Protein AF-B7G8A5-F1 (afdb_monomer)

Foldseek 3Di:
DDDDDDDDDDDDDDDDDDDDDDDDDDDDDDDDDDDDPPPPPPPDDPPPPPPVNVVVVVVVVVVVVVPPPDDDDDDDDDDDDDDDDDDDDDDDDDDDDDDDDDPDDDDDDDDDDDDDDPDDPVVVVPDDPPPPPDPPPVVPPDDPPDDDDDPPDPPDDDDDPDCVVVVVVVVVVVVVVVVVVVVVVVVVVVVVVVVVVVVVVVVVVVVVVVVVVVVVVVVVVVVVVVVVVVVVVVVVVVVVVVVVVVVVVVVVVVVVVVVVVPPDDDDDQDPVNVVVVVVVVVVVVVVVVVVVVVVVVVVVVVVVVVVVVVVVVVVVVVVVVVVVVVVVVVVVVVVVVVVVVVVVVVVVVVVVVVVVVVVVVVVVVVVVVVVVVVVVVVVVVVVVVVVVVVVVVVVVVVVVVVVVVVVVVPPDDD

Secondary structure (DSSP, 8-state):
------------------------------------TTSSTT--------HHHHHHHHHHHHHHHTTSS-----------------------------PPP--PPPPPP-----------TTTTTS------SSSSSSSSS-------------------TT-HHHHHHHHHHHHHHHHHHHHHHHHHHHHHHHHHHHHHHHHHHHHHHHHHHHHHHHHHHHHHHHHHHHHHHHHHHHHHHHHHHHHHHHHHHHHHHHHHTS--------HHHHHHHHHHHHHHHHHHHHHHHHHHHHHHHHHHHHHHHHHHHHHHHHHHHHHHHHHHHHHHHHHHHHHHHHHHHHHHHHHHHHHHHHHHHHHHHHHHHHHHHHHHHHHHHHHHHHHHHHHHHHHHHHHHHHHHHHHHHSSS--

Organism: Phaeodactylum tricornutum (strain CCAP 1055/1) (NCBI:txid556484)

Radius of gyration: 55.6 Å; Cα contacts (8 Å, |Δi|>4): 3; chains: 1; bounding box: 128×92×178 Å

pLDDT: mean 71.2, std 24.57, range [31.11, 98.25]

Structure (mmCIF, N/CA/C/O backbone):
data_AF-B7G8A5-F1
#
_entry.id   AF-B7G8A5-F1
#
loop_
_atom_site.group_PDB
_atom_site.id
_atom_site.type_symbol
_atom_site.label_atom_id
_atom_site.label_alt_id
_atom_site.label_comp_id
_atom_site.label_asym_id
_atom_site.label_entity_id
_atom_site.label_seq_id
_atom_site.pdbx_PDB_ins_code
_atom_site.Cartn_x
_atom_site.Cartn_y
_atom_site.Cartn_z
_atom_site.occupancy
_atom_site.B_iso_or_equiv
_atom_site.auth_seq_id
_atom_site.auth_comp_id
_atom_site.auth_asym_id
_atom_site.auth_atom_id
_atom_site.pdbx_PDB_model_num
ATOM 1 N N . MET A 1 1 ? 42.216 -41.169 -58.344 1.00 38.97 1 MET A N 1
ATOM 2 C CA . MET A 1 1 ? 43.405 -41.732 -57.673 1.00 38.97 1 MET A CA 1
ATOM 3 C C . MET A 1 1 ? 43.474 -41.139 -56.276 1.00 38.97 1 MET A C 1
ATOM 5 O O . MET A 1 1 ? 43.437 -39.922 -56.197 1.00 38.97 1 MET A O 1
ATOM 9 N N . SER A 1 2 ? 43.544 -42.005 -55.254 1.00 36.97 2 SER A N 1
ATOM 10 C CA . SER A 1 2 ? 43.855 -41.742 -53.829 1.00 36.97 2 SER A CA 1
ATOM 11 C C . SER A 1 2 ? 42.917 -40.806 -53.041 1.00 36.97 2 SER A C 1
ATOM 13 O O . SER A 1 2 ? 42.474 -39.797 -53.557 1.00 36.97 2 SER A O 1
ATOM 15 N N . SER A 1 3 ? 42.579 -40.998 -51.766 1.00 39.22 3 SER A N 1
ATOM 16 C CA . SER A 1 3 ? 42.648 -42.121 -50.822 1.00 39.22 3 SER A CA 1
ATOM 17 C C . SER A 1 3 ? 41.702 -41.783 -49.658 1.00 39.22 3 SER A C 1
ATOM 19 O O . SER A 1 3 ? 41.524 -40.622 -49.304 1.00 39.22 3 SER A O 1
ATOM 21 N N . ARG A 1 4 ? 41.089 -42.823 -49.088 1.00 51.16 4 ARG A N 1
ATOM 22 C CA . ARG A 1 4 ? 40.191 -42.828 -47.921 1.00 51.16 4 ARG A CA 1
ATOM 23 C C . ARG A 1 4 ? 40.920 -42.428 -46.635 1.00 51.16 4 ARG A C 1
ATOM 25 O O . ARG A 1 4 ? 42.050 -42.866 -46.474 1.00 51.16 4 ARG A O 1
ATOM 32 N N . LEU A 1 5 ? 40.203 -41.858 -45.662 1.00 47.41 5 LEU A N 1
ATOM 33 C CA . LEU A 1 5 ? 40.165 -42.416 -44.303 1.00 47.41 5 LEU A CA 1
ATOM 34 C C . LEU A 1 5 ? 38.772 -42.245 -43.683 1.00 47.41 5 LEU A C 1
ATOM 36 O O . LEU A 1 5 ? 38.143 -41.196 -43.747 1.00 47.41 5 LEU A O 1
ATOM 40 N N . SER A 1 6 ? 38.317 -43.364 -43.133 1.00 40.69 6 SER A N 1
ATOM 41 C CA . SER A 1 6 ? 37.035 -43.664 -42.514 1.00 40.69 6 SER A CA 1
ATOM 42 C C . SER A 1 6 ? 37.358 -44.120 -41.099 1.00 40.69 6 SER A C 1
ATOM 44 O O . SER A 1 6 ? 38.212 -44.991 -40.946 1.00 40.69 6 SER A O 1
ATOM 46 N N . LEU A 1 7 ? 36.648 -43.613 -40.096 1.00 43.09 7 LEU A N 1
ATOM 47 C CA . LEU A 1 7 ? 36.614 -44.200 -38.759 1.00 43.09 7 LEU A CA 1
ATOM 48 C C . LEU A 1 7 ? 35.167 -44.193 -38.272 1.00 43.09 7 LEU A C 1
ATOM 50 O O . LEU A 1 7 ? 34.620 -43.172 -37.873 1.00 43.09 7 LEU A O 1
ATOM 54 N N . GLY A 1 8 ? 34.554 -45.369 -38.366 1.00 37.38 8 GLY A N 1
ATOM 55 C CA . GLY A 1 8 ? 33.364 -45.745 -37.623 1.00 37.38 8 GLY A CA 1
ATOM 56 C C . GLY A 1 8 ? 33.715 -46.834 -36.610 1.00 37.38 8 GLY A C 1
ATOM 57 O O . GLY A 1 8 ? 34.705 -47.547 -36.770 1.00 37.38 8 GLY A O 1
ATOM 58 N N . GLY A 1 9 ? 32.863 -46.987 -35.600 1.00 33.84 9 GLY A N 1
ATOM 59 C CA . GLY A 1 9 ? 32.900 -48.072 -34.616 1.00 33.84 9 GLY A CA 1
ATOM 60 C C . GLY A 1 9 ? 32.258 -47.594 -33.315 1.00 33.84 9 GLY A C 1
ATOM 61 O O . GLY A 1 9 ? 32.874 -46.810 -32.614 1.00 33.84 9 GLY A O 1
ATOM 62 N N . LYS A 1 10 ? 30.964 -47.803 -33.052 1.00 37.75 10 LYS A N 1
ATOM 63 C CA . LYS A 1 10 ? 30.173 -49.034 -32.820 1.00 37.75 10 LYS A CA 1
ATOM 64 C C . LYS A 1 10 ? 29.858 -49.186 -31.327 1.00 37.75 10 LYS A C 1
ATOM 66 O O . LYS A 1 10 ? 30.724 -49.073 -30.473 1.00 37.75 10 LYS A O 1
ATOM 71 N N . ALA A 1 11 ? 28.577 -49.442 -31.086 1.00 43.00 11 ALA A N 1
ATOM 72 C CA . ALA A 1 11 ? 27.916 -49.679 -29.814 1.00 43.00 11 ALA A CA 1
ATOM 73 C C . ALA A 1 11 ? 28.113 -51.105 -29.269 1.00 43.00 11 ALA A C 1
ATOM 75 O O . ALA A 1 11 ? 28.293 -52.026 -30.060 1.00 43.00 11 ALA A O 1
ATOM 76 N N . THR A 1 12 ? 27.928 -51.255 -27.950 1.00 38.69 12 THR A N 1
ATOM 77 C CA . THR A 1 12 ? 27.448 -52.436 -27.180 1.00 38.69 12 THR A CA 1
ATOM 78 C C . THR A 1 12 ? 27.154 -51.915 -25.755 1.00 38.69 12 THR A C 1
ATOM 80 O O . THR A 1 12 ? 28.049 -51.323 -25.167 1.00 38.69 12 THR A O 1
ATOM 83 N N . ALA A 1 13 ? 25.933 -51.843 -25.206 1.00 43.44 13 ALA A N 1
ATOM 84 C CA . ALA A 1 13 ? 24.956 -52.877 -24.820 1.00 43.44 13 ALA A CA 1
ATOM 85 C C . ALA A 1 13 ? 25.465 -53.876 -23.756 1.00 43.44 13 ALA A C 1
ATOM 87 O O . ALA A 1 13 ? 26.282 -54.717 -24.104 1.00 43.44 13 ALA A O 1
ATOM 88 N N . LEU A 1 14 ? 24.934 -53.776 -22.519 1.00 35.88 14 LEU A N 1
ATOM 89 C CA . LEU A 1 14 ? 24.711 -54.787 -21.446 1.00 35.88 14 LEU A CA 1
ATOM 90 C C . LEU A 1 14 ? 23.957 -54.039 -20.299 1.00 35.88 14 LEU A C 1
ATOM 92 O O . LEU A 1 14 ? 24.452 -53.006 -19.863 1.00 35.88 14 LEU A O 1
ATOM 96 N N . ARG A 1 15 ? 22.666 -54.278 -19.969 1.00 35.81 15 ARG A N 1
ATOM 97 C CA . ARG A 1 15 ? 22.062 -55.355 -19.127 1.00 35.81 15 ARG A CA 1
ATOM 98 C C . ARG A 1 15 ? 22.815 -55.590 -17.807 1.00 35.81 15 ARG A C 1
ATOM 100 O O . ARG A 1 15 ? 24.024 -55.741 -17.861 1.00 35.81 15 ARG A O 1
ATOM 107 N N . ASP A 1 16 ? 22.228 -55.773 -16.625 1.00 34.00 16 ASP A N 1
ATOM 108 C CA . ASP A 1 16 ? 20.864 -55.783 -16.057 1.00 34.00 16 ASP A CA 1
ATOM 109 C C . ASP A 1 16 ? 21.056 -56.020 -14.522 1.00 34.00 16 ASP A C 1
ATOM 111 O O . ASP A 1 16 ? 22.176 -56.320 -14.107 1.00 34.00 16 ASP A O 1
ATOM 115 N N . VAL A 1 17 ? 19.962 -56.047 -13.736 1.00 34.78 17 VAL A N 1
ATOM 116 C CA . VAL A 1 17 ? 19.822 -56.639 -12.365 1.00 34.78 17 VAL A CA 1
ATOM 117 C C . VAL A 1 17 ? 20.262 -55.753 -11.174 1.00 34.78 17 VAL A C 1
ATOM 119 O O . VAL A 1 17 ? 21.343 -55.191 -11.200 1.00 34.78 17 VAL A O 1
ATOM 122 N N . SER A 1 18 ? 19.617 -55.662 -10.001 1.00 33.31 18 SER A N 1
ATOM 123 C CA . SER A 1 18 ? 18.288 -55.919 -9.397 1.00 33.31 18 SER A CA 1
ATOM 124 C C . SER A 1 18 ? 18.499 -55.798 -7.864 1.00 33.31 18 SER A C 1
ATOM 126 O O . SER A 1 18 ? 19.633 -55.865 -7.391 1.00 33.31 18 SER A O 1
ATOM 128 N N . SER A 1 19 ? 17.400 -55.756 -7.102 1.00 35.09 19 SER A N 1
ATOM 129 C CA . SER A 1 19 ? 17.267 -55.897 -5.636 1.00 35.09 19 SER A CA 1
ATOM 130 C C . SER A 1 19 ? 17.286 -54.566 -4.858 1.00 35.09 19 SER A C 1
ATOM 132 O O . SER A 1 19 ? 18.094 -53.696 -5.134 1.00 35.09 19 SER A O 1
ATOM 134 N N . HIS A 1 20 ? 16.401 -54.286 -3.899 1.00 37.06 20 HIS A N 1
ATOM 135 C CA . HIS A 1 20 ? 15.422 -55.118 -3.207 1.00 37.06 20 HIS A CA 1
ATOM 136 C C . HIS A 1 20 ? 14.251 -54.270 -2.688 1.00 37.06 20 HIS A C 1
ATOM 138 O O . HIS A 1 20 ? 14.390 -53.098 -2.352 1.00 37.06 20 HIS A O 1
ATOM 144 N N . GLN A 1 21 ? 13.101 -54.934 -2.589 1.00 41.31 21 GLN A N 1
ATOM 145 C CA . GLN A 1 21 ? 11.940 -54.553 -1.795 1.00 41.31 21 GLN A CA 1
ATOM 146 C C . GLN A 1 21 ? 12.319 -54.283 -0.328 1.00 41.31 21 GLN A C 1
ATOM 148 O O . GLN A 1 21 ? 13.106 -55.035 0.240 1.00 41.31 21 GLN A O 1
ATOM 153 N N . ASN A 1 22 ? 11.615 -53.365 0.341 1.00 31.23 22 ASN A N 1
ATOM 154 C CA . ASN A 1 22 ? 10.958 -53.759 1.586 1.00 31.23 22 ASN A CA 1
ATOM 155 C C . ASN A 1 22 ? 9.686 -52.944 1.842 1.00 31.23 22 ASN A C 1
ATOM 157 O O . ASN A 1 22 ? 9.618 -51.743 1.597 1.00 31.23 22 ASN A O 1
ATOM 161 N N . SER A 1 23 ? 8.660 -53.652 2.296 1.00 36.66 23 SER A N 1
ATOM 162 C CA . SER A 1 23 ? 7.326 -53.165 2.631 1.00 36.66 23 SER A CA 1
ATOM 163 C C . SER A 1 23 ? 7.096 -53.303 4.139 1.00 36.66 23 SER A C 1
ATOM 165 O O . SER A 1 23 ? 7.678 -54.199 4.739 1.00 36.66 23 SER A O 1
ATOM 167 N N . ARG A 1 24 ? 6.111 -52.547 4.664 1.00 36.31 24 ARG A N 1
ATOM 168 C CA . ARG A 1 24 ? 5.334 -52.798 5.910 1.00 36.31 24 ARG A CA 1
ATOM 169 C C . ARG A 1 24 ? 6.076 -52.538 7.235 1.00 36.31 24 ARG A C 1
ATOM 171 O O . ARG A 1 24 ? 7.251 -52.825 7.343 1.00 36.31 24 ARG A O 1
ATOM 178 N N . SER A 1 25 ? 5.475 -52.076 8.335 1.00 34.00 25 SER A N 1
ATOM 179 C CA . SER A 1 25 ? 4.137 -51.572 8.692 1.00 34.00 25 SER A CA 1
ATOM 180 C C . SER A 1 25 ? 4.174 -51.102 10.166 1.00 34.00 25 SER A C 1
ATOM 182 O O . SER A 1 25 ? 4.981 -51.593 10.946 1.00 34.00 25 SER A O 1
ATOM 184 N N . SER A 1 26 ? 3.194 -50.261 10.528 1.00 32.31 26 SER A N 1
ATOM 185 C CA . SER A 1 26 ? 2.419 -50.226 11.794 1.00 32.31 26 SER A CA 1
ATOM 186 C C . SER A 1 26 ? 3.068 -49.889 13.147 1.00 32.31 26 SER A C 1
ATOM 188 O O . SER A 1 26 ? 3.817 -50.686 13.702 1.00 32.31 26 SER A O 1
ATOM 190 N N . SER A 1 27 ? 2.569 -48.816 13.782 1.00 32.47 27 SER A N 1
ATOM 191 C CA . SER A 1 27 ? 1.636 -48.834 14.947 1.00 32.47 27 SER A CA 1
ATOM 192 C C . SER A 1 27 ? 1.328 -47.374 15.345 1.00 32.47 27 SER A C 1
ATOM 194 O O . SER A 1 27 ? 2.244 -46.601 15.574 1.00 32.47 27 SER A O 1
ATOM 196 N N . PHE A 1 28 ? 0.111 -46.840 15.208 1.00 36.25 28 PHE A N 1
ATOM 197 C CA . PHE A 1 28 ? -1.099 -47.066 16.012 1.00 36.25 28 PHE A CA 1
ATOM 198 C C . PHE A 1 28 ? -0.939 -46.675 17.489 1.00 36.25 28 PHE A C 1
ATOM 200 O O . PHE A 1 28 ? -0.542 -47.487 18.315 1.00 36.25 28 PHE A O 1
ATOM 207 N N . SER A 1 29 ? -1.351 -45.450 17.830 1.00 32.62 29 SER A N 1
ATOM 208 C CA . SER A 1 29 ? -1.981 -45.184 19.123 1.00 32.62 29 SER A CA 1
ATOM 209 C C . SER A 1 29 ? -3.025 -44.078 18.978 1.00 32.62 29 SER A C 1
ATOM 211 O O . SER A 1 29 ? -2.769 -43.009 18.429 1.00 32.62 29 SER A O 1
ATOM 213 N N . ARG A 1 30 ? -4.246 -44.418 19.391 1.00 40.91 30 ARG A N 1
ATOM 214 C CA . ARG A 1 30 ? -5.482 -43.644 19.265 1.00 40.91 30 ARG A CA 1
ATOM 215 C C . ARG A 1 30 ? -5.605 -42.654 20.422 1.00 40.91 30 ARG A C 1
ATOM 217 O O . ARG A 1 30 ? -5.422 -43.050 21.570 1.00 40.91 30 ARG A O 1
ATOM 224 N N . ARG A 1 31 ? -6.129 -41.456 20.157 1.00 33.41 31 ARG A N 1
ATOM 225 C CA . ARG A 1 31 ? -7.059 -40.811 21.094 1.00 33.41 31 ARG A CA 1
ATOM 226 C C . ARG A 1 31 ? -8.139 -40.065 20.316 1.00 33.41 31 ARG A C 1
ATOM 228 O O . ARG A 1 31 ? -7.859 -39.132 19.578 1.00 33.41 31 ARG A O 1
ATOM 235 N N . MET A 1 32 ? -9.362 -40.566 20.457 1.00 41.56 32 MET A N 1
ATOM 236 C CA . MET A 1 32 ? -10.598 -39.984 19.942 1.00 41.56 32 MET A CA 1
ATOM 237 C C . MET A 1 32 ? -10.951 -38.735 20.751 1.00 41.56 32 MET A C 1
ATOM 239 O O . MET A 1 32 ? -10.877 -38.774 21.979 1.00 41.56 32 MET A O 1
ATOM 243 N N . SER A 1 33 ? -11.406 -37.675 20.087 1.00 31.11 33 SER A N 1
ATOM 244 C CA . SER A 1 33 ? -12.351 -36.687 20.626 1.00 31.11 33 SER A CA 1
ATOM 245 C C . SER A 1 33 ? -13.040 -35.981 19.458 1.00 31.11 33 SER A C 1
ATOM 247 O O . SER A 1 33 ? -12.403 -35.627 18.474 1.00 31.11 33 SER A O 1
ATOM 249 N N . PHE A 1 34 ? -14.360 -35.892 19.568 1.00 38.16 34 PHE A N 1
ATOM 250 C CA . PHE A 1 34 ? -15.337 -35.528 18.550 1.00 38.16 34 PHE A CA 1
ATOM 251 C C . PHE A 1 34 ? -15.359 -34.031 18.188 1.00 38.16 34 PHE A C 1
ATOM 253 O O . PHE A 1 34 ? -15.001 -33.183 18.998 1.00 38.16 34 PHE A O 1
ATOM 260 N N . SER A 1 35 ? -15.973 -33.768 17.025 1.00 37.16 35 SER A N 1
ATOM 261 C CA . SER A 1 35 ? -16.647 -32.539 16.557 1.00 37.16 35 SER A CA 1
ATOM 262 C C . SER A 1 35 ? -15.806 -31.435 15.894 1.00 37.16 35 SER A C 1
ATOM 264 O O . SER A 1 35 ? -14.977 -30.787 16.520 1.00 37.16 35 SER A O 1
ATOM 266 N N . GLY A 1 36 ? -16.094 -31.201 14.603 1.00 34.31 36 GLY A N 1
ATOM 267 C CA . GLY A 1 36 ? -15.574 -30.073 13.819 1.00 34.31 36 GLY A CA 1
ATOM 268 C C . GLY A 1 36 ? -15.868 -30.099 12.306 1.00 34.31 36 GLY A C 1
ATOM 269 O O . GLY A 1 36 ? -15.754 -29.060 11.660 1.00 34.31 36 GLY A O 1
ATOM 270 N N . ASP A 1 37 ? -16.299 -31.231 11.734 1.00 37.19 37 ASP A N 1
ATOM 271 C CA . ASP A 1 37 ? -16.517 -31.414 10.280 1.00 37.19 37 ASP A CA 1
ATOM 272 C C . ASP A 1 37 ? -17.810 -30.779 9.719 1.00 37.19 37 ASP A C 1
ATOM 274 O O . ASP A 1 37 ? -18.508 -31.360 8.892 1.00 37.19 37 ASP A O 1
ATOM 278 N N . ALA A 1 38 ? -18.135 -29.553 10.134 1.00 41.28 38 ALA A N 1
ATOM 279 C CA . ALA A 1 38 ? -19.235 -28.778 9.543 1.00 41.28 38 ALA A CA 1
ATOM 280 C C . ALA A 1 38 ? -18.825 -27.388 9.022 1.00 41.28 38 ALA A C 1
ATOM 282 O O . ALA A 1 38 ? -19.658 -26.698 8.445 1.00 41.28 38 ALA A O 1
ATOM 283 N N . LEU A 1 39 ? -17.558 -26.971 9.166 1.00 40.34 39 LEU A N 1
ATOM 284 C CA . LEU A 1 39 ? -17.115 -25.628 8.746 1.00 40.34 39 LEU A CA 1
ATOM 285 C C . LEU A 1 39 ? -16.026 -25.596 7.663 1.00 40.34 39 LEU A C 1
ATOM 287 O O . LEU A 1 39 ? -15.641 -24.514 7.232 1.00 40.34 39 LEU A O 1
ATOM 291 N N . ASN A 1 40 ? -15.590 -26.750 7.146 1.00 39.09 40 ASN A N 1
ATOM 292 C CA . ASN A 1 40 ? -14.652 -26.812 6.013 1.00 39.09 40 ASN A CA 1
ATOM 293 C C . ASN A 1 40 ? -15.307 -27.126 4.655 1.00 39.09 40 ASN A C 1
ATOM 295 O O . ASN A 1 40 ? -14.618 -27.155 3.641 1.00 39.09 40 ASN A O 1
ATOM 299 N N . ALA A 1 41 ? -16.633 -27.293 4.601 1.00 39.00 41 ALA A N 1
ATOM 300 C CA . ALA A 1 41 ? -17.362 -27.600 3.364 1.00 39.00 41 ALA A CA 1
ATOM 301 C C . ALA A 1 41 ? -17.774 -26.362 2.530 1.00 39.00 41 ALA A C 1
ATOM 303 O O . ALA A 1 41 ? -18.452 -26.513 1.519 1.00 39.00 41 ALA A O 1
ATOM 304 N N . LEU A 1 42 ? -17.373 -25.143 2.919 1.00 40.31 42 LEU A N 1
ATOM 305 C CA . LEU A 1 42 ? -17.728 -23.896 2.214 1.00 40.31 42 LEU A CA 1
ATOM 306 C C . LEU A 1 42 ? -16.545 -23.152 1.582 1.00 40.31 42 LEU A C 1
ATOM 308 O O . LEU A 1 42 ? -16.724 -22.061 1.043 1.00 40.31 42 LEU A O 1
ATOM 312 N N . ARG A 1 43 ? -15.345 -23.741 1.559 1.00 37.41 43 ARG A N 1
ATOM 313 C CA . ARG A 1 43 ? -14.265 -23.228 0.708 1.00 37.41 43 ARG A CA 1
ATOM 314 C C . ARG A 1 43 ? -14.348 -23.918 -0.646 1.00 37.41 43 ARG A C 1
ATOM 316 O O . ARG A 1 43 ? -13.622 -24.869 -0.911 1.00 37.41 43 ARG A O 1
ATOM 323 N N . ALA A 1 44 ? -15.293 -23.452 -1.461 1.00 40.53 44 ALA A N 1
ATOM 324 C CA . ALA A 1 44 ? -15.422 -23.845 -2.854 1.00 40.53 44 ALA A CA 1
ATOM 325 C C . ALA A 1 44 ? -14.049 -23.762 -3.534 1.00 40.53 44 ALA A C 1
ATOM 327 O O . ALA A 1 44 ? -13.407 -22.708 -3.558 1.00 40.53 44 ALA A O 1
ATOM 328 N N . GLU A 1 45 ? -13.597 -24.904 -4.040 1.00 38.03 45 GLU A N 1
ATOM 329 C CA . GLU A 1 45 ? -12.464 -25.006 -4.939 1.00 38.03 45 GLU A CA 1
ATOM 330 C C . GLU A 1 45 ? -12.726 -24.086 -6.131 1.00 38.03 45 GLU A C 1
ATOM 332 O O . GLU A 1 45 ? -13.600 -24.340 -6.962 1.00 38.03 45 GLU A O 1
ATOM 337 N N . THR A 1 46 ? -11.975 -22.993 -6.234 1.00 44.75 46 THR A N 1
ATOM 338 C CA . THR A 1 46 ? -11.820 -22.343 -7.527 1.00 44.75 46 THR A CA 1
ATOM 339 C C . THR A 1 46 ? -11.076 -23.340 -8.414 1.00 44.75 46 THR A C 1
ATOM 341 O O . THR A 1 46 ? -9.983 -23.790 -8.046 1.00 44.75 46 THR A O 1
ATOM 344 N N . PRO A 1 47 ? -11.638 -23.753 -9.565 1.00 44.88 47 PRO A N 1
ATOM 345 C CA . PRO A 1 47 ? -10.918 -24.643 -10.450 1.00 44.88 47 PRO A CA 1
ATOM 346 C C . PRO A 1 47 ? -9.697 -23.864 -10.922 1.00 44.88 47 PRO A C 1
ATOM 348 O O . PRO A 1 47 ? -9.828 -22.821 -11.569 1.00 44.88 47 PRO A O 1
ATOM 351 N N . LYS A 1 48 ? -8.500 -24.343 -10.571 1.00 52.84 48 LYS A N 1
ATOM 352 C CA . LYS A 1 48 ? -7.249 -23.889 -11.178 1.00 52.84 48 LYS A CA 1
ATOM 353 C C . LYS A 1 48 ? -7.348 -24.217 -12.664 1.00 52.84 48 LYS A C 1
ATOM 355 O O . LYS A 1 48 ? -6.957 -25.302 -13.086 1.00 52.84 48 LYS A O 1
ATOM 360 N N . LYS A 1 49 ? -7.942 -23.312 -13.449 1.00 60.59 49 LYS A N 1
ATOM 361 C CA . LYS A 1 49 ? -7.910 -23.386 -14.905 1.00 60.59 49 LYS A CA 1
ATOM 362 C C . LYS A 1 49 ? -6.441 -23.430 -15.280 1.00 60.59 49 LYS A C 1
ATOM 364 O O . LYS A 1 49 ? -5.689 -22.507 -14.968 1.00 60.59 49 LYS A O 1
ATOM 369 N N . ASP A 1 50 ? -6.050 -24.550 -15.871 1.00 65.00 50 ASP A N 1
ATOM 370 C CA . ASP A 1 50 ? -4.709 -24.773 -16.372 1.00 65.00 50 ASP A CA 1
ATOM 371 C C . ASP A 1 50 ? -4.301 -23.551 -17.204 1.00 65.00 50 ASP A C 1
ATOM 373 O O . ASP A 1 50 ? -4.988 -23.162 -18.155 1.00 65.00 50 ASP A O 1
ATOM 377 N N . ARG A 1 51 ? -3.216 -22.886 -16.798 1.00 75.50 51 ARG A N 1
ATOM 378 C CA . ARG A 1 51 ? -2.730 -21.654 -17.432 1.00 75.50 51 ARG A CA 1
ATOM 379 C C . ARG A 1 51 ? -2.481 -21.876 -18.926 1.00 75.50 51 ARG A C 1
ATOM 381 O O . ARG A 1 51 ? -2.652 -20.947 -19.712 1.00 75.50 51 ARG A O 1
ATOM 388 N N . HIS A 1 52 ? -2.142 -23.106 -19.318 1.00 72.25 52 HIS A N 1
ATOM 389 C CA . HIS A 1 52 ? -2.033 -23.500 -20.720 1.00 72.25 52 HIS A CA 1
ATOM 390 C C . HIS A 1 52 ? -3.378 -23.462 -21.455 1.00 72.25 52 HIS A C 1
ATOM 392 O O . HIS A 1 52 ? -3.456 -22.904 -22.548 1.00 72.25 52 HIS A O 1
ATOM 398 N N . ALA A 1 53 ? -4.452 -23.963 -20.840 1.00 75.56 53 ALA A N 1
ATOM 399 C CA . ALA A 1 53 ? -5.785 -23.959 -21.436 1.00 75.56 53 ALA A CA 1
ATOM 400 C C . ALA A 1 53 ? -6.318 -22.533 -21.657 1.00 75.56 53 ALA A C 1
ATOM 402 O O . ALA A 1 53 ? -6.896 -22.254 -22.705 1.00 75.56 53 ALA A O 1
ATOM 403 N N . MET A 1 54 ? -6.056 -21.603 -20.728 1.00 82.69 54 MET A N 1
ATOM 404 C CA . MET A 1 54 ? -6.443 -20.195 -20.909 1.00 82.69 54 MET A CA 1
ATOM 405 C C . MET A 1 54 ? -5.674 -19.511 -22.046 1.00 82.69 54 MET A C 1
ATOM 407 O O . MET A 1 54 ? -6.252 -18.725 -22.795 1.00 82.69 54 MET A O 1
ATOM 411 N N . LEU A 1 55 ? -4.381 -19.813 -22.202 1.00 78.38 55 LEU A N 1
ATOM 412 C CA . LEU A 1 55 ? -3.575 -19.260 -23.294 1.00 78.38 55 LEU A CA 1
ATOM 413 C C . LEU A 1 55 ? -4.014 -19.804 -24.658 1.00 78.38 55 LEU A C 1
ATOM 415 O O . LEU A 1 55 ? -4.048 -19.053 -25.634 1.00 78.38 55 LEU A O 1
ATOM 419 N N . ASP A 1 56 ? -4.392 -21.078 -24.735 1.00 82.94 56 ASP A N 1
ATOM 420 C CA . ASP A 1 56 ? -4.910 -21.666 -25.970 1.00 82.94 56 ASP A CA 1
ATOM 421 C C . ASP A 1 56 ? -6.317 -21.171 -26.317 1.00 82.94 56 ASP A C 1
ATOM 423 O O . ASP A 1 56 ? -6.622 -20.974 -27.496 1.00 82.94 56 ASP A O 1
ATOM 427 N N . GLU A 1 57 ? -7.161 -20.905 -25.321 1.00 83.44 57 GLU A N 1
ATOM 428 C CA . GLU A 1 57 ? -8.473 -20.289 -25.525 1.00 83.44 57 GLU A CA 1
ATOM 429 C C . GLU A 1 57 ? -8.346 -18.833 -26.002 1.00 83.44 57 GLU A C 1
ATOM 431 O O . GLU A 1 57 ? -9.001 -18.443 -26.971 1.00 83.44 57 GLU A O 1
ATOM 436 N N . TRP A 1 58 ? -7.411 -18.065 -25.433 1.00 82.31 58 TRP A N 1
ATOM 437 C CA . TRP A 1 58 ? -7.100 -16.710 -25.896 1.00 82.31 58 TRP A CA 1
ATOM 438 C C . TRP A 1 58 ? -6.582 -16.698 -27.343 1.00 82.31 58 TRP A C 1
ATOM 440 O O . TRP A 1 58 ? -7.066 -15.926 -28.171 1.00 82.31 58 TRP A O 1
ATOM 450 N N . ARG A 1 59 ? -5.673 -17.616 -27.710 1.00 86.69 59 ARG A N 1
ATOM 451 C CA . ARG A 1 59 ? -5.194 -17.749 -29.101 1.00 86.69 59 ARG A CA 1
ATOM 452 C C . ARG A 1 59 ? -6.313 -18.101 -30.084 1.00 86.69 59 ARG A C 1
ATOM 454 O O . ARG A 1 59 ? -6.261 -17.655 -31.231 1.00 86.69 59 ARG A O 1
ATOM 461 N N . ARG A 1 60 ? -7.310 -18.896 -29.674 1.00 78.69 60 ARG A N 1
ATOM 462 C CA . ARG A 1 60 ? -8.480 -19.213 -30.516 1.00 78.69 60 ARG A CA 1
ATOM 463 C C . ARG A 1 60 ? -9.381 -17.995 -30.706 1.00 78.69 60 ARG A C 1
ATOM 465 O O . ARG A 1 60 ? -9.767 -17.727 -31.839 1.00 78.69 60 ARG A O 1
ATOM 472 N N . GLN A 1 61 ? -9.650 -17.240 -29.641 1.00 76.69 61 GLN A N 1
ATOM 473 C CA . GLN A 1 61 ? -10.496 -16.042 -29.701 1.00 76.69 61 GLN A CA 1
ATOM 474 C C . GLN A 1 61 ? -9.892 -14.935 -30.576 1.00 76.69 61 GLN A C 1
ATOM 476 O O . GLN A 1 61 ? -10.612 -14.301 -31.351 1.00 76.69 61 GLN A O 1
ATOM 481 N N . SER A 1 62 ? -8.570 -14.749 -30.530 1.00 71.12 62 SER A N 1
ATOM 482 C CA . SER A 1 62 ? -7.882 -13.773 -31.385 1.00 71.12 62 SER A CA 1
ATOM 483 C C . SER A 1 62 ? -7.994 -14.131 -32.870 1.00 71.12 62 SER A C 1
ATOM 485 O O . SER A 1 62 ? -8.275 -13.267 -33.691 1.00 71.12 62 SER A O 1
ATOM 487 N N . ARG A 1 63 ? -7.902 -15.421 -33.223 1.00 74.12 63 ARG A N 1
ATOM 488 C CA . ARG A 1 63 ? -8.045 -15.878 -34.618 1.00 74.12 63 ARG A CA 1
ATOM 489 C C . ARG A 1 63 ? -9.466 -15.739 -35.165 1.00 74.12 63 ARG A C 1
ATOM 491 O O . ARG A 1 63 ? -9.637 -15.555 -36.365 1.00 74.12 63 ARG A O 1
ATOM 498 N N . THR A 1 64 ? -10.486 -15.825 -34.311 1.00 60.16 64 THR A N 1
ATOM 499 C CA . THR A 1 64 ? -11.886 -15.638 -34.728 1.00 60.16 64 THR A CA 1
ATOM 500 C C . THR A 1 64 ? -12.275 -14.173 -34.911 1.00 60.16 64 THR A C 1
ATOM 502 O O . THR A 1 64 ? -13.244 -13.893 -35.612 1.00 60.16 64 THR A O 1
ATOM 505 N N . ARG A 1 65 ? -11.527 -13.233 -34.317 1.00 52.91 65 ARG A N 1
ATOM 506 C CA . ARG A 1 65 ? -11.816 -11.795 -34.416 1.00 52.91 65 ARG A CA 1
ATOM 507 C C . ARG A 1 65 ? -11.346 -11.190 -35.742 1.00 52.91 65 ARG A C 1
ATOM 509 O O . ARG A 1 65 ? -11.993 -10.283 -36.253 1.00 52.91 65 ARG A O 1
ATOM 516 N N . ASP A 1 66 ? -10.310 -11.768 -36.343 1.00 50.34 66 ASP A N 1
ATOM 517 C CA . ASP A 1 66 ? -9.764 -11.305 -37.625 1.00 50.34 66 ASP A CA 1
ATOM 518 C C . ASP A 1 66 ? -10.572 -11.793 -38.845 1.00 50.34 66 ASP A C 1
ATOM 520 O O . ASP A 1 66 ? -10.384 -11.297 -39.952 1.00 50.34 66 ASP A O 1
ATOM 524 N N . PHE A 1 67 ? -11.519 -12.723 -38.656 1.00 45.81 67 PHE A N 1
ATOM 525 C CA . PHE A 1 67 ? -12.374 -13.256 -39.728 1.00 45.81 67 PHE A CA 1
ATOM 526 C C . PHE A 1 67 ? -13.795 -12.667 -39.771 1.00 45.81 67 PHE A C 1
ATOM 528 O O . PHE A 1 67 ? -14.526 -12.939 -40.721 1.00 45.81 67 PHE A O 1
ATOM 535 N N . SER A 1 68 ? -14.202 -11.851 -38.790 1.00 43.81 68 SER A N 1
ATOM 536 C CA . SER A 1 68 ? -15.560 -11.280 -38.725 1.00 43.81 68 SER A CA 1
ATOM 537 C C . SER A 1 68 ? -15.665 -9.800 -39.116 1.00 43.81 68 SER A C 1
ATOM 539 O O . SER A 1 68 ? -16.771 -9.271 -39.167 1.00 43.81 68 SER A O 1
ATOM 541 N N . SER A 1 69 ? -14.558 -9.131 -39.467 1.00 42.94 69 SER A N 1
ATOM 542 C CA . SER A 1 69 ? -14.557 -7.706 -39.859 1.00 42.94 69 SER A CA 1
ATOM 543 C C . SER A 1 69 ? -14.653 -7.462 -41.380 1.00 42.94 69 SER A C 1
ATOM 545 O O . SER A 1 69 ? -14.242 -6.410 -41.869 1.00 42.94 69 SER A O 1
ATOM 547 N N . SER A 1 70 ? -15.188 -8.418 -42.147 1.00 44.53 70 SER A N 1
ATOM 548 C CA . SER A 1 70 ? -15.306 -8.345 -43.613 1.00 44.53 70 SER A CA 1
ATOM 549 C C . SER A 1 70 ? -16.746 -8.592 -44.089 1.00 44.53 70 SER A C 1
ATOM 551 O O . SER A 1 70 ? -17.031 -9.641 -44.660 1.00 44.53 70 SER A O 1
ATOM 553 N N . VAL A 1 71 ? -17.650 -7.627 -43.882 1.00 39.69 71 VAL A N 1
ATOM 554 C CA . VAL A 1 71 ? -18.935 -7.474 -44.607 1.00 39.69 71 VAL A CA 1
ATOM 555 C C . VAL A 1 71 ? -19.277 -5.971 -44.587 1.00 39.69 71 VAL A C 1
ATOM 557 O O . VAL A 1 71 ? -19.419 -5.418 -43.505 1.00 39.69 71 VAL A O 1
ATOM 560 N N . GLY A 1 72 ? -19.137 -5.233 -45.702 1.00 34.22 72 GLY A N 1
ATOM 561 C CA . GLY A 1 72 ? -20.246 -4.754 -46.564 1.00 34.22 72 GLY A CA 1
ATOM 562 C C . GLY A 1 72 ? -21.042 -3.608 -45.904 1.00 34.22 72 GLY A C 1
ATOM 563 O O . GLY A 1 72 ? -21.537 -3.795 -44.806 1.00 34.22 72 GLY A O 1
ATOM 564 N N . MET A 1 73 ? -21.245 -2.407 -46.460 1.00 36.16 73 MET A N 1
ATOM 565 C CA . MET A 1 73 ? -21.832 -2.056 -47.767 1.00 36.16 73 MET A CA 1
ATOM 566 C C . MET A 1 73 ? -21.950 -0.490 -47.876 1.00 36.16 73 MET A C 1
ATOM 568 O O . MET A 1 73 ? -21.586 0.197 -46.921 1.00 36.16 73 MET A O 1
ATOM 572 N N . PRO A 1 74 ? -22.401 0.074 -49.020 1.00 54.25 74 PRO A N 1
ATOM 573 C CA . PRO A 1 74 ? -21.951 1.331 -49.631 1.00 54.25 74 PRO A CA 1
ATOM 574 C C . PRO A 1 74 ? -22.982 2.470 -49.557 1.00 54.25 74 PRO A C 1
ATOM 576 O O . PRO A 1 74 ? -24.139 2.224 -49.234 1.00 54.25 74 PRO A O 1
ATOM 579 N N . THR A 1 75 ? -22.593 3.667 -50.013 1.00 38.47 75 THR A N 1
ATOM 580 C CA . THR A 1 75 ? -23.500 4.577 -50.738 1.00 38.47 75 THR A CA 1
ATOM 581 C C . THR A 1 75 ? -22.739 5.458 -51.728 1.00 38.47 75 THR A C 1
ATOM 583 O O . THR A 1 75 ? -21.724 6.065 -51.385 1.00 38.47 75 THR A O 1
ATOM 586 N N . ASP A 1 76 ? -23.294 5.480 -52.936 1.00 35.19 76 ASP A N 1
ATOM 587 C CA . ASP A 1 76 ? -22.933 6.200 -54.154 1.00 35.19 76 ASP A CA 1
ATOM 588 C C . ASP A 1 76 ? -23.246 7.715 -54.138 1.00 35.19 76 ASP A C 1
ATOM 590 O O . ASP A 1 76 ? -23.876 8.223 -53.211 1.00 35.19 76 ASP A O 1
ATOM 594 N N . HIS A 1 77 ? -22.892 8.346 -55.273 1.00 38.16 77 HIS A N 1
ATOM 595 C CA . HIS A 1 77 ? -23.227 9.683 -55.809 1.00 38.16 77 HIS A CA 1
ATOM 596 C C . HIS A 1 77 ? -22.249 10.826 -55.454 1.00 38.16 77 HIS A C 1
ATOM 598 O O . HIS A 1 77 ? -21.958 11.073 -54.293 1.00 38.16 77 HIS A O 1
ATOM 604 N N . ASP A 1 78 ? -21.721 11.627 -56.388 1.00 31.59 78 ASP A N 1
ATOM 605 C CA . ASP A 1 78 ? -21.874 11.683 -57.846 1.00 31.59 78 ASP A CA 1
ATOM 606 C C . ASP A 1 78 ? -20.778 12.586 -58.465 1.00 31.59 78 ASP A C 1
ATOM 608 O O . ASP A 1 78 ? -20.304 13.512 -57.811 1.00 31.59 78 ASP A O 1
ATOM 612 N N . SER A 1 79 ? -20.417 12.294 -59.724 1.00 37.88 79 SER A N 1
ATOM 613 C CA . SER A 1 79 ? -20.096 13.195 -60.861 1.00 37.88 79 SER A CA 1
ATOM 614 C C . SER A 1 79 ? -19.590 14.626 -60.561 1.00 37.88 79 SER A C 1
ATOM 616 O O . SER A 1 79 ? -20.263 15.408 -59.910 1.00 37.88 79 SER A O 1
ATOM 618 N N . SER A 1 80 ? -18.511 15.195 -61.109 1.00 35.12 80 SER A N 1
ATOM 619 C CA . SER A 1 80 ? -17.882 15.165 -62.443 1.00 35.12 80 SER A CA 1
ATOM 620 C C . SER A 1 80 ? -16.724 16.195 -62.383 1.00 35.12 80 SER A C 1
ATOM 622 O O . SER A 1 80 ? -16.809 17.157 -61.621 1.00 35.12 80 SER A O 1
ATOM 624 N N . THR A 1 81 ? -15.601 16.072 -63.096 1.00 40.38 81 THR A N 1
ATOM 625 C CA . THR A 1 81 ? -15.315 16.839 -64.330 1.00 40.38 81 THR A CA 1
ATOM 626 C C . THR A 1 81 ? -13.869 16.559 -64.773 1.00 40.38 81 THR A C 1
ATOM 628 O O . THR A 1 81 ? -12.954 16.438 -63.964 1.00 40.38 81 THR A O 1
ATOM 631 N N . ILE A 1 82 ? -13.729 16.448 -66.088 1.00 41.75 82 ILE A N 1
ATOM 632 C CA . ILE A 1 82 ? -12.582 16.137 -66.946 1.00 41.75 82 ILE A CA 1
ATOM 633 C C . ILE A 1 82 ? -11.521 17.261 -66.936 1.00 41.75 82 ILE A C 1
ATOM 635 O O . ILE A 1 82 ? -11.907 18.423 -66.924 1.00 41.75 82 ILE A O 1
ATOM 639 N N . THR A 1 83 ? -10.219 16.924 -66.991 1.00 37.75 83 THR A N 1
ATOM 640 C CA . THR A 1 83 ? -9.263 17.244 -68.093 1.00 37.75 83 THR A CA 1
ATOM 641 C C . THR A 1 83 ? -7.818 16.889 -67.709 1.00 37.75 83 THR A C 1
ATOM 643 O O . THR A 1 83 ? -7.292 17.396 -66.720 1.00 37.75 83 THR A O 1
ATOM 646 N N . ASP A 1 84 ? -7.176 16.081 -68.556 1.00 38.22 84 ASP A N 1
ATOM 647 C CA . ASP A 1 84 ? -5.725 15.878 -68.654 1.00 38.22 84 ASP A CA 1
ATOM 648 C C . ASP A 1 84 ? -5.011 17.095 -69.272 1.00 38.22 84 ASP A C 1
ATOM 650 O O . ASP A 1 84 ? -5.581 17.778 -70.124 1.00 38.22 84 ASP A O 1
ATOM 654 N N . GLY A 1 85 ? -3.725 17.303 -68.947 1.00 35.34 85 GLY A N 1
ATOM 655 C CA . GLY A 1 85 ? -2.856 18.161 -69.766 1.00 35.34 85 GLY A CA 1
ATOM 656 C C . GLY A 1 85 ? -1.573 18.697 -69.119 1.00 35.34 85 GLY A C 1
ATOM 657 O O . GLY A 1 85 ? -1.564 19.792 -68.579 1.00 35.34 85 GLY A O 1
ATOM 658 N N . ALA A 1 86 ? -0.493 17.921 -69.243 1.00 36.34 86 ALA A N 1
ATOM 659 C CA . ALA A 1 86 ? 0.920 18.292 -69.442 1.00 36.34 86 ALA A CA 1
ATOM 660 C C . ALA A 1 86 ? 1.489 19.675 -69.008 1.00 36.34 86 ALA A C 1
ATOM 662 O O . ALA A 1 86 ? 1.149 20.716 -69.560 1.00 36.34 86 ALA A O 1
ATOM 663 N N . GLY A 1 87 ? 2.603 19.613 -68.261 1.00 35.56 87 GLY A N 1
ATOM 664 C CA . GLY A 1 87 ? 3.827 20.370 -68.587 1.00 35.56 87 GLY A CA 1
ATOM 665 C C . GLY A 1 87 ? 4.187 21.593 -67.720 1.00 35.56 87 GLY A C 1
ATOM 666 O O . GLY A 1 87 ? 3.310 22.208 -67.129 1.00 35.56 87 GLY A O 1
ATOM 667 N N . PRO A 1 88 ? 5.490 21.933 -67.594 1.00 57.97 88 PRO A N 1
ATOM 668 C CA . PRO A 1 88 ? 6.057 22.541 -66.390 1.00 57.97 88 PRO A CA 1
ATOM 669 C C . PRO A 1 88 ? 6.358 24.040 -66.526 1.00 57.97 88 PRO A C 1
ATOM 671 O O . PRO A 1 88 ? 6.838 24.490 -67.562 1.00 57.97 88 PRO A O 1
ATOM 674 N N . THR A 1 89 ? 6.231 24.790 -65.427 1.00 36.25 89 THR A N 1
ATOM 675 C CA . THR A 1 89 ? 6.834 26.129 -65.293 1.00 36.25 89 THR A CA 1
ATOM 676 C C . THR A 1 89 ? 7.151 26.459 -63.835 1.00 36.25 89 THR A C 1
ATOM 678 O O . THR A 1 89 ? 6.266 26.549 -62.989 1.00 36.25 89 THR A O 1
ATOM 681 N N . VAL A 1 90 ? 8.439 26.678 -63.570 1.00 46.81 90 VAL A N 1
ATOM 682 C CA . VAL A 1 90 ? 8.987 27.460 -62.446 1.00 46.81 90 VAL A CA 1
ATOM 683 C C . VAL A 1 90 ? 8.722 28.945 -62.761 1.00 46.81 90 VAL A C 1
ATOM 685 O O . VAL A 1 90 ? 8.911 29.325 -63.918 1.00 46.81 90 VAL A O 1
ATOM 688 N N . PRO A 1 91 ? 8.255 29.789 -61.812 1.00 47.66 91 PRO A N 1
ATOM 689 C CA . PRO A 1 91 ? 9.199 30.647 -61.086 1.00 47.66 91 PRO A CA 1
ATOM 690 C C . PRO A 1 91 ? 8.856 30.976 -59.617 1.00 47.66 91 PRO A C 1
ATOM 692 O O . PRO A 1 91 ? 7.722 31.228 -59.226 1.00 47.66 91 PRO A O 1
ATOM 695 N N . THR A 1 92 ? 9.931 31.029 -58.827 1.00 42.34 92 THR A N 1
ATOM 696 C CA . THR A 1 92 ? 10.227 31.931 -57.695 1.00 42.34 92 THR A CA 1
ATOM 697 C C . THR A 1 92 ? 9.157 32.933 -57.239 1.00 42.34 92 THR A C 1
ATOM 699 O O . THR A 1 92 ? 8.809 33.859 -57.966 1.00 42.34 92 THR A O 1
ATOM 702 N N . GLY A 1 93 ? 8.812 32.885 -55.947 1.00 35.22 93 GLY A N 1
ATOM 703 C CA . GLY A 1 93 ? 8.060 33.945 -55.271 1.00 35.22 93 GLY A CA 1
ATOM 704 C C . GLY A 1 93 ? 8.100 33.818 -53.749 1.00 35.22 93 GLY A C 1
ATOM 705 O O . GLY A 1 93 ? 7.338 33.072 -53.151 1.00 35.22 93 GLY A O 1
ATOM 706 N N . LYS A 1 94 ? 9.023 34.553 -53.129 1.00 42.56 94 LYS A N 1
ATOM 707 C CA . LYS A 1 94 ? 9.269 34.659 -51.685 1.00 42.56 94 LYS A CA 1
ATOM 708 C C . LYS A 1 94 ? 7.991 35.002 -50.901 1.00 42.56 94 LYS A C 1
ATOM 710 O O . LYS A 1 94 ? 7.351 36.007 -51.198 1.00 42.56 94 LYS A O 1
ATOM 715 N N . ARG A 1 95 ? 7.723 34.297 -49.795 1.00 37.03 95 ARG A N 1
ATOM 716 C CA . ARG A 1 95 ? 7.038 34.894 -48.637 1.00 37.03 95 ARG A CA 1
ATOM 717 C C . ARG A 1 95 ? 7.509 34.275 -47.325 1.00 37.03 95 ARG A C 1
ATOM 719 O O . ARG A 1 95 ? 7.239 33.121 -47.016 1.00 37.03 95 ARG A O 1
ATOM 726 N N . LEU A 1 96 ? 8.229 35.103 -46.574 1.00 39.00 96 LEU A N 1
ATOM 727 C CA . LEU A 1 96 ? 8.592 34.906 -45.181 1.00 39.00 96 LEU A CA 1
ATOM 728 C C . LEU A 1 96 ? 7.329 34.757 -44.323 1.00 39.00 96 LEU A C 1
ATOM 730 O O . LEU A 1 96 ? 6.473 35.641 -44.317 1.00 39.00 96 LEU A O 1
ATOM 734 N N . ARG A 1 97 ? 7.260 33.683 -43.536 1.00 38.53 97 ARG A N 1
ATOM 735 C CA . ARG A 1 97 ? 6.568 33.689 -42.245 1.00 38.53 97 ARG A CA 1
ATOM 736 C C . ARG A 1 97 ? 7.489 33.061 -41.211 1.00 38.53 97 ARG A C 1
ATOM 738 O O . ARG A 1 97 ? 7.764 31.866 -41.227 1.00 38.53 97 ARG A O 1
ATOM 745 N N . THR A 1 98 ? 7.985 33.936 -40.354 1.00 39.22 98 THR A N 1
ATOM 746 C CA . THR A 1 98 ? 8.704 33.684 -39.111 1.00 39.22 98 THR A CA 1
ATOM 747 C C . THR A 1 98 ? 7.944 32.676 -38.247 1.00 39.22 98 THR A C 1
ATOM 749 O O . THR A 1 98 ? 6.861 32.979 -37.747 1.00 39.22 98 THR A O 1
ATOM 752 N N . ARG A 1 99 ? 8.512 31.479 -38.070 1.00 36.78 99 ARG A N 1
ATOM 753 C CA . ARG A 1 99 ? 8.187 30.600 -36.943 1.00 36.78 99 ARG A CA 1
ATOM 754 C C . ARG A 1 99 ? 9.075 31.012 -35.772 1.00 36.78 99 ARG A C 1
ATOM 756 O O . ARG A 1 99 ? 10.295 30.969 -35.889 1.00 36.78 99 ARG A O 1
ATOM 763 N N . HIS A 1 100 ? 8.442 31.432 -34.685 1.00 41.69 100 HIS A N 1
ATOM 764 C CA . HIS A 1 100 ? 9.065 31.512 -33.370 1.00 41.69 100 HIS A CA 1
ATOM 765 C C . HIS A 1 100 ? 9.394 30.080 -32.901 1.00 41.69 100 HIS A C 1
ATOM 767 O O . HIS A 1 100 ? 8.541 29.202 -33.075 1.00 41.69 100 HIS A O 1
ATOM 773 N N . PRO A 1 101 ? 10.588 29.815 -32.349 1.00 50.31 101 PRO A N 1
ATOM 774 C CA . PRO A 1 101 ? 10.834 28.628 -31.544 1.00 50.31 101 PRO A CA 1
ATOM 775 C C . PRO A 1 101 ? 10.300 28.868 -30.119 1.00 50.31 101 PRO A C 1
ATOM 777 O O . PRO A 1 101 ? 9.997 30.005 -29.761 1.00 50.31 101 PRO A O 1
ATOM 780 N N . ASP A 1 102 ? 10.208 27.792 -29.340 1.00 40.34 102 ASP A N 1
ATOM 781 C CA . ASP A 1 102 ? 9.839 27.735 -27.913 1.00 40.34 102 ASP A CA 1
ATOM 782 C C . ASP A 1 102 ? 8.365 27.411 -27.630 1.00 40.34 102 ASP A C 1
ATOM 784 O O . ASP A 1 102 ? 7.587 28.188 -27.081 1.00 40.34 102 ASP A O 1
ATOM 788 N N . GLY A 1 103 ? 7.996 26.175 -27.975 1.00 44.59 103 GLY A N 1
ATOM 789 C CA . GLY A 1 103 ? 6.833 25.486 -27.421 1.00 44.59 103 GLY A CA 1
ATOM 790 C C . GLY A 1 103 ? 7.122 24.951 -26.019 1.00 44.59 103 GLY A C 1
ATOM 791 O O . GLY A 1 103 ? 7.259 23.743 -25.841 1.00 44.59 103 GLY A O 1
ATOM 792 N N . VAL A 1 104 ? 7.209 25.844 -25.033 1.00 59.50 104 VAL A N 1
ATOM 793 C CA . VAL A 1 104 ? 7.111 25.479 -23.613 1.00 59.50 104 VAL A CA 1
ATOM 794 C C . VAL A 1 104 ? 5.655 25.705 -23.184 1.00 59.50 104 VAL A C 1
ATOM 796 O O . VAL A 1 104 ? 5.174 26.836 -23.283 1.00 59.50 104 VAL A O 1
ATOM 799 N N . PRO A 1 105 ? 4.911 24.671 -22.754 1.00 61.06 105 PRO A N 1
ATOM 800 C CA . PRO A 1 105 ? 3.560 24.862 -22.237 1.00 61.06 105 PRO A CA 1
ATOM 801 C C . PRO A 1 105 ? 3.601 25.641 -20.906 1.00 61.06 105 PRO A C 1
ATOM 803 O O . PRO A 1 105 ? 4.530 25.446 -20.118 1.00 61.06 105 PRO A O 1
ATOM 806 N N . PRO A 1 106 ? 2.625 26.526 -20.626 1.00 57.94 106 PRO A N 1
ATOM 807 C CA . PRO A 1 106 ? 2.629 27.316 -19.402 1.00 57.94 106 PRO A CA 1
ATOM 808 C C . PRO A 1 106 ? 2.345 26.431 -18.180 1.00 57.94 106 PRO A C 1
ATOM 810 O O . PRO A 1 106 ? 1.404 25.638 -18.177 1.00 57.94 106 PRO A O 1
ATOM 813 N N . LEU A 1 107 ? 3.157 26.593 -17.134 1.00 51.62 107 LEU A N 1
ATOM 814 C CA . LEU A 1 107 ? 2.917 26.019 -15.809 1.00 51.62 107 LEU A CA 1
ATOM 815 C C . LEU A 1 107 ? 1.778 26.773 -15.087 1.00 51.62 107 LEU A C 1
ATOM 817 O O . LEU A 1 107 ? 1.593 27.970 -15.327 1.00 51.62 107 LEU A O 1
ATOM 821 N N . PRO A 1 108 ? 1.022 26.102 -14.197 1.00 58.03 108 PRO A N 1
ATOM 822 C CA . PRO A 1 108 ? -0.053 26.727 -13.427 1.00 58.03 108 PRO A CA 1
ATOM 823 C C . PRO A 1 108 ? 0.481 27.752 -12.405 1.00 58.03 108 PRO A C 1
ATOM 825 O O . PRO A 1 108 ? 1.629 27.645 -11.967 1.00 58.03 108 PRO A O 1
ATOM 828 N N . PRO A 1 109 ? -0.335 28.746 -12.001 1.00 49.00 109 PRO A N 1
ATOM 829 C CA . PRO A 1 109 ? 0.101 29.810 -11.105 1.00 49.00 109 PRO A CA 1
ATOM 830 C C . PRO A 1 109 ? 0.374 29.294 -9.687 1.00 49.00 109 PRO A C 1
ATOM 832 O O . PRO A 1 109 ? -0.484 28.697 -9.037 1.00 49.00 109 PRO A O 1
ATOM 835 N N . SER A 1 110 ? 1.572 29.598 -9.193 1.00 38.12 110 SER A N 1
ATOM 836 C CA . SER A 1 110 ? 1.971 29.421 -7.800 1.00 38.12 110 SER A CA 1
ATOM 837 C C . SER A 1 110 ? 1.242 30.430 -6.912 1.00 38.12 110 SER A C 1
ATOM 839 O O . SER A 1 110 ? 1.620 31.598 -6.847 1.00 38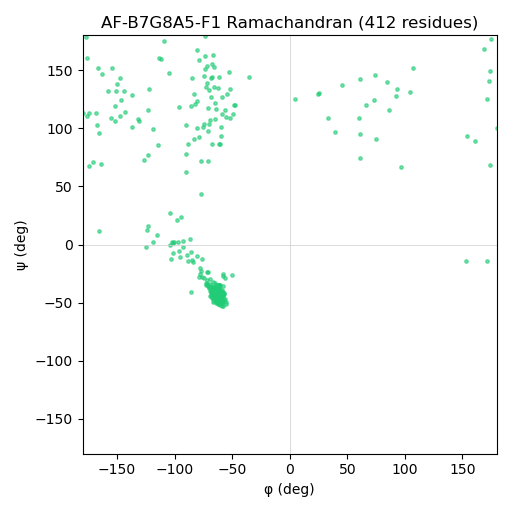.12 110 SER A O 1
ATOM 841 N N . ASN A 1 111 ? 0.222 29.982 -6.183 1.00 35.97 111 ASN A N 1
ATOM 842 C CA . ASN A 1 111 ? -0.273 30.709 -5.019 1.00 35.97 111 ASN A CA 1
ATOM 843 C C . ASN A 1 111 ? 0.640 30.409 -3.826 1.00 35.97 111 ASN A C 1
ATOM 845 O O . ASN A 1 111 ? 0.500 29.377 -3.177 1.00 35.97 111 ASN A O 1
ATOM 849 N N . ILE A 1 112 ? 1.558 31.328 -3.523 1.00 37.91 112 ILE A N 1
ATOM 850 C CA . ILE A 1 112 ? 2.177 31.426 -2.200 1.00 37.91 112 ILE A CA 1
ATOM 851 C C . ILE A 1 112 ? 2.101 32.885 -1.763 1.00 37.91 112 ILE A C 1
ATOM 853 O O . ILE A 1 112 ? 2.843 33.742 -2.237 1.00 37.91 112 ILE A O 1
ATOM 857 N N . SER A 1 113 ? 1.203 33.141 -0.818 1.00 43.31 113 SER A N 1
ATOM 858 C CA . SER A 1 113 ? 1.349 34.220 0.147 1.00 43.31 113 SER A CA 1
ATOM 859 C C . SER A 1 113 ? 1.396 33.561 1.520 1.00 43.31 113 SER A C 1
ATOM 861 O O . SER A 1 113 ? 0.371 33.133 2.038 1.00 43.31 113 SER A O 1
ATOM 863 N N . ALA A 1 114 ? 2.604 33.391 2.048 1.00 37.84 114 ALA A N 1
ATOM 864 C CA . ALA A 1 114 ? 2.884 33.271 3.474 1.00 37.84 114 ALA A CA 1
ATOM 865 C C . ALA A 1 114 ? 4.398 33.413 3.646 1.00 37.84 114 ALA A C 1
ATOM 867 O O . ALA A 1 114 ? 5.178 32.523 3.309 1.00 37.84 114 ALA A O 1
ATOM 868 N N . ALA A 1 115 ? 4.787 34.601 4.088 1.00 43.16 115 ALA A N 1
ATOM 869 C CA . ALA A 1 115 ? 6.125 34.917 4.531 1.00 43.16 115 ALA A CA 1
ATOM 870 C C . ALA A 1 115 ? 6.481 34.148 5.817 1.00 43.16 115 ALA A C 1
ATOM 872 O O . ALA A 1 115 ? 5.604 33.694 6.548 1.00 43.16 115 ALA A O 1
ATOM 873 N N . ASP A 1 116 ? 7.787 34.114 6.079 1.00 45.97 116 ASP A N 1
ATOM 874 C CA . ASP A 1 116 ? 8.439 33.808 7.354 1.00 45.97 116 ASP A CA 1
ATOM 875 C C . ASP A 1 116 ? 8.487 32.346 7.815 1.00 45.97 116 ASP A C 1
ATOM 877 O O . ASP A 1 116 ? 7.635 31.859 8.551 1.00 45.97 116 ASP A O 1
ATOM 881 N N . SER A 1 117 ? 9.570 31.663 7.416 1.00 41.34 117 SER A N 1
ATOM 882 C CA . SER A 1 117 ? 10.374 30.737 8.238 1.00 41.34 117 SER A CA 1
ATOM 883 C C . SER A 1 117 ? 11.510 30.181 7.372 1.00 41.34 117 SER A C 1
ATOM 885 O O . SER A 1 117 ? 11.300 29.283 6.555 1.00 41.34 117 SER A O 1
ATOM 887 N N . GLY A 1 118 ? 12.717 30.728 7.516 1.00 44.38 118 GLY A N 1
ATOM 888 C CA . GLY A 1 118 ? 13.908 30.327 6.762 1.00 44.38 118 GLY A CA 1
ATOM 889 C C . GLY A 1 118 ? 14.465 28.957 7.159 1.00 44.38 118 GLY A C 1
ATOM 890 O O . GLY A 1 118 ? 15.531 28.890 7.758 1.00 44.38 118 GLY A O 1
ATOM 891 N N . LEU A 1 119 ? 13.777 27.868 6.803 1.00 46.28 119 LEU A N 1
ATOM 892 C CA . LEU A 1 119 ? 14.302 26.501 6.902 1.00 46.28 119 LEU A CA 1
ATOM 893 C C . LEU A 1 119 ? 13.947 25.681 5.653 1.00 46.28 119 LEU A C 1
ATOM 895 O O . LEU A 1 119 ? 12.785 25.606 5.243 1.00 46.28 119 LEU A O 1
ATOM 899 N N . SER A 1 120 ? 14.974 25.055 5.070 1.00 59.09 120 SER A N 1
ATOM 900 C CA . SER A 1 120 ? 14.898 24.188 3.890 1.00 59.09 120 SER A CA 1
ATOM 901 C C . SER A 1 120 ? 14.008 22.964 4.142 1.00 59.09 120 SER A C 1
ATOM 903 O O . SER A 1 120 ? 14.003 22.395 5.234 1.00 59.09 120 SER A O 1
ATOM 905 N N . ALA A 1 121 ? 13.271 22.519 3.118 1.00 52.88 121 ALA A N 1
ATOM 906 C CA . ALA A 1 121 ? 12.396 21.342 3.179 1.00 52.88 121 ALA A CA 1
ATOM 907 C C . ALA A 1 121 ? 13.143 20.052 3.578 1.00 52.88 121 ALA A C 1
ATOM 909 O O . ALA A 1 121 ? 12.548 19.154 4.170 1.00 52.88 121 ALA A O 1
ATOM 910 N N . LEU A 1 122 ? 14.455 19.991 3.327 1.00 50.50 122 LEU A N 1
ATOM 911 C CA . LEU A 1 122 ? 15.310 18.868 3.719 1.00 50.50 122 LEU A CA 1
ATOM 912 C C . LEU A 1 122 ? 15.668 18.876 5.221 1.00 50.50 122 LEU A C 1
ATOM 914 O O . LEU A 1 122 ? 15.955 17.825 5.790 1.00 50.50 122 LEU A O 1
ATOM 918 N N . GLU A 1 123 ? 15.612 20.037 5.882 1.00 53.56 123 GLU A N 1
ATOM 919 C CA . GLU A 1 123 ? 15.897 20.193 7.318 1.00 53.56 123 GLU A CA 1
ATOM 920 C C . GLU A 1 123 ? 14.716 19.740 8.197 1.00 53.56 123 GLU A C 1
ATOM 922 O O . GLU A 1 123 ? 14.913 19.320 9.336 1.00 53.56 123 GLU A O 1
ATOM 927 N N . ARG A 1 124 ? 13.481 19.770 7.667 1.00 56.97 124 ARG A N 1
ATOM 928 C CA . ARG A 1 124 ? 12.271 19.344 8.401 1.00 56.97 124 ARG A CA 1
ATOM 929 C C . ARG A 1 124 ? 12.178 17.831 8.596 1.00 56.97 124 ARG A C 1
ATOM 931 O O . ARG A 1 124 ? 11.533 17.391 9.537 1.00 56.97 124 ARG A O 1
ATOM 938 N N . ILE A 1 125 ? 12.835 17.041 7.746 1.00 56.69 125 ILE A N 1
ATOM 939 C CA . ILE A 1 125 ? 12.802 15.567 7.808 1.00 56.69 125 ILE A CA 1
ATOM 940 C C . ILE A 1 125 ? 13.831 15.022 8.819 1.00 56.69 125 ILE A C 1
ATOM 942 O O . ILE A 1 125 ? 13.751 13.871 9.234 1.00 56.69 125 ILE A O 1
ATOM 946 N N . ARG A 1 126 ? 14.791 15.847 9.265 1.00 51.59 126 ARG A N 1
ATOM 947 C CA . ARG A 1 126 ? 15.872 15.434 10.177 1.00 51.59 126 ARG A CA 1
ATOM 948 C C . ARG A 1 126 ? 15.695 15.840 11.636 1.00 51.59 126 ARG A C 1
ATOM 950 O O . ARG A 1 126 ? 16.580 15.542 12.434 1.00 51.59 126 ARG A O 1
ATOM 957 N N . GLN A 1 127 ? 14.593 16.484 12.016 1.00 38.62 127 GLN A N 1
ATOM 958 C CA . GLN A 1 127 ? 14.362 16.751 13.433 1.00 38.62 127 GLN A CA 1
ATOM 959 C C . GLN A 1 127 ? 13.763 15.520 14.122 1.00 38.62 127 GLN A C 1
ATOM 961 O O . GLN A 1 127 ? 12.676 15.085 13.742 1.00 38.62 127 GLN A O 1
ATOM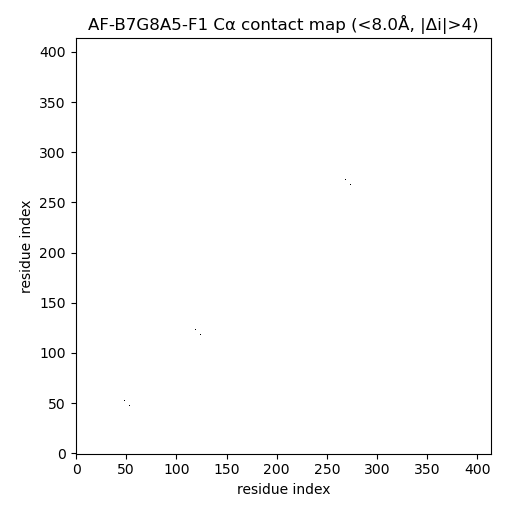 966 N N . PRO A 1 128 ? 14.422 14.963 15.155 1.00 40.62 128 PRO A N 1
ATOM 967 C CA . PRO A 1 128 ? 13.753 14.053 16.058 1.00 40.62 128 PRO A CA 1
ATOM 968 C C . PRO A 1 128 ? 12.750 14.891 16.850 1.00 40.62 128 PRO A C 1
ATOM 970 O O . PRO A 1 128 ? 13.128 15.685 17.712 1.00 40.62 128 PRO A O 1
ATOM 973 N N . THR A 1 129 ? 11.461 14.740 16.553 1.00 41.41 129 THR A N 1
ATOM 974 C CA . THR A 1 129 ? 10.399 15.137 17.476 1.00 41.41 129 THR A CA 1
ATOM 975 C C . THR A 1 129 ? 10.596 14.342 18.761 1.00 41.41 129 THR A C 1
ATOM 977 O O . THR A 1 129 ? 10.164 13.196 18.883 1.00 41.41 129 THR A O 1
ATOM 980 N N . MET A 1 130 ? 11.310 14.947 19.709 1.00 41.97 130 MET A N 1
ATOM 981 C CA . MET A 1 130 ? 11.341 14.551 21.107 1.00 41.97 130 MET A CA 1
ATOM 982 C C . MET A 1 130 ? 9.918 14.701 21.649 1.00 41.97 130 MET A C 1
ATOM 984 O O . MET A 1 130 ? 9.552 15.740 22.192 1.00 41.97 130 MET A O 1
ATOM 988 N N . HIS A 1 131 ? 9.098 13.664 21.476 1.00 37.38 131 HIS A N 1
ATOM 989 C CA . HIS A 1 131 ? 7.861 13.501 22.228 1.00 37.38 131 HIS A CA 1
ATOM 990 C C . HIS A 1 131 ? 8.226 13.228 23.685 1.00 37.38 131 HIS A C 1
ATOM 992 O O . HIS A 1 131 ? 8.365 12.093 24.138 1.00 37.38 131 HIS A O 1
ATOM 998 N N . HIS A 1 132 ? 8.412 14.320 24.414 1.00 44.75 132 HIS A N 1
ATOM 999 C CA . HIS A 1 132 ? 8.562 14.358 25.852 1.00 44.75 132 HIS A CA 1
ATOM 1000 C C . HIS A 1 132 ? 7.179 14.532 26.483 1.00 44.75 132 HIS A C 1
ATOM 1002 O O . HIS A 1 132 ? 6.916 15.558 27.080 1.00 44.75 132 HIS A O 1
ATOM 1008 N N . GLU A 1 133 ? 6.269 13.570 26.288 1.00 39.94 133 GLU A N 1
ATOM 1009 C CA . GLU A 1 133 ? 4.977 13.523 27.000 1.00 39.94 133 GLU A CA 1
ATOM 1010 C C . GLU A 1 133 ? 4.252 12.190 26.733 1.00 39.94 133 GLU A C 1
ATOM 1012 O O . GLU A 1 133 ? 3.287 12.104 25.982 1.00 39.94 133 GLU A O 1
ATOM 1017 N N . SER A 1 134 ? 4.768 11.095 27.302 1.00 43.25 134 SER A N 1
ATOM 1018 C CA . SER A 1 134 ? 3.992 9.856 27.553 1.00 43.25 134 SER A CA 1
ATOM 1019 C C . SER A 1 134 ? 4.675 8.863 28.506 1.00 43.25 134 SER A C 1
ATOM 1021 O O . SER A 1 134 ? 4.209 7.740 28.666 1.00 43.25 134 SER A O 1
ATOM 1023 N N . GLN A 1 135 ? 5.753 9.251 29.202 1.00 38.62 135 GLN A N 1
ATOM 1024 C CA . GLN A 1 135 ? 6.405 8.366 30.184 1.00 38.62 135 GLN A CA 1
ATOM 1025 C C . GLN A 1 135 ? 5.902 8.528 31.628 1.00 38.62 135 GLN A C 1
ATOM 1027 O O . GLN A 1 135 ? 6.306 7.759 32.492 1.00 38.62 135 GLN A O 1
ATOM 1032 N N . VAL A 1 136 ? 4.973 9.448 31.914 1.00 41.78 136 VAL A N 1
ATOM 1033 C CA . VAL A 1 136 ? 4.458 9.633 33.289 1.00 41.78 136 VAL A CA 1
ATOM 1034 C C . VAL A 1 136 ? 3.252 8.729 33.607 1.00 41.78 136 VAL A C 1
ATOM 1036 O O . VAL A 1 136 ? 2.951 8.504 34.773 1.00 41.78 136 VAL A O 1
ATOM 1039 N N . ALA A 1 137 ? 2.605 8.109 32.613 1.00 39.34 137 ALA A N 1
ATOM 1040 C CA . ALA A 1 137 ? 1.423 7.267 32.853 1.00 39.34 137 ALA A CA 1
ATOM 1041 C C . ALA A 1 137 ? 1.710 5.754 32.993 1.00 39.34 137 ALA A C 1
ATOM 1043 O O . ALA A 1 137 ? 0.837 5.008 33.429 1.00 39.34 137 ALA A O 1
ATOM 1044 N N . LEU A 1 138 ? 2.923 5.282 32.673 1.00 41.44 138 LEU A N 1
ATOM 1045 C CA . LEU A 1 138 ? 3.274 3.849 32.718 1.00 41.44 138 LEU A CA 1
ATOM 1046 C C . LEU A 1 138 ? 3.970 3.397 34.014 1.00 41.44 138 LEU A C 1
ATOM 1048 O O . LEU A 1 138 ? 4.150 2.201 34.221 1.00 41.44 138 LEU A O 1
ATOM 1052 N N . ALA A 1 139 ? 4.294 4.321 34.924 1.00 37.19 139 ALA A N 1
ATOM 1053 C CA . ALA A 1 139 ? 4.860 3.988 36.235 1.00 37.19 139 ALA A CA 1
ATOM 1054 C C . ALA A 1 139 ? 3.796 3.674 37.313 1.00 37.19 139 ALA A C 1
ATOM 1056 O O . ALA A 1 139 ? 4.150 3.243 38.406 1.00 37.19 139 ALA A O 1
ATOM 1057 N N . ALA A 1 140 ? 2.500 3.848 37.020 1.00 39.03 140 ALA A N 1
ATOM 1058 C CA . ALA A 1 140 ? 1.414 3.668 37.994 1.00 39.03 140 ALA A CA 1
ATOM 1059 C C . ALA A 1 140 ? 0.710 2.292 37.942 1.00 39.03 140 ALA A C 1
ATOM 1061 O O . ALA A 1 140 ? -0.223 2.063 38.706 1.00 39.03 140 ALA A O 1
ATOM 1062 N N . LEU A 1 141 ? 1.140 1.364 37.075 1.00 39.59 141 LEU A N 1
ATOM 1063 C CA . LEU A 1 141 ? 0.535 0.022 36.945 1.00 39.59 141 LEU A CA 1
ATOM 1064 C C . LEU A 1 141 ? 1.521 -1.138 37.153 1.00 39.59 141 LEU A C 1
ATOM 1066 O O . LEU A 1 141 ? 1.206 -2.288 36.847 1.00 39.59 141 LEU A O 1
ATOM 1070 N N . TYR A 1 142 ? 2.694 -0.865 37.725 1.00 36.44 142 TYR A N 1
ATOM 1071 C CA . TYR A 1 142 ? 3.586 -1.912 38.214 1.00 36.44 142 TYR A CA 1
ATOM 1072 C C . TYR A 1 142 ? 3.212 -2.243 39.665 1.00 36.44 142 TYR A C 1
ATOM 1074 O O . TYR A 1 142 ? 3.756 -1.667 40.603 1.00 36.44 142 TYR A O 1
ATOM 1082 N N . CYS A 1 143 ? 2.248 -3.147 39.863 1.00 36.78 143 CYS A N 1
ATOM 1083 C CA . CYS A 1 143 ? 2.106 -3.829 41.149 1.00 36.78 143 CYS A CA 1
ATOM 1084 C C . CYS A 1 143 ? 3.282 -4.806 41.288 1.00 36.78 143 CYS A C 1
ATOM 1086 O O . CYS A 1 143 ? 3.370 -5.739 40.485 1.00 36.78 143 CYS A O 1
ATOM 1088 N N . PRO A 1 144 ? 4.173 -4.640 42.280 1.00 44.56 144 PRO A N 1
ATOM 1089 C CA . PRO A 1 144 ? 5.093 -5.700 42.649 1.00 44.56 144 PRO A CA 1
ATOM 1090 C C . PRO A 1 144 ? 4.257 -6.888 43.128 1.00 44.56 144 PRO A C 1
ATOM 1092 O O . PRO A 1 144 ? 3.315 -6.713 43.905 1.00 44.56 144 PRO A O 1
ATOM 1095 N N . GLU A 1 145 ? 4.596 -8.090 42.670 1.00 46.34 145 GLU A N 1
ATOM 1096 C CA . GLU A 1 145 ? 4.162 -9.320 43.321 1.00 46.34 145 GLU A CA 1
ATOM 1097 C C . GLU A 1 145 ? 4.515 -9.228 44.814 1.00 46.34 145 GLU A C 1
ATOM 1099 O O . GLU A 1 145 ? 5.687 -9.259 45.188 1.00 46.34 145 GLU A O 1
ATOM 1104 N N . HIS A 1 146 ? 3.504 -9.074 45.673 1.00 39.19 146 HIS A N 1
ATOM 1105 C CA . HIS A 1 146 ? 3.675 -9.286 47.103 1.00 39.19 146 HIS A CA 1
ATOM 1106 C C . HIS A 1 146 ? 3.552 -10.788 47.393 1.00 39.19 146 HIS A C 1
ATOM 1108 O O . HIS A 1 146 ? 2.581 -11.418 46.959 1.00 39.19 146 HIS A O 1
ATOM 1114 N N . PRO A 1 147 ? 4.513 -11.374 48.125 1.00 48.75 147 PRO A N 1
ATOM 1115 C CA . PRO A 1 147 ? 4.468 -12.770 48.518 1.00 48.75 147 PRO A CA 1
ATOM 1116 C C . PRO A 1 147 ? 3.438 -12.987 49.636 1.00 48.75 147 PRO A C 1
ATOM 1118 O O . PRO A 1 147 ? 3.265 -12.133 50.499 1.00 48.75 147 PRO A O 1
ATOM 1121 N N . ALA A 1 148 ? 2.793 -14.157 49.586 1.00 48.59 148 ALA A N 1
ATOM 1122 C CA . ALA A 1 148 ? 2.113 -14.869 50.671 1.00 48.59 148 ALA A CA 1
ATOM 1123 C C . ALA A 1 148 ? 1.315 -14.017 51.681 1.00 48.59 148 ALA A C 1
ATOM 1125 O O . ALA A 1 148 ? 1.837 -13.550 52.689 1.00 48.59 148 ALA A O 1
ATOM 1126 N N . VAL A 1 149 ? 0.001 -13.924 51.458 1.00 40.81 149 VAL A N 1
ATOM 1127 C CA . VAL A 1 149 ? -0.954 -13.539 52.504 1.00 40.81 149 VAL A CA 1
ATOM 1128 C C . VAL A 1 149 ? -0.944 -14.626 53.579 1.00 40.81 149 VAL A C 1
ATOM 1130 O O . VAL A 1 149 ? -1.431 -15.737 53.363 1.00 40.81 149 VAL A O 1
ATOM 1133 N N . GLU A 1 150 ? -0.361 -14.295 54.728 1.00 42.78 150 GLU A N 1
ATOM 1134 C CA . GLU A 1 150 ? -0.562 -15.006 55.984 1.00 42.78 150 GLU A CA 1
ATOM 1135 C C . GLU A 1 150 ? -2.061 -15.082 56.293 1.00 42.78 150 GLU A C 1
ATOM 1137 O O . GLU A 1 150 ? -2.794 -14.091 56.267 1.00 42.78 150 GLU A O 1
ATOM 1142 N N . THR A 1 151 ? -2.520 -16.291 56.590 1.00 43.06 151 THR A N 1
ATOM 1143 C CA . THR A 1 151 ? -3.850 -16.579 57.117 1.00 43.06 151 THR A CA 1
ATOM 1144 C C . THR A 1 151 ? -4.042 -15.854 58.448 1.00 43.06 151 THR A C 1
ATOM 1146 O O . THR A 1 151 ? -3.566 -16.316 59.486 1.00 43.06 151 THR A O 1
ATOM 1149 N N . PHE A 1 152 ? -4.751 -14.726 58.433 1.00 39.50 152 PHE A N 1
ATOM 1150 C CA . PHE A 1 152 ? -5.198 -14.054 59.649 1.00 39.50 152 PHE A CA 1
ATOM 1151 C C . PHE A 1 152 ? -6.303 -14.894 60.307 1.00 39.50 152 PHE A C 1
ATOM 1153 O O . PHE A 1 152 ? -7.469 -14.855 59.918 1.00 39.50 152 PHE A O 1
ATOM 1160 N N . SER A 1 153 ? -5.909 -15.696 61.296 1.00 44.69 153 SER A N 1
ATOM 1161 C CA . SER A 1 153 ? -6.814 -16.349 62.239 1.00 44.69 153 SER A CA 1
ATOM 1162 C C . SER A 1 153 ? -7.295 -15.304 63.246 1.00 44.69 153 SER A C 1
ATOM 1164 O O . SER A 1 153 ? -6.562 -14.919 64.159 1.00 44.69 153 SER A O 1
ATOM 1166 N N . VAL A 1 154 ? -8.517 -14.803 63.061 1.00 44.03 154 VAL A N 1
ATOM 1167 C CA . VAL A 1 154 ? -9.191 -13.949 64.045 1.00 44.03 154 VAL A CA 1
ATOM 1168 C C . VAL A 1 154 ? -9.751 -14.849 65.146 1.00 44.03 154 VAL A C 1
ATOM 1170 O O . VAL A 1 154 ? -10.860 -15.366 65.054 1.00 44.03 154 VAL A O 1
ATOM 1173 N N . VAL A 1 155 ? -8.962 -15.037 66.205 1.00 49.12 155 VAL A N 1
ATOM 1174 C CA . VAL A 1 155 ? -9.462 -15.468 67.515 1.00 49.12 155 VAL A CA 1
ATOM 1175 C C . VAL A 1 155 ? -9.957 -14.213 68.232 1.00 49.12 155 VAL A C 1
ATOM 1177 O O . VAL A 1 155 ? -9.193 -13.505 68.881 1.00 49.12 155 VAL A O 1
ATOM 1180 N N . GLY A 1 156 ? -11.242 -13.911 68.052 1.00 42.00 156 GLY A N 1
ATOM 1181 C CA . GLY A 1 156 ? -11.967 -12.861 68.763 1.00 42.00 156 GLY A CA 1
ATOM 1182 C C . GLY A 1 156 ? -13.039 -13.486 69.643 1.00 42.00 156 GLY A C 1
ATOM 1183 O O . GLY A 1 156 ? -14.179 -13.643 69.226 1.00 42.00 156 GLY A O 1
ATOM 1184 N N . GLN A 1 157 ? -12.649 -13.883 70.851 1.00 51.09 157 GLN A N 1
ATOM 1185 C CA . GLN A 1 157 ? -13.547 -14.334 71.906 1.00 51.09 157 GLN A CA 1
ATOM 1186 C C . GLN A 1 157 ? -14.268 -13.109 72.490 1.00 51.09 157 GLN A C 1
ATOM 1188 O O . GLN A 1 157 ? -13.672 -12.353 73.254 1.00 51.09 157 GLN A O 1
ATOM 1193 N N . VAL A 1 158 ? -15.541 -12.912 72.137 1.00 42.62 158 VAL A N 1
ATOM 1194 C CA . VAL A 1 158 ? -16.447 -11.985 72.830 1.00 42.62 158 VAL A CA 1
ATOM 1195 C C . VAL A 1 158 ? -17.662 -12.774 73.297 1.00 42.62 158 VAL A C 1
ATOM 1197 O O . VAL A 1 158 ? -18.398 -13.367 72.519 1.00 42.62 158 VAL A O 1
ATOM 1200 N N . VAL A 1 159 ? -17.799 -12.827 74.618 1.00 49.50 159 VAL A N 1
ATOM 1201 C CA . VAL A 1 159 ? -18.913 -13.414 75.358 1.00 49.50 159 VAL A CA 1
ATOM 1202 C C . VAL A 1 159 ? -20.051 -12.393 75.371 1.00 49.50 159 VAL A C 1
ATOM 1204 O O . VAL A 1 159 ? -19.852 -11.281 75.856 1.00 49.50 159 VAL A O 1
ATOM 1207 N N . GLY A 1 160 ? -21.234 -12.769 74.880 1.00 41.78 160 GLY A N 1
ATOM 1208 C CA . GLY A 1 160 ? -22.414 -11.899 74.881 1.00 41.78 160 GLY A CA 1
ATOM 1209 C C . GLY A 1 160 ? -23.682 -12.600 74.396 1.00 41.78 160 GLY A C 1
ATOM 1210 O O . GLY A 1 160 ? -24.202 -12.271 73.342 1.00 41.78 160 GLY A O 1
ATOM 1211 N N . ALA A 1 161 ? -24.179 -13.567 75.171 1.00 48.41 161 ALA A N 1
ATOM 1212 C CA . ALA A 1 161 ? -25.422 -14.284 74.890 1.00 48.41 161 ALA A CA 1
ATOM 1213 C C . ALA A 1 161 ? -26.621 -13.317 74.810 1.00 48.41 161 ALA A C 1
ATOM 1215 O O . ALA A 1 161 ? -27.017 -12.738 75.824 1.00 48.41 161 ALA A O 1
ATOM 1216 N N . GLY A 1 162 ? -27.208 -13.157 73.618 1.00 47.06 162 GLY A N 1
ATOM 1217 C CA . GLY A 1 162 ? -28.497 -12.471 73.456 1.00 47.06 162 GLY A CA 1
ATOM 1218 C C . GLY A 1 162 ? -28.779 -11.784 72.114 1.00 47.06 162 GLY A C 1
ATOM 1219 O O . GLY A 1 162 ? -29.941 -11.476 71.860 1.00 47.06 162 GLY A O 1
ATOM 1220 N N . MET A 1 163 ? -27.782 -11.566 71.243 1.00 48.38 163 MET A N 1
ATOM 1221 C CA . MET A 1 163 ? -27.969 -10.932 69.914 1.00 48.38 163 MET A CA 1
ATOM 1222 C C . MET A 1 163 ? -27.460 -11.779 68.728 1.00 48.38 163 MET A C 1
ATOM 1224 O O . MET A 1 163 ? -27.420 -11.300 67.595 1.00 48.38 163 MET A O 1
ATOM 1228 N N . ASP A 1 164 ? -27.163 -13.060 68.970 1.00 54.28 164 ASP A N 1
ATOM 1229 C CA . ASP A 1 164 ? -26.462 -13.965 68.043 1.00 54.28 164 ASP A CA 1
ATOM 1230 C C . ASP A 1 164 ? -27.153 -14.143 66.676 1.00 54.28 164 ASP A C 1
ATOM 1232 O O . ASP A 1 164 ? -26.499 -14.356 65.664 1.00 54.28 164 ASP A O 1
ATOM 1236 N N . THR A 1 165 ? -28.476 -13.988 66.586 1.00 61.50 165 THR A N 1
ATOM 1237 C CA . THR A 1 165 ? -29.199 -14.237 65.321 1.00 61.50 165 THR A CA 1
ATOM 1238 C C . THR A 1 165 ? -29.053 -13.125 64.281 1.00 61.50 165 THR A C 1
ATOM 1240 O O . THR A 1 165 ? -29.143 -13.396 63.083 1.00 61.50 165 THR A O 1
ATOM 1243 N N . VAL A 1 166 ? -28.827 -11.878 64.708 1.00 64.81 166 VAL A N 1
ATOM 1244 C CA . VAL A 1 166 ? -28.688 -10.733 63.790 1.00 64.81 166 VAL A CA 1
ATOM 1245 C C . VAL A 1 166 ? -27.248 -10.621 63.300 1.00 64.81 166 VAL A C 1
ATOM 1247 O O . VAL A 1 166 ? -27.023 -10.403 62.110 1.00 64.81 166 VAL A O 1
ATOM 1250 N N . GLU A 1 167 ? -26.276 -10.832 64.187 1.00 74.38 167 GLU A N 1
ATOM 1251 C CA . GLU A 1 167 ? -24.857 -10.850 63.821 1.00 74.38 167 GLU A CA 1
ATOM 1252 C C . GLU A 1 167 ? -24.535 -12.037 62.903 1.00 74.38 167 GLU A C 1
ATOM 1254 O O . GLU A 1 167 ? -23.904 -11.840 61.862 1.00 74.38 167 GLU A O 1
ATOM 1259 N N . ASP A 1 168 ? -25.079 -13.229 63.175 1.00 78.00 168 ASP A N 1
ATOM 1260 C CA . ASP A 1 168 ? -24.921 -14.389 62.289 1.00 78.00 168 ASP A CA 1
ATOM 1261 C C . ASP A 1 168 ? -25.551 -14.167 60.907 1.00 78.00 168 ASP A C 1
ATOM 1263 O O . ASP A 1 168 ? -24.984 -14.576 59.891 1.00 78.00 168 ASP A O 1
ATOM 1267 N N . ALA A 1 169 ? -26.698 -13.483 60.828 1.00 79.31 169 ALA A N 1
ATOM 1268 C CA . ALA A 1 169 ? -27.331 -13.158 59.550 1.00 79.31 169 ALA A CA 1
ATOM 1269 C C . ALA A 1 169 ? -26.479 -12.183 58.717 1.00 79.31 169 ALA A C 1
ATOM 1271 O O . ALA A 1 169 ? -26.332 -12.367 57.505 1.00 79.31 169 ALA A O 1
ATOM 1272 N N . VAL A 1 170 ? -25.870 -11.179 59.357 1.00 82.81 170 VAL A N 1
ATOM 1273 C CA . VAL A 1 170 ? -24.951 -10.233 58.702 1.00 82.81 170 VAL A CA 1
ATOM 1274 C C . VAL A 1 170 ? -23.679 -10.944 58.235 1.00 82.81 170 VAL A C 1
ATOM 1276 O O . VAL A 1 170 ? -23.234 -10.730 57.104 1.00 82.81 170 VAL A O 1
ATOM 1279 N N . VAL A 1 171 ? -23.122 -11.843 59.050 1.00 85.31 171 VAL A N 1
ATOM 1280 C CA . VAL A 1 171 ? -21.953 -12.659 58.685 1.00 85.31 171 VAL A CA 1
ATOM 1281 C C . VAL A 1 171 ? -22.272 -13.589 57.510 1.00 85.31 171 VAL A C 1
ATOM 1283 O O . VAL A 1 171 ? -21.487 -13.666 56.562 1.00 85.31 171 VAL A O 1
ATOM 1286 N N . GLN A 1 172 ? -23.439 -14.239 57.497 1.00 86.94 172 GLN A N 1
ATOM 1287 C CA . GLN A 1 172 ? -23.876 -15.076 56.373 1.00 86.94 172 GLN A CA 1
ATOM 1288 C C . GLN A 1 172 ? -24.097 -14.263 55.091 1.00 86.94 172 GLN A C 1
ATOM 1290 O O . GLN A 1 172 ? -23.713 -14.704 54.004 1.00 86.94 172 GLN A O 1
ATOM 1295 N N . GLN A 1 173 ? -24.666 -13.059 55.199 1.00 90.81 173 GLN A N 1
ATOM 1296 C CA . GLN A 1 173 ? -24.857 -12.162 54.059 1.00 90.81 173 GLN A CA 1
ATOM 1297 C C . GLN A 1 173 ? -23.513 -11.690 53.484 1.00 90.81 173 GLN A C 1
ATOM 1299 O O . GLN A 1 173 ? -23.332 -11.691 52.264 1.00 90.81 173 GLN A O 1
ATOM 1304 N N . LEU A 1 174 ? -22.547 -11.355 54.344 1.00 90.75 174 LEU A N 1
ATOM 1305 C CA . LEU A 1 174 ? -21.176 -11.032 53.943 1.00 90.75 174 LEU A CA 1
ATOM 1306 C C . LEU A 1 174 ? -20.486 -12.226 53.274 1.00 90.75 174 LEU A C 1
ATOM 1308 O O . LEU A 1 174 ? -19.883 -12.060 52.218 1.00 90.75 174 LEU A O 1
ATOM 1312 N N . GLN A 1 175 ? -20.626 -13.439 53.811 1.00 92.06 175 GLN A N 1
ATOM 1313 C CA . GLN A 1 175 ? -20.074 -14.649 53.191 1.00 92.06 175 GLN A CA 1
ATOM 1314 C C . GLN A 1 175 ? -20.695 -14.947 51.823 1.00 92.06 175 GLN A C 1
ATOM 1316 O O . GLN A 1 175 ? -19.994 -15.367 50.903 1.00 92.06 175 GLN A O 1
ATOM 1321 N N . GLN A 1 176 ? -22.003 -14.739 51.666 1.00 92.69 176 GLN A N 1
ATOM 1322 C CA . GLN A 1 176 ? -22.671 -14.875 50.373 1.00 92.69 176 GLN A CA 1
ATOM 1323 C C . GLN A 1 176 ? -22.142 -13.831 49.381 1.00 92.69 176 GLN A C 1
ATOM 1325 O O . GLN A 1 176 ? -21.776 -14.183 48.263 1.00 92.69 176 GLN A O 1
ATOM 1330 N N . ARG A 1 177 ? -22.002 -12.574 49.819 1.00 93.81 177 ARG A N 1
ATOM 1331 C CA . ARG A 1 177 ? -21.430 -11.490 49.013 1.00 93.81 177 ARG A CA 1
ATOM 1332 C C . ARG A 1 177 ? -19.994 -11.793 48.582 1.00 93.81 177 ARG A C 1
ATOM 1334 O O . ARG A 1 177 ? -19.662 -11.545 47.430 1.00 93.81 177 ARG A O 1
ATOM 1341 N N . VAL A 1 178 ? -19.161 -12.342 49.469 1.00 94.00 178 VAL A N 1
ATOM 1342 C CA . VAL A 1 178 ? -17.787 -12.767 49.145 1.00 94.00 178 VAL A CA 1
ATOM 1343 C C . VAL A 1 178 ? -17.800 -13.863 48.081 1.00 94.00 178 VAL A C 1
ATOM 1345 O O . VAL A 1 178 ? -17.109 -13.722 47.079 1.00 94.00 178 VAL A O 1
ATOM 1348 N N . ARG A 1 179 ? -18.643 -14.893 48.228 1.00 93.81 179 ARG A N 1
ATOM 1349 C CA . ARG A 1 179 ? -18.777 -15.966 47.225 1.00 93.81 179 ARG A CA 1
ATOM 1350 C C . ARG A 1 179 ? -19.239 -15.445 45.863 1.00 93.81 179 ARG A C 1
ATOM 1352 O O . ARG A 1 179 ? -18.725 -15.875 44.831 1.00 93.81 179 ARG A O 1
ATOM 1359 N N . ASP A 1 180 ? -20.183 -14.509 45.850 1.00 92.75 180 ASP A N 1
ATOM 1360 C CA . ASP A 1 180 ? -20.666 -13.896 44.612 1.00 92.75 180 ASP A CA 1
ATOM 1361 C C . ASP A 1 180 ? -19.571 -13.033 43.956 1.00 92.75 180 ASP A C 1
ATOM 1363 O O . ASP A 1 180 ? -19.374 -13.097 42.744 1.00 92.75 180 ASP A O 1
ATOM 1367 N N . LEU A 1 181 ? -18.800 -12.279 44.749 1.00 94.25 181 LEU A N 1
ATOM 1368 C CA . LEU A 1 181 ? -17.659 -11.495 44.264 1.00 94.25 181 LEU A CA 1
ATOM 1369 C C . LEU A 1 181 ? -16.519 -12.378 43.739 1.00 94.25 181 LEU A C 1
ATOM 1371 O O . LEU A 1 181 ? -15.903 -12.036 42.732 1.00 94.25 181 LEU A O 1
ATOM 1375 N N . GLU A 1 182 ? -16.243 -13.515 44.376 1.00 94.12 182 GLU A N 1
ATOM 1376 C CA . GLU A 1 182 ? -15.259 -14.493 43.901 1.00 94.12 182 GLU A CA 1
ATOM 1377 C C . GLU A 1 182 ? -15.674 -15.110 42.564 1.00 94.12 182 GLU A C 1
ATOM 1379 O O . GLU A 1 182 ? -14.834 -15.252 41.671 1.00 94.12 182 GLU A O 1
ATOM 1384 N N . ARG A 1 183 ? -16.968 -15.409 42.389 1.00 95.81 183 ARG A N 1
ATOM 1385 C CA . ARG A 1 183 ? -17.511 -15.881 41.110 1.00 95.81 183 ARG A CA 1
ATOM 1386 C C . ARG A 1 183 ? -17.353 -14.824 40.018 1.00 95.81 183 ARG A C 1
ATOM 1388 O O . ARG A 1 183 ? -16.770 -15.121 38.984 1.00 95.81 183 ARG A O 1
ATOM 1395 N N . ILE A 1 184 ? -17.758 -13.579 40.284 1.00 94.06 184 ILE A N 1
ATOM 1396 C CA . ILE A 1 184 ? -17.608 -12.467 39.329 1.00 94.06 184 ILE A CA 1
ATOM 1397 C C . ILE A 1 184 ? -16.130 -12.236 38.984 1.00 94.06 184 ILE A C 1
ATOM 1399 O O . ILE A 1 184 ? -15.788 -12.031 37.823 1.00 94.06 184 ILE A O 1
ATOM 1403 N N . LYS A 1 185 ? -15.224 -12.303 39.967 1.00 96.00 185 LYS A N 1
ATOM 1404 C CA . LYS A 1 185 ? -13.777 -12.204 39.731 1.00 96.00 185 LYS A CA 1
ATOM 1405 C C . LYS A 1 185 ? -13.281 -13.317 38.805 1.00 96.00 185 LYS A C 1
ATOM 1407 O O . LYS A 1 185 ? -12.444 -13.052 37.943 1.00 96.00 185 LYS A O 1
ATOM 1412 N N . MET A 1 186 ? -13.758 -14.546 38.993 1.00 93.94 186 MET A N 1
ATOM 1413 C CA . MET A 1 186 ? -13.405 -15.674 38.134 1.00 93.94 186 MET A CA 1
ATOM 1414 C C . MET A 1 186 ? -13.934 -15.475 36.709 1.00 93.94 186 MET A C 1
ATOM 1416 O O . MET A 1 186 ? -13.154 -15.619 35.768 1.00 93.94 186 MET A O 1
ATOM 1420 N N . ASP A 1 187 ? -15.196 -15.071 36.557 1.00 92.62 187 ASP A N 1
ATOM 1421 C CA . ASP A 1 187 ? -15.824 -14.812 35.256 1.00 92.62 187 ASP A CA 1
ATOM 1422 C C . ASP A 1 187 ? -15.076 -13.702 34.502 1.00 92.62 187 ASP A C 1
ATOM 1424 O O . ASP A 1 187 ? -14.622 -13.905 33.376 1.00 92.62 187 ASP A O 1
ATOM 1428 N N . LEU A 1 188 ? -14.790 -12.578 35.169 1.00 93.31 188 LEU A N 1
ATOM 1429 C CA . LEU A 1 188 ? -13.985 -11.491 34.601 1.00 93.31 188 LEU A CA 1
ATOM 1430 C C . LEU A 1 188 ? -12.563 -11.946 34.253 1.00 93.31 188 LEU A C 1
ATOM 1432 O O . LEU A 1 188 ? -12.020 -11.562 33.220 1.00 93.31 188 LEU A O 1
ATOM 1436 N N . SER A 1 189 ? -11.932 -12.781 35.083 1.00 92.25 189 SER A N 1
ATOM 1437 C CA . SER A 1 189 ? -10.606 -13.326 34.773 1.00 92.25 189 SER A CA 1
ATOM 1438 C C . SER A 1 189 ? -10.636 -14.221 33.532 1.00 92.25 189 SER A C 1
ATOM 1440 O O . SER A 1 189 ? -9.686 -14.205 32.743 1.00 92.25 189 SER A O 1
ATOM 1442 N N . MET A 1 190 ? -11.704 -14.999 33.354 1.00 89.50 190 MET A N 1
ATOM 1443 C CA . MET A 1 190 ? -11.909 -15.827 32.170 1.00 89.50 190 MET A CA 1
ATOM 1444 C C . MET A 1 190 ? -12.187 -14.985 30.925 1.00 89.50 190 MET A C 1
ATOM 1446 O O . MET A 1 190 ? -11.679 -15.328 29.862 1.00 89.50 190 MET A O 1
ATOM 1450 N N . GLU A 1 191 ? -12.907 -13.871 31.046 1.00 93.56 191 GLU A N 1
ATOM 1451 C CA . GLU A 1 191 ? -13.164 -12.931 29.945 1.00 93.56 191 GLU A CA 1
ATOM 1452 C C . GLU A 1 191 ? -11.926 -12.098 29.563 1.00 93.56 191 GLU A C 1
ATOM 1454 O O . GLU A 1 191 ? -11.692 -11.816 28.386 1.00 93.56 191 GLU A O 1
ATOM 1459 N N . ILE A 1 192 ? -11.065 -11.758 30.527 1.00 92.69 192 ILE A N 1
ATOM 1460 C CA . ILE A 1 192 ? -9.824 -11.002 30.289 1.00 92.69 192 ILE A CA 1
ATOM 1461 C C . ILE A 1 192 ? -8.760 -11.853 29.576 1.00 92.69 192 ILE A C 1
ATOM 1463 O O . ILE A 1 192 ? -7.980 -11.331 28.773 1.00 92.69 192 ILE A O 1
ATOM 1467 N N . ALA A 1 193 ? -8.697 -13.158 29.853 1.00 89.88 193 ALA A N 1
ATOM 1468 C CA . ALA A 1 193 ? -7.708 -14.061 29.261 1.00 89.88 193 ALA A CA 1
ATOM 1469 C C . ALA A 1 193 ? -7.692 -14.068 27.710 1.00 89.88 193 ALA A C 1
ATOM 1471 O O . ALA A 1 193 ? -6.614 -13.858 27.139 1.00 89.88 193 ALA A O 1
ATOM 1472 N N . PRO A 1 194 ? -8.823 -14.244 26.991 1.00 89.75 194 PRO A N 1
ATOM 1473 C CA . PRO A 1 194 ? -8.845 -14.214 25.529 1.00 89.75 194 PRO A CA 1
ATOM 1474 C C . PRO A 1 194 ? -8.529 -12.824 24.965 1.00 89.75 194 PRO A C 1
ATOM 1476 O O . PRO A 1 194 ? -7.889 -12.731 23.917 1.00 89.75 194 PRO A O 1
ATOM 1479 N N . LEU A 1 195 ? -8.899 -11.743 25.661 1.00 90.38 195 LEU A N 1
ATOM 1480 C CA . LEU A 1 195 ? -8.556 -10.379 25.244 1.00 90.38 195 LEU A CA 1
ATOM 1481 C C . LEU A 1 195 ? -7.044 -10.139 25.308 1.00 90.38 195 LEU A C 1
ATOM 1483 O O . LEU A 1 195 ? -6.459 -9.652 24.340 1.00 90.38 195 LEU A O 1
ATOM 1487 N N . LYS A 1 196 ? -6.389 -10.561 26.397 1.00 89.00 196 LYS A N 1
ATOM 1488 C CA . LYS A 1 196 ? -4.922 -10.518 26.522 1.00 89.00 196 LYS A CA 1
ATOM 1489 C C . LYS A 1 196 ? -4.232 -11.374 25.459 1.00 89.00 196 LYS A C 1
ATOM 1491 O O . LYS A 1 196 ? -3.222 -10.952 24.902 1.00 89.00 196 LYS A O 1
ATOM 1496 N N . ALA A 1 197 ? -4.772 -12.554 25.152 1.00 90.19 197 ALA A N 1
ATOM 1497 C CA . ALA A 1 197 ? -4.236 -13.415 24.099 1.00 90.19 197 ALA A CA 1
ATOM 1498 C C . ALA A 1 197 ? -4.348 -12.758 22.711 1.00 90.19 197 ALA A C 1
ATOM 1500 O O . ALA A 1 197 ? -3.383 -12.760 21.949 1.00 90.19 197 ALA A O 1
ATOM 1501 N N . ARG A 1 198 ? -5.494 -12.134 22.406 1.00 90.75 198 ARG A N 1
ATOM 1502 C CA . ARG A 1 198 ? -5.710 -11.402 21.150 1.00 90.75 198 ARG A CA 1
ATOM 1503 C C . ARG A 1 198 ? -4.803 -10.178 21.033 1.00 90.75 198 ARG A C 1
ATOM 1505 O O . ARG A 1 198 ? -4.332 -9.882 19.939 1.00 90.75 198 ARG A O 1
ATOM 1512 N N . LEU A 1 199 ? -4.552 -9.481 22.140 1.00 91.38 199 LEU A N 1
ATOM 1513 C CA . LEU A 1 199 ? -3.626 -8.351 22.183 1.00 91.38 199 LEU A CA 1
ATOM 1514 C C . LEU A 1 199 ? -2.194 -8.807 21.870 1.00 91.38 199 LEU A C 1
ATOM 1516 O O . LEU A 1 199 ? -1.605 -8.287 20.929 1.00 91.38 199 LEU A O 1
ATOM 1520 N N . ARG A 1 200 ? -1.699 -9.861 22.535 1.00 91.69 200 ARG A N 1
ATOM 1521 C CA . ARG A 1 200 ? -0.386 -10.460 22.223 1.00 91.69 200 ARG A CA 1
ATOM 1522 C C . ARG A 1 200 ? -0.278 -10.913 20.769 1.00 91.69 200 ARG A C 1
ATOM 1524 O O . ARG A 1 200 ? 0.728 -10.674 20.118 1.00 91.69 200 ARG A O 1
ATOM 1531 N N . GLN A 1 201 ? -1.333 -11.524 20.230 1.00 92.06 201 GLN A N 1
ATOM 1532 C CA . GLN A 1 201 ? -1.357 -11.930 18.826 1.00 92.06 201 GLN A CA 1
ATOM 1533 C C . GLN A 1 201 ? -1.219 -10.728 17.880 1.00 92.06 201 GLN A C 1
ATOM 1535 O O . GLN A 1 201 ? -0.501 -10.813 16.885 1.00 92.06 201 GLN A O 1
ATOM 1540 N N . LYS A 1 202 ? -1.902 -9.613 18.170 1.00 91.19 202 LYS A N 1
ATOM 1541 C CA . LYS A 1 202 ? -1.771 -8.381 17.381 1.00 91.19 202 LYS A CA 1
ATOM 1542 C C . LYS A 1 202 ? -0.366 -7.785 17.496 1.00 91.19 202 LYS A C 1
ATOM 1544 O O . LYS A 1 202 ? 0.182 -7.386 16.475 1.00 91.19 202 LYS A O 1
ATOM 1549 N N . GLU A 1 203 ? 0.222 -7.774 18.691 1.00 91.19 203 GLU A N 1
ATOM 1550 C CA . GLU A 1 203 ? 1.609 -7.336 18.909 1.00 91.19 203 GLU A CA 1
ATOM 1551 C C . GLU A 1 203 ? 2.605 -8.198 18.117 1.00 91.19 203 GLU A C 1
ATOM 1553 O O . GLU A 1 203 ? 3.471 -7.662 17.430 1.00 91.19 203 GLU A O 1
ATOM 1558 N N . ASP A 1 204 ? 2.440 -9.523 18.122 1.00 93.69 204 ASP A N 1
ATOM 1559 C CA . ASP A 1 204 ? 3.288 -10.444 17.358 1.00 93.69 204 ASP A CA 1
ATOM 1560 C C . ASP A 1 204 ? 3.180 -10.224 15.842 1.00 93.69 204 ASP A C 1
ATOM 1562 O O . ASP A 1 204 ? 4.179 -10.321 15.124 1.00 93.69 204 ASP A O 1
ATOM 1566 N N . ILE A 1 205 ? 1.972 -9.951 15.335 1.00 88.31 205 ILE A N 1
ATOM 1567 C CA . ILE A 1 205 ? 1.750 -9.631 13.918 1.00 88.31 205 ILE A CA 1
ATOM 1568 C C . ILE A 1 205 ? 2.432 -8.307 13.574 1.00 88.31 205 ILE A C 1
ATOM 1570 O O . ILE A 1 205 ? 3.199 -8.262 12.614 1.00 88.31 205 ILE A O 1
ATOM 1574 N N . TYR A 1 206 ? 2.223 -7.275 14.392 1.00 90.94 206 TYR A N 1
ATOM 1575 C CA . TYR A 1 206 ? 2.842 -5.966 14.206 1.00 90.94 206 TYR A CA 1
ATOM 1576 C C . TYR A 1 206 ? 4.374 -6.054 14.203 1.00 90.94 206 TYR A C 1
ATOM 1578 O O . TYR A 1 206 ? 5.022 -5.524 13.307 1.00 90.94 206 TYR A O 1
ATOM 1586 N N . LEU A 1 207 ? 4.974 -6.795 15.140 1.00 90.06 207 LEU A N 1
ATOM 1587 C CA . LEU A 1 207 ? 6.426 -6.991 15.189 1.00 90.06 207 LEU A CA 1
ATOM 1588 C C . LEU A 1 207 ? 6.963 -7.752 13.969 1.00 90.06 207 LEU A C 1
ATOM 1590 O O . LEU A 1 207 ? 8.070 -7.474 13.506 1.00 90.06 207 LEU A O 1
ATOM 1594 N N . LYS A 1 208 ? 6.211 -8.723 13.437 1.00 94.00 208 LYS A N 1
ATOM 1595 C CA . LYS A 1 208 ? 6.588 -9.433 12.203 1.00 94.00 208 LYS A CA 1
ATOM 1596 C C . LYS A 1 208 ? 6.526 -8.517 10.987 1.00 94.00 208 LYS A C 1
ATOM 1598 O O . LYS A 1 208 ? 7.436 -8.555 10.165 1.00 94.00 208 LYS A O 1
ATOM 1603 N N . GLU A 1 209 ? 5.484 -7.704 10.884 1.00 90.75 209 GLU A N 1
ATOM 1604 C CA . GLU A 1 209 ? 5.321 -6.734 9.803 1.00 90.75 209 GLU A CA 1
ATOM 1605 C C . GLU A 1 209 ? 6.396 -5.647 9.863 1.00 90.75 209 GLU A C 1
ATOM 1607 O O . GLU A 1 209 ? 7.060 -5.392 8.864 1.00 90.75 209 GLU A O 1
ATOM 1612 N N . GLN A 1 210 ? 6.674 -5.109 11.053 1.00 91.94 210 GLN A N 1
ATOM 1613 C CA . GLN A 1 210 ? 7.767 -4.167 11.276 1.00 91.94 210 GLN A CA 1
ATOM 1614 C C . GLN A 1 210 ? 9.115 -4.746 10.824 1.00 91.94 210 GLN A C 1
ATOM 1616 O O . GLN A 1 210 ? 9.864 -4.081 10.112 1.00 91.94 210 GLN A O 1
ATOM 1621 N N . LYS A 1 211 ? 9.426 -5.996 11.197 1.00 92.75 211 LYS A N 1
ATOM 1622 C CA . LYS A 1 211 ? 10.658 -6.673 10.755 1.00 92.75 211 LYS A CA 1
ATOM 1623 C C . LYS A 1 211 ? 10.702 -6.869 9.242 1.00 92.75 211 LYS A C 1
ATOM 1625 O O . LYS A 1 211 ? 11.752 -6.670 8.645 1.00 92.75 211 LYS A O 1
ATOM 1630 N N . LYS A 1 212 ? 9.576 -7.240 8.627 1.00 93.81 212 LYS A N 1
ATOM 1631 C CA . LYS A 1 212 ? 9.470 -7.407 7.173 1.00 93.81 212 LYS A CA 1
ATOM 1632 C C . LYS A 1 212 ? 9.738 -6.089 6.441 1.00 93.81 212 LYS A C 1
ATOM 1634 O O . LYS A 1 212 ? 10.527 -6.080 5.507 1.00 93.81 212 LYS A O 1
ATOM 1639 N N . LEU A 1 213 ? 9.126 -4.993 6.891 1.00 86.00 213 LEU A N 1
ATOM 1640 C CA . LEU A 1 213 ? 9.319 -3.666 6.300 1.00 86.00 213 LEU A CA 1
ATOM 1641 C C . LEU A 1 213 ? 10.765 -3.178 6.451 1.00 86.00 213 LEU A C 1
ATOM 1643 O O . LEU A 1 213 ? 11.313 -2.600 5.521 1.00 86.00 213 LEU A O 1
ATOM 1647 N N . LEU A 1 214 ? 11.404 -3.435 7.597 1.00 91.38 214 LEU A N 1
ATOM 1648 C CA . LEU A 1 214 ? 12.820 -3.104 7.786 1.00 91.38 214 LEU A CA 1
ATOM 1649 C C . LEU A 1 214 ? 13.732 -3.893 6.837 1.00 91.38 214 LEU A C 1
ATOM 1651 O O . LEU A 1 214 ? 14.642 -3.297 6.269 1.00 91.38 214 LEU A O 1
ATOM 1655 N N . GLN A 1 215 ? 13.461 -5.185 6.626 1.00 95.88 215 GLN A N 1
ATOM 1656 C CA . GLN A 1 215 ? 14.203 -5.995 5.656 1.00 95.88 215 GLN A CA 1
ATOM 1657 C C . GLN A 1 215 ? 14.022 -5.467 4.227 1.00 95.88 215 GLN A C 1
ATOM 1659 O O . GLN A 1 215 ? 14.991 -5.325 3.496 1.00 95.88 215 GLN A O 1
ATOM 1664 N N . GLU A 1 216 ? 12.795 -5.117 3.840 1.00 94.19 216 GLU A N 1
ATOM 1665 C CA . GLU A 1 216 ? 12.512 -4.565 2.511 1.00 94.19 216 GLU A CA 1
ATOM 1666 C C . GLU A 1 216 ? 13.230 -3.225 2.275 1.00 94.19 216 GLU A C 1
ATOM 1668 O O . GLU A 1 216 ? 13.751 -2.980 1.189 1.00 94.19 216 GLU A O 1
ATOM 1673 N N . ILE A 1 217 ? 13.320 -2.372 3.302 1.00 87.81 217 ILE A N 1
AT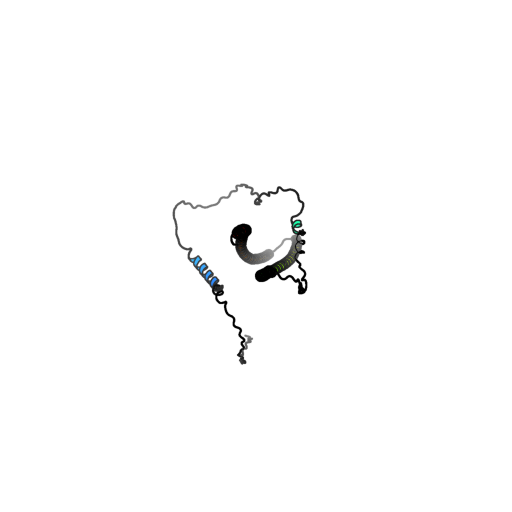OM 1674 C CA . ILE A 1 217 ? 14.108 -1.133 3.239 1.00 87.81 217 ILE A CA 1
ATOM 1675 C C . ILE A 1 217 ? 15.597 -1.438 3.034 1.00 87.81 217 ILE A C 1
ATOM 1677 O O . ILE A 1 217 ? 16.241 -0.754 2.239 1.00 87.81 217 ILE A O 1
ATOM 1681 N N . GLU A 1 218 ? 16.147 -2.431 3.734 1.00 95.94 218 GLU A N 1
ATOM 1682 C CA . GLU A 1 218 ? 17.550 -2.840 3.598 1.00 95.94 218 GLU A CA 1
ATOM 1683 C C . GLU A 1 218 ? 17.843 -3.378 2.188 1.00 95.94 218 GLU A C 1
ATOM 1685 O O . GLU A 1 218 ? 18.764 -2.893 1.529 1.00 95.94 218 GLU A O 1
ATOM 1690 N N . ASP A 1 219 ? 16.994 -4.270 1.673 1.00 90.88 219 ASP A N 1
ATOM 1691 C CA . ASP A 1 219 ? 17.121 -4.837 0.327 1.00 90.88 219 ASP A CA 1
ATOM 1692 C C . ASP A 1 219 ? 17.058 -3.736 -0.755 1.00 90.88 219 ASP A C 1
ATOM 1694 O O . ASP A 1 219 ? 17.846 -3.720 -1.707 1.00 90.88 219 ASP A O 1
ATOM 1698 N N . LEU A 1 220 ? 16.148 -2.763 -0.603 1.00 86.44 220 LEU A N 1
ATOM 1699 C CA . LEU A 1 220 ? 16.044 -1.611 -1.506 1.00 86.44 220 LEU A CA 1
ATOM 1700 C C . LEU A 1 220 ? 17.269 -0.690 -1.420 1.00 86.44 220 LEU A C 1
ATOM 1702 O O . LEU A 1 220 ? 17.697 -0.136 -2.438 1.00 86.44 220 LEU A O 1
ATOM 1706 N N . GLN A 1 221 ? 17.846 -0.511 -0.230 1.00 92.06 221 GLN A N 1
ATOM 1707 C CA . GLN A 1 221 ? 19.076 0.259 -0.054 1.00 92.06 221 GLN A CA 1
ATOM 1708 C C . GLN A 1 221 ? 20.269 -0.428 -0.724 1.00 92.06 221 GLN A C 1
ATOM 1710 O O . GLN A 1 221 ? 21.022 0.250 -1.425 1.00 92.06 221 GLN A O 1
ATOM 1715 N N . GLU A 1 222 ? 20.417 -1.745 -0.572 1.00 94.19 222 GLU A N 1
ATOM 1716 C CA . GLU A 1 222 ? 21.469 -2.527 -1.232 1.00 94.19 222 GLU A CA 1
ATOM 1717 C C . GLU A 1 222 ? 21.324 -2.475 -2.760 1.00 94.19 222 GLU A C 1
ATOM 1719 O O . GLU A 1 222 ? 22.284 -2.177 -3.476 1.00 94.19 222 GLU A O 1
ATOM 1724 N N . ALA A 1 223 ? 20.105 -2.656 -3.277 1.00 91.31 223 ALA A N 1
ATOM 1725 C CA . ALA A 1 223 ? 19.832 -2.557 -4.709 1.00 91.31 223 ALA A CA 1
ATOM 1726 C C . ALA A 1 223 ? 20.179 -1.168 -5.275 1.00 91.31 223 ALA A C 1
ATOM 1728 O O . ALA A 1 223 ? 20.762 -1.060 -6.359 1.00 91.31 223 ALA A O 1
ATOM 1729 N N . ASN A 1 224 ? 19.860 -0.101 -4.536 1.00 87.69 224 ASN A N 1
ATOM 1730 C CA . ASN A 1 224 ? 20.191 1.270 -4.918 1.00 87.69 224 ASN A CA 1
ATOM 1731 C C . ASN A 1 224 ? 21.709 1.518 -4.877 1.00 87.69 224 ASN A C 1
ATOM 1733 O O . ASN A 1 224 ? 22.264 2.107 -5.804 1.00 87.69 224 ASN A O 1
ATOM 1737 N N . GLN A 1 225 ? 22.413 1.018 -3.857 1.00 94.25 225 GLN A N 1
ATOM 1738 C CA . GLN A 1 225 ? 23.878 1.077 -3.805 1.00 94.25 225 GLN A CA 1
ATOM 1739 C C . GLN A 1 225 ? 24.509 0.373 -5.013 1.00 94.25 225 GLN A C 1
ATOM 1741 O O . GLN A 1 225 ? 25.295 0.995 -5.728 1.00 94.25 225 GLN A O 1
ATOM 1746 N N . GLY A 1 226 ? 24.078 -0.852 -5.329 1.00 92.06 226 GLY A N 1
ATOM 1747 C CA . GLY A 1 226 ? 24.558 -1.578 -6.506 1.00 92.06 226 GLY A CA 1
ATOM 1748 C C . GLY A 1 226 ? 24.240 -0.871 -7.831 1.00 92.06 226 GLY A C 1
ATOM 1749 O O . GLY A 1 226 ? 25.040 -0.901 -8.766 1.00 92.06 226 GLY A O 1
ATOM 1750 N N . ALA A 1 227 ? 23.096 -0.187 -7.936 1.00 89.88 227 ALA A N 1
ATOM 1751 C CA . ALA A 1 227 ? 22.777 0.639 -9.102 1.00 89.88 227 ALA A CA 1
ATOM 1752 C C . ALA A 1 227 ? 23.697 1.869 -9.217 1.00 89.88 227 ALA A C 1
ATOM 1754 O O . ALA A 1 227 ? 24.154 2.193 -10.315 1.00 89.88 227 ALA A O 1
ATOM 1755 N N . ASN A 1 228 ? 24.014 2.524 -8.097 1.00 90.81 228 ASN A N 1
ATOM 1756 C CA . ASN A 1 228 ? 24.922 3.672 -8.062 1.00 90.81 228 ASN A CA 1
ATOM 1757 C C . ASN A 1 228 ? 26.360 3.288 -8.430 1.00 90.81 228 ASN A C 1
ATOM 1759 O O . ASN A 1 228 ? 27.014 4.029 -9.165 1.00 90.81 228 ASN A O 1
ATOM 1763 N N . GLU A 1 229 ? 26.841 2.130 -7.975 1.00 96.56 229 GLU A N 1
ATOM 1764 C CA . GLU A 1 229 ? 28.152 1.593 -8.360 1.00 96.56 229 GLU A CA 1
ATOM 1765 C C . GLU A 1 229 ? 28.229 1.343 -9.870 1.00 96.56 229 GLU A C 1
ATOM 1767 O O . GLU A 1 229 ? 29.126 1.863 -10.532 1.00 96.56 229 GLU A O 1
ATOM 1772 N N . ARG A 1 230 ? 27.226 0.669 -10.451 1.00 95.12 230 ARG A N 1
ATOM 1773 C CA . ARG A 1 230 ? 27.153 0.465 -11.910 1.00 95.12 230 ARG A CA 1
ATOM 1774 C C . ARG A 1 230 ? 27.112 1.782 -12.681 1.00 95.12 230 ARG A C 1
ATOM 1776 O O . ARG A 1 230 ? 27.738 1.895 -13.732 1.00 95.12 230 ARG A O 1
ATOM 1783 N N . ASN A 1 231 ? 26.387 2.781 -12.180 1.00 92.06 231 ASN A N 1
ATOM 1784 C CA . ASN A 1 231 ? 26.325 4.096 -12.813 1.00 92.06 231 ASN A CA 1
ATOM 1785 C C . ASN A 1 231 ? 27.695 4.794 -12.780 1.00 92.06 231 ASN A C 1
ATOM 1787 O O . ASN A 1 231 ? 28.134 5.360 -13.779 1.00 92.06 231 ASN A O 1
ATOM 1791 N N . ARG A 1 232 ? 28.419 4.682 -11.660 1.00 96.44 232 ARG A N 1
ATOM 1792 C CA . ARG A 1 232 ? 29.791 5.186 -11.535 1.00 96.44 232 ARG A CA 1
ATOM 1793 C C . ARG A 1 232 ? 30.737 4.497 -12.522 1.00 96.44 232 ARG A C 1
ATOM 1795 O O . AR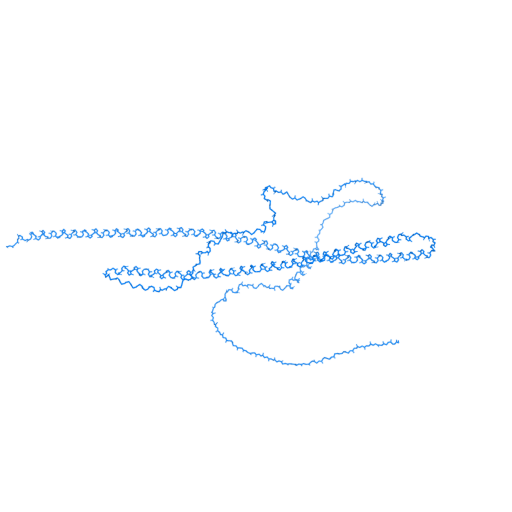G A 1 232 ? 31.526 5.181 -13.172 1.00 96.44 232 ARG A O 1
ATOM 1802 N N . ASP A 1 233 ? 30.631 3.180 -12.677 1.00 95.88 233 ASP A N 1
ATOM 1803 C CA . ASP A 1 233 ? 31.431 2.414 -13.638 1.00 95.88 233 ASP A CA 1
ATOM 1804 C C . ASP A 1 233 ? 31.140 2.820 -15.084 1.00 95.88 233 ASP A C 1
ATOM 1806 O O . ASP A 1 233 ? 32.066 3.084 -15.854 1.00 95.88 233 ASP A O 1
ATOM 1810 N N . LEU A 1 234 ? 29.861 2.943 -15.449 1.00 94.31 234 LEU A N 1
ATOM 1811 C CA . LEU A 1 234 ? 29.449 3.422 -16.770 1.00 94.31 234 LEU A CA 1
ATOM 1812 C C . LEU A 1 234 ? 29.939 4.849 -17.034 1.00 94.31 234 LEU A C 1
ATOM 1814 O O . LEU A 1 234 ? 30.392 5.149 -18.137 1.00 94.31 234 LEU A O 1
ATOM 1818 N N . GLN A 1 235 ? 29.912 5.719 -16.025 1.00 94.69 235 GLN A N 1
ATOM 1819 C CA . GLN A 1 235 ? 30.427 7.080 -16.141 1.00 94.69 235 GLN A CA 1
ATOM 1820 C C . GLN A 1 235 ? 31.944 7.098 -16.387 1.00 94.69 235 GLN A C 1
ATOM 1822 O O . GLN A 1 235 ? 32.416 7.861 -17.231 1.00 94.69 235 GLN A O 1
ATOM 1827 N N . MET A 1 236 ? 32.708 6.232 -15.711 1.00 95.31 236 MET A N 1
ATOM 1828 C CA . MET A 1 236 ? 34.145 6.074 -15.973 1.00 95.31 236 MET A CA 1
ATOM 1829 C C . MET A 1 236 ? 34.413 5.540 -17.386 1.00 95.31 236 MET A C 1
ATOM 1831 O O . MET A 1 236 ? 35.288 6.056 -18.081 1.00 95.31 236 MET A O 1
ATOM 1835 N N . GLN A 1 237 ? 33.642 4.548 -17.846 1.00 95.44 237 GLN A N 1
ATOM 1836 C CA . GLN A 1 237 ? 33.757 4.022 -19.211 1.00 95.44 237 GLN A CA 1
ATOM 1837 C C . GLN A 1 237 ? 33.446 5.090 -20.265 1.00 95.44 237 GLN A C 1
ATOM 1839 O O . GLN A 1 237 ? 34.170 5.215 -21.253 1.00 95.44 237 GLN A O 1
ATOM 1844 N N . PHE A 1 238 ? 32.405 5.892 -20.039 1.00 94.81 238 PHE A N 1
ATOM 1845 C CA . PHE A 1 238 ? 32.032 6.984 -20.930 1.00 94.81 238 PHE A CA 1
ATOM 1846 C C . PHE A 1 238 ? 33.143 8.034 -21.049 1.00 94.81 238 PHE A C 1
ATOM 1848 O O . PHE A 1 238 ? 33.490 8.433 -22.162 1.00 94.81 238 PHE A O 1
ATOM 1855 N N . GLU A 1 239 ? 33.734 8.467 -19.931 1.00 96.94 239 GLU A N 1
ATOM 1856 C CA . GLU A 1 239 ? 34.840 9.430 -19.976 1.00 96.94 239 GLU A CA 1
ATOM 1857 C C . GLU A 1 239 ? 36.090 8.839 -20.649 1.00 96.94 239 GLU A C 1
ATOM 1859 O O . GLU A 1 239 ? 36.696 9.522 -21.476 1.00 96.94 239 GLU A O 1
ATOM 1864 N N . ASN A 1 240 ? 36.416 7.560 -20.422 1.00 96.62 240 ASN A N 1
ATOM 1865 C CA . ASN A 1 240 ? 37.511 6.885 -21.132 1.00 96.62 240 ASN A CA 1
ATOM 1866 C C . ASN A 1 240 ? 37.299 6.881 -22.656 1.00 96.62 240 ASN A C 1
ATOM 1868 O O . ASN A 1 240 ? 38.175 7.316 -23.407 1.00 96.62 240 ASN A O 1
ATOM 1872 N N . LEU A 1 241 ? 36.120 6.461 -23.125 1.00 94.19 241 LEU A N 1
ATOM 1873 C CA . LEU A 1 241 ? 35.791 6.446 -24.557 1.00 94.19 241 LEU A CA 1
ATOM 1874 C C . LEU A 1 241 ? 35.805 7.853 -25.167 1.00 94.19 241 LEU A C 1
ATOM 1876 O O . LEU A 1 241 ? 36.237 8.061 -26.304 1.00 94.19 241 LEU A O 1
ATOM 1880 N N . LYS A 1 242 ? 35.358 8.851 -24.407 1.00 95.62 242 LYS A N 1
ATOM 1881 C CA . LYS A 1 242 ? 35.381 10.258 -24.814 1.00 95.62 242 LYS A CA 1
ATOM 1882 C C . LYS A 1 242 ? 36.809 10.791 -24.940 1.00 95.62 242 LYS A C 1
ATOM 1884 O O . LYS A 1 242 ? 37.085 11.567 -25.859 1.00 95.62 242 LYS A O 1
ATOM 1889 N N . GLU A 1 243 ? 37.726 10.390 -24.0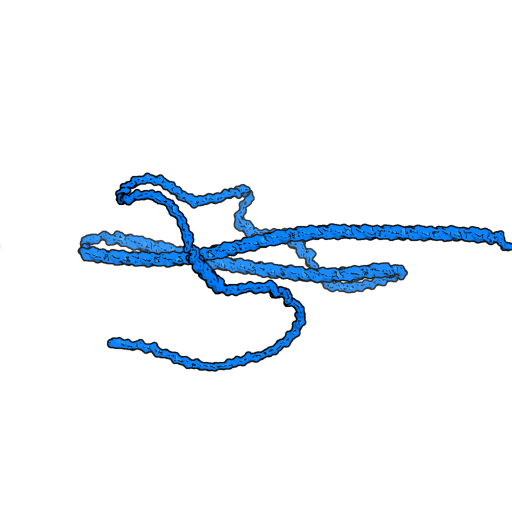64 1.00 96.88 243 GLU A N 1
ATOM 1890 C CA . GLU A 1 243 ? 39.151 10.699 -24.201 1.00 96.88 243 GLU A CA 1
ATOM 1891 C C . GLU A 1 243 ? 39.785 10.011 -25.414 1.00 96.88 243 GLU A C 1
ATOM 1893 O O . GLU A 1 243 ? 40.548 10.650 -26.142 1.00 96.88 243 GLU A O 1
ATOM 1898 N N . GLU A 1 244 ? 39.449 8.751 -25.682 1.00 94.25 244 GLU A N 1
ATOM 1899 C CA . GLU A 1 244 ? 39.904 8.033 -26.879 1.00 94.25 244 GLU A CA 1
ATOM 1900 C C . GLU A 1 244 ? 39.417 8.700 -28.167 1.00 94.25 244 GLU A C 1
ATOM 1902 O O . GLU A 1 244 ? 40.220 8.966 -29.061 1.00 94.25 244 GLU A O 1
ATOM 1907 N N . CYS A 1 245 ? 38.140 9.089 -28.235 1.00 91.38 245 CYS A N 1
ATOM 1908 C CA . CYS A 1 245 ? 37.605 9.850 -29.365 1.00 91.38 245 CYS A CA 1
ATOM 1909 C C . CYS A 1 245 ? 38.376 11.157 -29.588 1.00 91.38 245 CYS A C 1
ATOM 1911 O O . CYS A 1 245 ? 38.704 11.503 -30.725 1.00 91.38 245 CYS A O 1
ATOM 1913 N N . LYS A 1 246 ? 38.711 11.884 -28.512 1.00 94.62 246 LYS A N 1
ATOM 1914 C CA . LYS A 1 246 ? 39.537 13.097 -28.611 1.00 94.62 246 LYS A CA 1
ATOM 1915 C C . LYS A 1 246 ? 40.934 12.781 -29.151 1.00 94.62 246 LYS A C 1
ATOM 1917 O O . LYS A 1 246 ? 41.409 13.504 -30.027 1.00 94.62 246 LYS A O 1
ATOM 1922 N N . LYS A 1 247 ? 41.584 11.715 -28.669 1.00 94.44 247 LYS A N 1
ATOM 1923 C CA . LYS A 1 247 ? 42.905 11.278 -29.157 1.00 94.44 247 LYS A CA 1
ATOM 1924 C C . LYS A 1 247 ? 42.850 10.966 -30.652 1.00 94.44 247 LYS A C 1
ATOM 1926 O O . LYS A 1 247 ? 43.575 11.603 -31.418 1.00 94.44 247 LYS A O 1
ATOM 1931 N N . LEU A 1 248 ? 41.914 10.117 -31.076 1.00 91.88 248 LEU A N 1
ATOM 1932 C CA . LEU A 1 248 ? 41.720 9.751 -32.481 1.00 91.88 248 LEU A CA 1
ATOM 1933 C C . LEU A 1 248 ? 41.440 10.974 -33.363 1.00 91.88 248 LEU A C 1
ATOM 1935 O O . LEU A 1 248 ? 42.048 11.120 -34.418 1.00 91.88 248 LEU A O 1
ATOM 1939 N N . GLN A 1 249 ? 40.607 11.921 -32.922 1.00 90.69 249 GLN A N 1
ATOM 1940 C CA . GLN A 1 249 ? 40.385 13.169 -33.663 1.00 90.69 249 GLN A CA 1
ATOM 1941 C C . GLN A 1 249 ? 41.672 13.984 -33.851 1.00 90.69 249 GLN A C 1
ATOM 1943 O O . GLN A 1 249 ? 41.894 14.557 -34.922 1.00 90.69 249 GLN A O 1
ATOM 1948 N N . THR A 1 250 ? 42.534 14.057 -32.831 1.00 93.56 250 THR A N 1
ATOM 1949 C CA . THR A 1 250 ? 43.821 14.754 -32.968 1.00 93.56 250 THR A CA 1
ATOM 1950 C C . THR A 1 250 ? 44.781 14.020 -33.898 1.00 93.56 250 THR A C 1
ATOM 1952 O O . THR A 1 250 ? 45.489 14.677 -34.660 1.00 93.56 250 THR A O 1
ATOM 1955 N N . GLU A 1 251 ? 44.785 12.688 -33.888 1.00 91.12 251 GLU A N 1
ATOM 1956 C CA . GLU A 1 251 ? 45.582 11.869 -34.803 1.00 91.12 251 GLU A CA 1
ATOM 1957 C C . GLU A 1 251 ? 45.108 12.014 -36.247 1.00 91.12 251 GLU A C 1
ATOM 1959 O O . GLU A 1 251 ? 45.926 12.283 -37.122 1.00 91.12 251 GLU A O 1
ATOM 1964 N N . VAL A 1 252 ? 43.796 11.966 -36.492 1.00 88.75 252 VAL A N 1
ATOM 1965 C CA . VAL A 1 252 ? 43.202 12.227 -37.812 1.00 88.75 252 VAL A CA 1
ATOM 1966 C C . VAL A 1 252 ? 43.573 13.623 -38.305 1.00 88.75 252 VAL A C 1
ATOM 1968 O O . VAL A 1 252 ? 43.950 13.786 -39.466 1.00 88.75 252 VAL A O 1
ATOM 1971 N N . ARG A 1 253 ? 43.531 14.642 -37.436 1.00 86.12 253 ARG A N 1
ATOM 1972 C CA . ARG A 1 253 ? 43.942 16.007 -37.797 1.00 86.12 253 ARG A CA 1
ATOM 1973 C C . ARG A 1 253 ? 45.435 16.083 -38.136 1.00 86.12 253 ARG A C 1
ATOM 1975 O O . ARG A 1 253 ? 45.788 16.713 -39.131 1.00 86.12 253 ARG A O 1
ATOM 1982 N N . LYS A 1 254 ? 46.301 15.416 -37.361 1.00 87.12 254 LYS A N 1
ATOM 1983 C CA . LYS A 1 254 ? 47.743 15.310 -37.650 1.00 87.12 254 LYS A CA 1
ATOM 1984 C C . LYS A 1 254 ? 47.985 14.611 -38.990 1.00 87.12 254 LYS A C 1
ATOM 1986 O O . LYS A 1 254 ? 48.647 15.189 -39.847 1.00 87.12 254 LYS A O 1
ATOM 1991 N N . ALA A 1 255 ? 47.378 13.445 -39.206 1.00 79.69 255 ALA A N 1
ATOM 1992 C CA . ALA A 1 255 ? 47.488 12.667 -40.438 1.00 79.69 255 ALA A CA 1
ATOM 1993 C C . ALA A 1 255 ? 46.985 13.447 -41.667 1.00 79.69 255 ALA A C 1
ATOM 1995 O O . ALA A 1 255 ? 47.644 13.467 -42.707 1.00 79.69 255 ALA A O 1
ATOM 1996 N N . SER A 1 256 ? 45.868 14.167 -41.525 1.00 78.69 256 SER A N 1
ATOM 1997 C CA . SER A 1 256 ? 45.312 15.023 -42.582 1.00 78.69 256 SER A CA 1
ATOM 1998 C C . SER A 1 256 ? 46.235 16.201 -42.912 1.00 78.69 256 SER A C 1
ATOM 2000 O O . SER A 1 256 ? 46.399 16.546 -44.080 1.00 78.69 256 SER A O 1
ATOM 2002 N N . SER A 1 257 ? 46.894 16.792 -41.908 1.00 68.62 257 SER A N 1
ATOM 2003 C CA . SER A 1 257 ? 47.862 17.876 -42.128 1.00 68.62 257 SER A CA 1
ATOM 2004 C C . SER A 1 257 ? 49.151 17.408 -42.815 1.00 68.62 257 SER A C 1
ATOM 2006 O O . SER A 1 257 ? 49.688 18.128 -43.653 1.00 68.62 257 SER A O 1
ATOM 2008 N N . THR A 1 258 ? 49.614 16.180 -42.552 1.00 62.91 258 THR A N 1
ATOM 2009 C CA . THR A 1 258 ? 50.744 15.583 -43.285 1.00 62.91 258 THR A CA 1
ATOM 2010 C C . THR A 1 258 ? 50.386 15.202 -44.720 1.00 62.91 258 THR A C 1
ATOM 2012 O O . THR A 1 258 ? 51.244 15.283 -45.594 1.00 62.91 258 THR A O 1
ATOM 2015 N N . LEU A 1 259 ? 49.128 14.836 -44.990 1.00 57.78 259 LEU A N 1
ATOM 2016 C CA . LEU A 1 259 ? 48.662 14.522 -46.343 1.00 57.78 259 LEU A CA 1
ATOM 2017 C C . LEU A 1 259 ? 48.526 15.786 -47.216 1.00 57.78 259 LEU A C 1
ATOM 2019 O O . LEU A 1 259 ? 48.822 15.749 -48.407 1.00 57.78 259 LEU A O 1
ATOM 2023 N N . HIS A 1 260 ? 48.137 16.923 -46.627 1.00 47.47 260 HIS A N 1
ATOM 2024 C CA . HIS A 1 260 ? 47.951 18.184 -47.356 1.00 47.47 260 HIS A CA 1
ATOM 2025 C C . HIS A 1 260 ? 49.271 18.829 -47.834 1.00 47.47 260 HIS A C 1
ATOM 2027 O O . HIS A 1 260 ? 49.268 19.536 -48.837 1.00 47.47 260 HIS A O 1
ATOM 2033 N N . ASN A 1 261 ? 50.408 18.534 -47.189 1.00 51.19 261 ASN A N 1
ATOM 2034 C CA . ASN A 1 261 ? 51.725 19.067 -47.575 1.00 51.19 261 ASN A CA 1
ATOM 2035 C C . ASN A 1 261 ? 52.449 18.274 -48.680 1.00 51.19 261 ASN A C 1
ATOM 2037 O O . ASN A 1 261 ? 53.416 18.783 -49.241 1.00 51.19 261 ASN A O 1
ATOM 2041 N N . ASN A 1 262 ? 52.001 17.060 -49.019 1.00 48.41 262 ASN A N 1
ATOM 2042 C CA . ASN A 1 262 ? 52.679 16.192 -49.995 1.00 48.41 262 ASN A CA 1
ATOM 2043 C C . ASN A 1 262 ? 52.048 16.196 -51.399 1.00 48.41 262 ASN A C 1
ATOM 2045 O O . ASN A 1 262 ? 52.531 15.493 -52.283 1.00 48.41 262 ASN A O 1
ATOM 2049 N N . ASN A 1 263 ? 51.005 16.997 -51.635 1.00 46.12 263 ASN A N 1
ATOM 2050 C CA . ASN A 1 263 ? 50.254 16.989 -52.898 1.00 46.12 263 ASN A CA 1
ATOM 2051 C C . ASN A 1 263 ? 50.650 18.088 -53.900 1.00 46.12 263 ASN A C 1
ATOM 2053 O O . ASN A 1 263 ? 49.884 18.383 -54.815 1.00 46.12 263 ASN A O 1
ATOM 2057 N N . HIS A 1 264 ? 51.847 18.670 -53.783 1.00 42.81 264 HIS A N 1
ATOM 2058 C CA . HIS A 1 264 ? 52.345 19.638 -54.762 1.00 42.81 264 HIS A CA 1
ATOM 2059 C C . HIS A 1 264 ? 53.692 19.200 -55.352 1.00 42.81 264 HIS A C 1
ATOM 2061 O O . HIS A 1 264 ? 54.715 19.731 -54.954 1.00 42.81 264 HIS A O 1
ATOM 2067 N N . ILE A 1 265 ? 53.682 18.240 -56.290 1.00 44.62 265 ILE A N 1
ATOM 2068 C CA . ILE A 1 265 ? 54.698 18.055 -57.352 1.00 44.62 265 ILE A CA 1
ATOM 2069 C C . ILE A 1 265 ? 54.051 17.304 -58.543 1.00 44.62 265 ILE A C 1
ATOM 2071 O O . ILE A 1 265 ? 53.686 16.135 -58.457 1.00 44.62 265 ILE A O 1
ATOM 2075 N N . ASP A 1 266 ? 53.852 18.063 -59.621 1.00 40.62 266 ASP A N 1
ATOM 2076 C CA . ASP A 1 266 ? 53.984 17.778 -61.059 1.00 40.62 266 ASP A CA 1
ATOM 2077 C C . ASP A 1 266 ? 53.674 16.381 -61.647 1.00 40.62 266 ASP A C 1
ATOM 2079 O O . ASP A 1 266 ? 54.454 15.437 -61.602 1.00 40.62 266 ASP A O 1
ATOM 2083 N N . GLY A 1 267 ? 52.556 16.309 -62.382 1.00 51.34 267 GLY A N 1
ATOM 2084 C CA . GLY A 1 267 ? 52.591 16.557 -63.832 1.00 51.34 267 GLY A CA 1
ATOM 2085 C C . GLY A 1 267 ? 53.444 15.647 -64.729 1.00 51.34 267 GLY A C 1
ATOM 2086 O O . GLY A 1 267 ? 54.438 16.113 -65.266 1.00 51.34 267 GLY A O 1
ATOM 2087 N N . ALA A 1 268 ? 52.992 14.410 -64.984 1.00 52.31 268 ALA A N 1
ATOM 2088 C CA . ALA A 1 268 ? 53.043 13.711 -66.292 1.00 52.31 268 ALA A CA 1
ATOM 2089 C C . ALA A 1 268 ? 52.554 12.254 -66.139 1.00 52.31 268 ALA A C 1
ATOM 2091 O O . ALA A 1 268 ? 53.308 11.288 -66.234 1.00 52.31 268 ALA A O 1
ATOM 2092 N N . SER A 1 269 ? 51.262 12.074 -65.864 1.00 51.56 269 SER A N 1
ATOM 2093 C CA . SER A 1 269 ? 50.659 10.749 -65.703 1.00 51.56 269 SER A CA 1
ATOM 2094 C C . SER A 1 269 ? 50.153 10.241 -67.056 1.00 51.56 269 SER A C 1
ATOM 2096 O O . SER A 1 269 ? 49.118 10.686 -67.548 1.00 51.56 269 SER A O 1
ATOM 2098 N N . SER A 1 270 ? 50.915 9.327 -67.665 1.00 59.25 270 SER A N 1
ATOM 2099 C CA . SER A 1 270 ? 50.499 8.455 -68.777 1.00 59.25 270 SER A CA 1
ATOM 2100 C C . SER A 1 270 ? 49.027 8.032 -68.638 1.00 59.25 270 SER A C 1
ATOM 2102 O O . SER A 1 270 ? 48.573 7.777 -67.525 1.00 59.25 270 SER A O 1
ATOM 2104 N N . GLY A 1 271 ? 48.271 7.906 -69.738 1.00 67.62 271 GLY A N 1
ATOM 2105 C CA . GLY A 1 271 ? 46.863 7.465 -69.700 1.00 67.62 271 GLY A CA 1
ATOM 2106 C C . GLY A 1 271 ? 46.634 6.179 -68.884 1.00 67.62 271 GLY A C 1
ATOM 2107 O O . GLY A 1 271 ? 45.583 6.017 -68.270 1.00 67.62 271 GLY A O 1
ATOM 2108 N N . TRP A 1 272 ? 47.662 5.334 -68.771 1.00 73.94 272 TRP A N 1
ATOM 2109 C CA . TRP A 1 272 ? 47.707 4.171 -67.882 1.00 73.94 272 TRP A CA 1
ATOM 2110 C C . TRP A 1 272 ? 47.747 4.508 -66.391 1.00 73.94 272 TRP A C 1
ATOM 2112 O O . TRP A 1 272 ? 47.084 3.853 -65.599 1.00 73.94 272 TRP A O 1
ATOM 2122 N N . ASN A 1 273 ? 48.494 5.529 -65.984 1.00 78.31 273 ASN A N 1
ATOM 2123 C CA . ASN A 1 273 ? 48.566 5.942 -64.587 1.00 78.31 273 ASN A CA 1
ATOM 2124 C C . ASN A 1 273 ? 47.285 6.681 -64.153 1.00 78.31 273 ASN A C 1
ATOM 2126 O O . ASN A 1 273 ? 46.851 6.530 -63.015 1.00 78.31 273 ASN A O 1
ATOM 2130 N N . ARG A 1 274 ? 46.591 7.365 -65.077 1.00 79.19 274 ARG A N 1
ATOM 2131 C CA . ARG A 1 274 ? 45.215 7.841 -64.836 1.00 79.19 274 ARG A CA 1
ATOM 2132 C C . ARG A 1 274 ? 44.226 6.681 -64.689 1.00 79.19 274 ARG A C 1
ATOM 2134 O O . ARG A 1 274 ? 43.373 6.736 -63.813 1.00 79.19 274 ARG A O 1
ATOM 2141 N N . GLN A 1 275 ? 44.359 5.630 -65.500 1.00 84.19 275 GLN A N 1
ATOM 2142 C CA . GLN A 1 275 ? 43.527 4.431 -65.369 1.00 84.19 275 GLN A CA 1
ATOM 2143 C C . GLN A 1 275 ? 43.770 3.707 -64.038 1.00 84.19 275 GLN A C 1
ATOM 2145 O O . GLN A 1 275 ? 42.813 3.417 -63.334 1.00 84.19 275 GLN A O 1
ATOM 2150 N N . LEU A 1 276 ? 45.028 3.496 -63.642 1.00 85.56 276 LEU A N 1
ATOM 2151 C CA . LEU A 1 276 ? 45.365 2.893 -62.348 1.00 85.56 276 LEU A CA 1
ATOM 2152 C C . LEU A 1 276 ? 44.877 3.738 -61.167 1.00 85.56 276 LEU A C 1
ATOM 2154 O O . LEU A 1 276 ? 44.481 3.183 -60.145 1.00 85.56 276 LEU A O 1
ATOM 2158 N N . GLN A 1 277 ? 44.892 5.067 -61.296 1.00 86.44 277 GLN A N 1
ATOM 2159 C CA . GLN A 1 277 ? 44.309 5.946 -60.287 1.00 86.44 277 GLN A CA 1
ATOM 2160 C C . GLN A 1 277 ? 42.789 5.779 -60.217 1.00 86.44 277 GLN A C 1
ATOM 2162 O O . GLN A 1 277 ? 42.267 5.565 -59.131 1.00 86.44 277 GLN A O 1
ATOM 2167 N N . ASN A 1 278 ? 42.096 5.765 -61.360 1.00 88.12 278 ASN A N 1
ATOM 2168 C CA . ASN A 1 278 ? 40.660 5.490 -61.396 1.00 88.12 278 ASN A CA 1
ATOM 2169 C C . ASN A 1 278 ? 40.332 4.117 -60.788 1.00 88.12 278 ASN A C 1
ATOM 2171 O O . ASN A 1 278 ? 39.365 3.998 -60.045 1.00 88.12 278 ASN A O 1
ATOM 2175 N N . ASP A 1 279 ? 41.133 3.085 -61.066 1.00 91.81 279 ASP A N 1
ATOM 2176 C CA . ASP A 1 279 ? 40.926 1.743 -60.514 1.00 91.81 279 ASP A CA 1
ATOM 2177 C C . ASP A 1 279 ? 41.110 1.728 -58.984 1.00 91.81 279 ASP A C 1
ATOM 2179 O O . ASP A 1 279 ? 40.347 1.062 -58.279 1.00 91.81 279 ASP A O 1
ATOM 2183 N N . ARG A 1 280 ? 42.072 2.500 -58.452 1.00 93.31 280 ARG A N 1
ATOM 2184 C CA . ARG A 1 280 ? 42.244 2.706 -57.002 1.00 93.31 280 ARG A CA 1
ATOM 2185 C C . ARG A 1 280 ? 41.075 3.465 -56.390 1.00 93.31 280 ARG A C 1
ATOM 2187 O O . ARG A 1 280 ? 40.548 3.016 -55.379 1.00 93.31 280 ARG A O 1
ATOM 2194 N N . ASP A 1 281 ? 40.646 4.558 -57.012 1.00 93.38 281 ASP A N 1
ATOM 2195 C CA . ASP A 1 281 ? 39.524 5.367 -56.534 1.00 93.38 281 ASP A CA 1
ATOM 2196 C C . ASP A 1 281 ? 38.225 4.540 -56.552 1.00 93.38 281 ASP A C 1
ATOM 2198 O O . ASP A 1 281 ? 37.444 4.575 -55.605 1.00 93.38 281 ASP A O 1
ATOM 2202 N N . VAL A 1 282 ? 38.011 3.710 -57.580 1.00 94.94 282 VAL A N 1
ATOM 2203 C CA . VAL A 1 282 ? 36.882 2.767 -57.649 1.00 94.94 282 VAL A CA 1
ATOM 2204 C C . VAL A 1 282 ? 36.981 1.699 -56.561 1.00 94.94 282 VAL A C 1
ATOM 2206 O O . VAL A 1 282 ? 35.962 1.351 -55.965 1.00 94.94 282 VAL A O 1
ATOM 2209 N N . ALA A 1 283 ? 38.172 1.162 -56.287 1.00 94.94 283 ALA A N 1
ATOM 2210 C CA . ALA A 1 283 ? 38.365 0.211 -55.195 1.00 94.94 283 ALA A CA 1
ATOM 2211 C C . ALA A 1 283 ? 38.075 0.855 -53.828 1.00 94.94 283 ALA A C 1
ATOM 2213 O O . ALA A 1 283 ? 37.388 0.251 -53.007 1.00 94.94 283 ALA A O 1
ATOM 2214 N N . GLU A 1 284 ? 38.522 2.093 -53.614 1.00 95.69 284 GLU A N 1
ATOM 2215 C CA . GLU A 1 284 ? 38.254 2.859 -52.396 1.00 95.69 284 GLU A CA 1
ATOM 2216 C C . GLU A 1 284 ? 36.759 3.179 -52.249 1.00 95.69 284 GLU A C 1
ATOM 2218 O O . GLU A 1 284 ? 36.192 3.008 -51.173 1.00 95.69 284 GLU A O 1
ATOM 2223 N N . LEU A 1 285 ? 36.084 3.581 -53.330 1.00 96.31 285 LEU A N 1
ATOM 2224 C CA . LEU A 1 285 ? 34.638 3.810 -53.331 1.00 96.31 285 LEU A CA 1
ATOM 2225 C C . LEU A 1 285 ? 33.852 2.527 -53.045 1.00 96.31 285 LEU A C 1
ATOM 2227 O O . LEU A 1 285 ? 32.866 2.578 -52.315 1.00 96.31 285 LEU A O 1
ATOM 2231 N N . LYS A 1 286 ? 34.288 1.377 -53.572 1.00 97.31 286 LYS A N 1
ATOM 2232 C CA . LYS A 1 286 ? 33.684 0.073 -53.254 1.00 97.31 286 LYS A CA 1
ATOM 2233 C C . LYS A 1 286 ? 33.872 -0.299 -51.789 1.00 97.31 286 LYS A C 1
ATOM 2235 O O . LYS A 1 286 ? 32.950 -0.835 -51.189 1.00 97.31 286 LYS A O 1
ATOM 2240 N N . GLU A 1 287 ? 35.035 -0.011 -51.216 1.00 97.19 287 GLU A N 1
ATOM 2241 C CA . GLU A 1 287 ? 35.279 -0.254 -49.796 1.00 97.19 287 GLU A CA 1
ATOM 2242 C C . GLU A 1 287 ? 34.442 0.668 -48.907 1.00 97.19 287 GLU A C 1
ATOM 2244 O O . GLU A 1 287 ? 33.805 0.197 -47.972 1.00 97.19 287 GLU A O 1
ATOM 2249 N N . ARG A 1 288 ? 34.349 1.960 -49.248 1.00 96.56 288 ARG A N 1
ATOM 2250 C CA . ARG A 1 288 ? 33.446 2.901 -48.566 1.00 96.56 288 ARG A CA 1
ATOM 2251 C C . ARG A 1 288 ? 31.988 2.464 -48.661 1.00 96.56 288 ARG A C 1
ATOM 2253 O O . ARG A 1 288 ? 31.271 2.575 -47.674 1.00 96.56 288 ARG A O 1
ATOM 2260 N N . LEU A 1 289 ? 31.557 1.974 -49.826 1.00 97.06 289 LEU A N 1
ATOM 2261 C CA . LEU A 1 289 ? 30.205 1.455 -50.013 1.00 97.06 289 LEU A CA 1
ATOM 2262 C C . LEU A 1 289 ? 29.953 0.255 -49.095 1.00 97.06 289 LEU A C 1
ATOM 2264 O O . LEU A 1 289 ? 28.977 0.279 -48.357 1.00 97.06 289 LEU A O 1
ATOM 2268 N N . ARG A 1 290 ? 30.863 -0.728 -49.071 1.00 97.50 290 ARG A N 1
ATOM 2269 C CA . ARG A 1 290 ? 30.764 -1.886 -48.166 1.00 97.50 290 ARG A CA 1
ATOM 2270 C C . ARG A 1 290 ? 30.732 -1.473 -46.697 1.00 97.50 290 ARG A C 1
ATOM 2272 O O . ARG A 1 290 ? 29.859 -1.910 -45.963 1.00 97.50 290 ARG A O 1
ATOM 2279 N N . SER A 1 291 ? 31.625 -0.576 -46.280 1.00 97.31 291 SER A N 1
ATOM 2280 C CA . SER A 1 291 ? 31.647 -0.071 -44.903 1.00 97.31 291 SER A CA 1
ATOM 2281 C C . SER A 1 291 ? 30.352 0.655 -44.526 1.00 97.31 291 SER A C 1
ATOM 2283 O O . SER A 1 291 ? 29.906 0.537 -43.389 1.00 97.31 291 SER A O 1
ATOM 2285 N N . ALA A 1 292 ? 29.750 1.407 -45.453 1.00 97.12 292 ALA A N 1
ATOM 2286 C CA . ALA A 1 292 ? 28.467 2.066 -45.225 1.00 97.12 292 ALA A CA 1
ATOM 2287 C C . ALA A 1 292 ? 27.302 1.061 -45.182 1.00 97.12 292 ALA A C 1
ATOM 2289 O O . ALA A 1 292 ? 26.368 1.239 -44.405 1.00 97.12 292 ALA A O 1
ATOM 2290 N N . GLU A 1 293 ? 27.349 -0.001 -45.990 1.00 97.50 293 GLU A N 1
ATOM 2291 C CA . GLU A 1 293 ? 26.380 -1.104 -45.946 1.00 97.50 293 GLU A CA 1
ATOM 2292 C C . GLU A 1 293 ? 26.440 -1.844 -44.598 1.00 97.50 293 GLU A C 1
ATOM 2294 O O . GLU A 1 293 ? 25.400 -2.025 -43.961 1.00 97.50 293 GLU A O 1
ATOM 2299 N N . ASP A 1 294 ? 27.642 -2.162 -44.108 1.00 97.56 294 ASP A N 1
ATOM 2300 C CA . ASP A 1 294 ? 27.850 -2.784 -42.793 1.00 97.56 294 ASP A CA 1
ATOM 2301 C C . ASP A 1 294 ? 27.364 -1.878 -41.643 1.00 97.56 294 ASP A C 1
ATOM 2303 O O . ASP A 1 294 ? 26.738 -2.344 -40.685 1.00 97.56 294 ASP A O 1
ATOM 2307 N N . GLU A 1 295 ? 27.600 -0.563 -41.737 1.00 97.44 295 GLU A N 1
ATOM 2308 C CA . GLU A 1 295 ? 27.083 0.416 -40.773 1.00 97.44 295 GLU A CA 1
ATOM 2309 C C . GLU A 1 295 ? 25.546 0.457 -40.782 1.00 97.44 295 GLU A C 1
ATOM 2311 O O . GLU A 1 295 ? 24.921 0.437 -39.719 1.00 97.44 295 GLU A O 1
ATOM 2316 N N . ILE A 1 296 ? 24.918 0.453 -41.963 1.00 96.88 296 ILE A N 1
ATOM 2317 C CA . ILE A 1 296 ? 23.454 0.414 -42.099 1.00 96.88 296 ILE A CA 1
ATOM 2318 C C . ILE A 1 296 ? 22.879 -0.846 -41.444 1.00 96.88 296 ILE A C 1
ATOM 2320 O O . ILE A 1 296 ? 21.868 -0.761 -40.740 1.00 96.88 296 ILE A O 1
ATOM 2324 N N . ASP A 1 297 ? 23.500 -2.007 -41.642 1.00 98.06 297 ASP A N 1
ATOM 2325 C CA . ASP A 1 297 ? 23.028 -3.258 -41.048 1.00 98.06 297 ASP A CA 1
ATOM 2326 C C . ASP A 1 297 ? 23.234 -3.293 -39.527 1.00 98.06 297 ASP A C 1
ATOM 2328 O O . ASP A 1 297 ? 22.333 -3.713 -38.792 1.00 98.06 297 ASP A O 1
ATOM 2332 N N . SER A 1 298 ? 24.340 -2.739 -39.026 1.00 97.50 298 SER A N 1
ATOM 2333 C CA . SER A 1 298 ? 24.548 -2.516 -37.589 1.00 97.50 298 SER A CA 1
ATOM 2334 C C . SER A 1 298 ? 23.473 -1.596 -36.985 1.00 97.50 298 SER A C 1
ATOM 2336 O O . SER A 1 298 ? 22.857 -1.918 -35.962 1.00 97.50 298 SER A O 1
ATOM 2338 N N . ILE A 1 299 ? 23.150 -0.483 -37.655 1.00 96.88 299 ILE A N 1
ATOM 2339 C CA . ILE A 1 299 ? 22.085 0.441 -37.232 1.00 96.88 299 ILE A CA 1
ATOM 2340 C C . ILE A 1 299 ? 20.715 -0.255 -37.240 1.00 96.88 299 ILE A C 1
ATOM 2342 O O . ILE A 1 299 ? 19.901 -0.054 -36.338 1.00 96.88 299 ILE A O 1
ATOM 2346 N N . ARG A 1 300 ? 20.437 -1.117 -38.222 1.00 98.00 300 ARG A N 1
ATOM 2347 C CA . ARG A 1 300 ? 19.186 -1.892 -38.262 1.00 98.00 300 ARG A CA 1
ATOM 2348 C C . ARG A 1 300 ? 19.073 -2.853 -37.082 1.00 98.00 300 ARG A C 1
ATOM 2350 O O . ARG A 1 300 ? 17.998 -2.950 -36.490 1.00 98.00 300 ARG A O 1
ATOM 2357 N N . LEU A 1 301 ? 20.158 -3.532 -36.714 1.00 97.62 301 LEU A N 1
ATOM 2358 C CA . LEU A 1 301 ? 20.173 -4.435 -35.561 1.00 97.62 301 LEU A CA 1
ATOM 2359 C C . LEU A 1 301 ? 19.965 -3.682 -34.243 1.00 97.62 301 LEU A C 1
ATOM 2361 O O . LEU A 1 301 ? 19.137 -4.095 -33.428 1.00 97.62 301 LEU A O 1
ATOM 2365 N N . THR A 1 302 ? 20.658 -2.556 -34.049 1.00 97.50 302 THR A N 1
ATOM 2366 C CA . THR A 1 302 ? 20.488 -1.725 -32.844 1.00 97.50 302 THR A CA 1
ATOM 2367 C C . THR A 1 302 ? 19.072 -1.163 -32.742 1.00 97.50 302 THR A C 1
ATOM 2369 O O . THR A 1 302 ? 18.469 -1.242 -31.673 1.00 97.50 302 THR A O 1
ATOM 2372 N N . LYS A 1 303 ? 18.477 -0.713 -33.856 1.00 97.75 303 LYS A N 1
ATOM 2373 C CA . LYS A 1 303 ? 17.069 -0.294 -33.908 1.00 97.75 303 LYS A CA 1
ATOM 2374 C C . LYS A 1 303 ? 16.124 -1.397 -33.423 1.00 97.75 303 LYS A C 1
ATOM 2376 O O . LYS A 1 303 ? 15.285 -1.136 -32.567 1.00 97.75 303 LYS A O 1
ATOM 2381 N N . VAL A 1 304 ? 16.270 -2.624 -33.930 1.00 98.25 304 VAL A N 1
ATOM 2382 C CA . VAL A 1 304 ? 15.429 -3.760 -33.506 1.00 98.25 304 VAL A CA 1
ATOM 2383 C C . VAL A 1 304 ? 15.622 -4.074 -32.018 1.00 98.25 304 VAL A C 1
ATOM 2385 O O . VAL A 1 304 ? 14.665 -4.451 -31.345 1.00 98.25 304 VAL A O 1
ATOM 2388 N N . SER A 1 305 ? 16.838 -3.919 -31.486 1.00 97.25 305 SER A N 1
ATOM 2389 C CA . SER A 1 305 ? 17.100 -4.083 -30.050 1.00 97.25 305 SER A CA 1
ATOM 2390 C C . SER A 1 305 ? 16.340 -3.048 -29.218 1.00 97.25 305 SER A C 1
ATOM 2392 O O . SER A 1 305 ? 15.611 -3.416 -28.300 1.00 97.25 305 SER A O 1
ATOM 2394 N N . VAL A 1 306 ? 16.430 -1.770 -29.595 1.00 96.62 306 VAL A N 1
ATOM 2395 C CA . VAL A 1 306 ? 15.728 -0.673 -28.910 1.00 96.62 306 VAL A CA 1
ATOM 2396 C C . VAL A 1 306 ? 14.208 -0.836 -29.007 1.00 96.62 306 VAL A C 1
ATOM 2398 O O . VAL A 1 306 ? 13.500 -0.611 -28.031 1.00 96.62 306 VAL A O 1
ATOM 2401 N N . GLU A 1 307 ? 13.678 -1.283 -30.148 1.00 96.88 307 GLU A N 1
ATOM 2402 C CA . GLU A 1 307 ? 12.242 -1.559 -30.304 1.00 96.88 307 GLU A CA 1
ATOM 2403 C C . GLU A 1 307 ? 11.756 -2.686 -29.374 1.00 96.88 307 GLU A C 1
ATOM 2405 O O . GLU A 1 307 ? 10.642 -2.612 -28.848 1.00 96.88 307 GLU A O 1
ATOM 2410 N N . LYS A 1 308 ? 12.583 -3.710 -29.120 1.00 97.50 308 LYS A N 1
ATOM 2411 C CA . LYS A 1 308 ? 12.265 -4.773 -28.151 1.00 97.50 308 LYS A CA 1
ATOM 2412 C C . LYS A 1 308 ? 12.252 -4.254 -26.717 1.00 97.50 308 LYS A C 1
ATOM 2414 O O . LYS A 1 308 ? 11.327 -4.579 -25.976 1.00 97.50 308 LYS A O 1
ATOM 2419 N N . GLU A 1 309 ? 13.236 -3.443 -26.339 1.00 96.25 309 GLU A N 1
ATOM 2420 C CA . GLU A 1 309 ? 13.283 -2.804 -25.017 1.00 96.25 309 GLU A CA 1
ATOM 2421 C C . GLU A 1 309 ? 12.096 -1.853 -24.812 1.00 96.25 309 GLU A C 1
ATOM 2423 O O . GLU A 1 309 ? 11.438 -1.887 -23.772 1.00 96.25 309 GLU A O 1
ATOM 2428 N N . LEU A 1 310 ? 11.735 -1.072 -25.8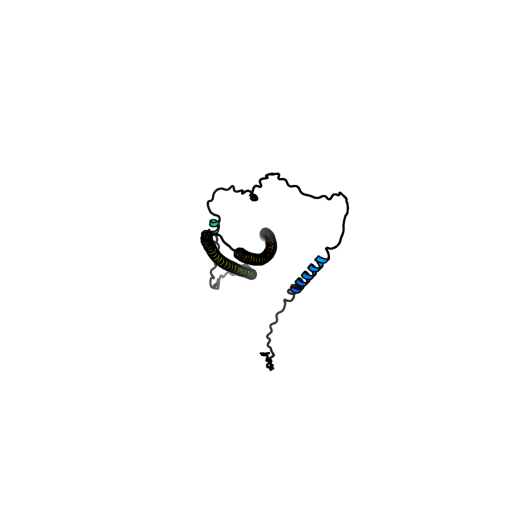35 1.00 96.38 310 LEU A N 1
ATOM 2429 C CA . LEU A 1 310 ? 10.545 -0.220 -25.820 1.00 96.38 310 LEU A CA 1
ATOM 2430 C C . LEU A 1 310 ? 9.257 -1.037 -25.633 1.00 96.38 310 LEU A C 1
ATOM 2432 O O . LEU A 1 310 ? 8.354 -0.635 -24.902 1.00 96.38 310 LEU A O 1
ATOM 2436 N N . HIS A 1 311 ? 9.153 -2.197 -26.282 1.00 97.31 311 HIS A N 1
ATOM 2437 C CA . HIS A 1 311 ? 8.005 -3.076 -26.085 1.00 97.31 311 HIS A CA 1
ATOM 2438 C C . HIS A 1 311 ? 7.963 -3.664 -24.665 1.00 97.31 311 HIS A C 1
ATOM 2440 O O . HIS A 1 311 ? 6.889 -3.708 -24.067 1.00 97.31 311 HIS A O 1
ATOM 2446 N N . GLY A 1 312 ? 9.114 -4.064 -24.114 1.00 95.56 312 GLY A N 1
ATOM 2447 C CA . GLY A 1 312 ? 9.230 -4.548 -22.735 1.00 95.56 312 GLY A CA 1
ATOM 2448 C C . GLY A 1 312 ? 8.804 -3.496 -21.712 1.00 95.56 312 GLY A C 1
ATOM 2449 O O . GLY A 1 312 ? 7.898 -3.741 -20.920 1.00 95.56 312 GLY A O 1
ATOM 2450 N N . THR A 1 313 ? 9.363 -2.288 -21.808 1.00 95.56 313 THR A N 1
ATOM 2451 C CA . THR A 1 313 ? 9.013 -1.159 -20.926 1.00 95.56 313 THR A CA 1
ATOM 2452 C C . THR A 1 313 ? 7.540 -0.767 -21.029 1.00 95.56 313 THR A C 1
ATOM 2454 O O . THR A 1 313 ? 6.923 -0.428 -20.023 1.00 95.56 313 THR A O 1
ATOM 2457 N N . LYS A 1 314 ? 6.925 -0.872 -22.214 1.00 97.38 314 LYS A N 1
ATOM 2458 C CA . LYS A 1 314 ? 5.478 -0.666 -22.369 1.00 97.38 314 LYS A CA 1
ATOM 2459 C C . LYS A 1 314 ? 4.655 -1.705 -21.599 1.00 97.38 314 LYS A C 1
ATOM 2461 O O . LYS A 1 314 ? 3.675 -1.339 -20.960 1.00 97.38 314 LYS A O 1
ATOM 2466 N N . ILE A 1 315 ? 5.045 -2.980 -21.640 1.00 96.81 315 ILE A N 1
ATOM 2467 C CA . ILE A 1 315 ? 4.367 -4.044 -20.881 1.00 96.81 315 ILE A CA 1
ATOM 2468 C C . ILE A 1 315 ? 4.514 -3.809 -19.373 1.00 96.81 315 ILE A C 1
ATOM 2470 O O . ILE A 1 315 ? 3.546 -3.970 -18.631 1.00 96.81 315 ILE A O 1
ATOM 2474 N N . GLU A 1 316 ? 5.706 -3.419 -18.919 1.00 95.94 316 GLU A N 1
ATOM 2475 C CA . GLU A 1 316 ? 5.962 -3.087 -17.513 1.00 95.94 316 GLU A CA 1
ATOM 2476 C C . GLU A 1 316 ? 5.115 -1.896 -17.056 1.00 95.94 316 GLU A C 1
ATOM 2478 O O . GLU A 1 316 ? 4.485 -1.960 -16.002 1.00 95.94 316 GLU A O 1
ATOM 2483 N N . LEU A 1 317 ? 5.022 -0.850 -17.880 1.00 95.19 317 LEU A N 1
ATOM 2484 C CA . LEU A 1 317 ? 4.179 0.311 -17.615 1.00 95.19 317 LEU A CA 1
ATOM 2485 C C . LEU A 1 317 ? 2.694 -0.071 -17.515 1.00 95.19 317 LEU A C 1
ATOM 2487 O O . LEU A 1 317 ? 2.025 0.318 -16.560 1.00 95.19 317 LEU A O 1
ATOM 2491 N N . ASP A 1 318 ? 2.186 -0.877 -18.451 1.00 95.56 318 ASP A N 1
ATOM 2492 C CA . ASP A 1 318 ? 0.805 -1.373 -18.415 1.00 95.56 318 ASP A CA 1
ATOM 2493 C C . ASP A 1 318 ? 0.542 -2.230 -17.160 1.00 95.56 318 ASP A C 1
ATOM 2495 O O . ASP A 1 318 ? -0.552 -2.194 -16.593 1.00 95.56 318 ASP A O 1
ATOM 2499 N N . SER A 1 319 ? 1.538 -2.996 -16.701 1.00 95.19 319 SER A N 1
ATOM 2500 C CA . SER A 1 319 ? 1.455 -3.763 -15.453 1.00 95.19 319 SER A CA 1
ATOM 2501 C C . SER A 1 319 ? 1.417 -2.855 -14.224 1.00 95.19 319 SER A C 1
ATOM 2503 O O . SER A 1 319 ? 0.636 -3.111 -13.307 1.00 95.19 319 SER A O 1
ATOM 2505 N N . LEU A 1 320 ? 2.232 -1.797 -14.203 1.00 94.00 320 LEU A N 1
ATOM 2506 C CA . LEU A 1 320 ? 2.254 -0.821 -13.115 1.00 94.00 320 LEU A CA 1
ATOM 2507 C C . LEU A 1 320 ? 0.922 -0.077 -13.005 1.00 94.00 320 LEU A C 1
ATOM 2509 O O . LEU A 1 320 ? 0.402 0.049 -11.899 1.00 94.00 320 LEU A O 1
ATOM 2513 N N . TYR A 1 321 ? 0.324 0.335 -14.127 1.00 96.50 321 TYR A N 1
ATOM 2514 C CA . TYR A 1 321 ? -1.001 0.962 -14.116 1.00 96.50 321 TYR A CA 1
ATOM 2515 C C . TYR A 1 321 ? -2.069 0.060 -13.490 1.00 96.50 321 TYR A C 1
ATOM 2517 O O . TYR A 1 321 ? -2.818 0.516 -12.635 1.00 96.50 321 TYR A O 1
ATOM 25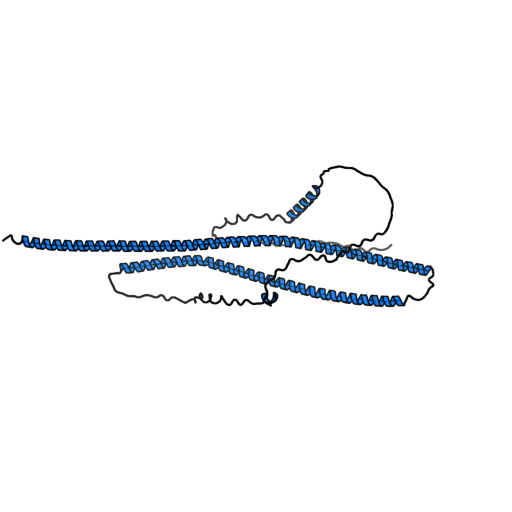25 N N . ARG A 1 322 ? -2.085 -1.237 -13.823 1.00 95.12 322 ARG A N 1
ATOM 2526 C CA . ARG A 1 322 ? -3.024 -2.184 -13.194 1.00 95.12 322 ARG A CA 1
ATOM 2527 C C . ARG A 1 322 ? -2.798 -2.314 -11.690 1.00 95.12 322 ARG A C 1
ATOM 2529 O O . ARG A 1 322 ? -3.762 -2.304 -10.938 1.00 95.12 322 ARG A O 1
ATOM 2536 N N . SER A 1 323 ? -1.539 -2.398 -11.254 1.00 94.88 323 SER A N 1
ATOM 2537 C CA . SER A 1 323 ? -1.222 -2.470 -9.821 1.00 94.88 323 SER A CA 1
ATOM 2538 C C . SER A 1 323 ? -1.613 -1.197 -9.066 1.00 94.88 323 SER A C 1
ATOM 2540 O O . SER A 1 323 ? -2.026 -1.265 -7.913 1.00 94.88 323 SER A O 1
ATOM 2542 N N . PHE A 1 324 ? -1.516 -0.037 -9.721 1.00 96.38 324 PHE A N 1
ATOM 2543 C CA . PHE A 1 324 ? -1.954 1.234 -9.160 1.00 96.38 324 PHE A CA 1
ATOM 2544 C C . PHE A 1 324 ? -3.476 1.276 -8.999 1.00 96.38 324 PHE A C 1
ATOM 2546 O O . PHE A 1 324 ? -3.952 1.640 -7.927 1.00 96.38 324 PHE A O 1
ATOM 2553 N N . ASP A 1 325 ? -4.226 0.851 -10.020 1.00 96.19 325 ASP A N 1
ATOM 2554 C CA . ASP A 1 325 ? -5.689 0.784 -9.957 1.00 96.19 325 ASP A CA 1
ATOM 2555 C C . ASP A 1 325 ? -6.150 -0.169 -8.838 1.00 96.19 325 ASP A C 1
ATOM 2557 O O . ASP A 1 325 ? -7.028 0.175 -8.049 1.00 96.19 325 ASP A O 1
ATOM 2561 N N . GLU A 1 326 ? -5.519 -1.342 -8.712 1.00 94.75 326 GLU A N 1
ATOM 2562 C CA . GLU A 1 326 ? -5.781 -2.289 -7.618 1.00 94.75 326 GLU A CA 1
ATOM 2563 C C . GLU A 1 326 ? -5.522 -1.644 -6.248 1.00 94.75 326 GLU A C 1
ATOM 2565 O O . GLU A 1 326 ? -6.407 -1.639 -5.389 1.00 94.75 326 GLU A O 1
ATOM 2570 N N . LEU A 1 327 ? -4.361 -1.011 -6.062 1.00 94.19 327 LEU A N 1
ATOM 2571 C CA . LEU A 1 327 ? -4.014 -0.343 -4.807 1.00 94.19 327 LEU A CA 1
ATOM 2572 C C . LEU A 1 327 ? -4.972 0.811 -4.472 1.00 94.19 327 LEU A C 1
ATOM 2574 O O . LEU A 1 327 ? -5.315 1.015 -3.307 1.00 94.19 327 LEU A O 1
ATOM 2578 N N . GLN A 1 328 ? -5.437 1.550 -5.480 1.00 96.12 328 GLN A N 1
ATOM 2579 C CA . GLN A 1 328 ? -6.436 2.596 -5.294 1.00 96.12 328 GLN A CA 1
ATOM 2580 C C . GLN A 1 328 ? -7.764 2.011 -4.796 1.00 96.12 328 GLN A C 1
ATOM 2582 O O . GLN A 1 328 ? -8.339 2.536 -3.841 1.00 96.12 328 GLN A O 1
ATOM 2587 N N . THR A 1 329 ? -8.224 0.896 -5.372 1.00 95.75 329 THR A N 1
ATOM 2588 C CA . THR A 1 329 ? -9.450 0.233 -4.897 1.00 95.75 329 THR A CA 1
ATOM 2589 C C . THR A 1 329 ? -9.315 -0.301 -3.469 1.00 95.75 329 THR A C 1
ATOM 2591 O O . THR A 1 329 ? -10.251 -0.181 -2.677 1.00 95.75 329 THR A O 1
ATOM 2594 N N . GLU A 1 330 ? -8.149 -0.840 -3.098 1.00 95.69 330 GLU A N 1
ATOM 2595 C CA . GLU A 1 330 ? -7.878 -1.283 -1.726 1.00 95.69 330 GLU A CA 1
ATOM 2596 C C . GLU A 1 330 ? -7.868 -0.107 -0.743 1.00 95.69 330 GLU A C 1
ATOM 2598 O O . GLU A 1 330 ? -8.453 -0.200 0.338 1.00 95.69 330 GLU A O 1
ATOM 2603 N N . TYR A 1 331 ? -7.259 1.018 -1.126 1.00 96.50 331 TYR A N 1
ATOM 2604 C CA . TYR A 1 331 ? -7.257 2.238 -0.324 1.00 96.50 331 TYR A CA 1
ATOM 2605 C C . TYR A 1 331 ? -8.678 2.755 -0.068 1.00 96.50 331 TYR A C 1
ATOM 2607 O O . TYR A 1 331 ? -9.026 3.067 1.073 1.00 96.50 331 TYR A O 1
ATOM 2615 N N . GLU A 1 332 ? -9.515 2.810 -1.105 1.00 95.75 332 GLU A N 1
ATOM 2616 C CA . GLU A 1 332 ? -10.915 3.227 -0.989 1.00 95.75 332 GLU A CA 1
ATOM 2617 C C . GLU A 1 332 ? -11.709 2.283 -0.067 1.00 95.75 332 GLU A C 1
ATOM 2619 O O . GLU A 1 332 ? -12.460 2.749 0.793 1.00 95.75 332 GLU A O 1
ATOM 2624 N N . LEU A 1 333 ? -11.486 0.967 -0.161 1.00 95.31 333 LEU A N 1
ATOM 2625 C CA . LEU A 1 333 ? -12.131 -0.026 0.704 1.00 95.31 333 LEU A CA 1
ATOM 2626 C C . LEU A 1 333 ? -11.704 0.115 2.171 1.00 95.31 333 LEU A C 1
ATOM 2628 O O . LEU A 1 333 ? -12.547 0.057 3.071 1.00 95.31 333 LEU A O 1
ATOM 2632 N N . VAL A 1 334 ? -10.411 0.329 2.430 1.00 92.38 334 VAL A N 1
ATOM 2633 C CA . VAL A 1 334 ? -9.904 0.592 3.784 1.00 92.38 334 VAL A CA 1
ATOM 2634 C C . VAL A 1 334 ? -10.485 1.896 4.320 1.00 92.38 334 VAL A C 1
ATOM 2636 O O . VAL A 1 334 ? -10.957 1.924 5.455 1.00 92.38 334 VAL A O 1
ATOM 2639 N N . SER A 1 335 ? -10.516 2.956 3.510 1.00 94.25 335 SER A N 1
ATOM 2640 C CA . SER A 1 335 ? -11.111 4.239 3.890 1.00 94.25 335 SER A CA 1
ATOM 2641 C C . SER A 1 335 ? -12.581 4.075 4.288 1.00 94.25 335 SER A C 1
ATOM 2643 O O . SER A 1 335 ? -12.970 4.487 5.386 1.00 94.25 335 SER A O 1
ATOM 2645 N N . GLN A 1 336 ? -13.371 3.361 3.481 1.00 94.19 336 GLN A N 1
ATOM 2646 C CA . GLN A 1 336 ? -14.764 3.060 3.805 1.00 94.19 336 GLN A CA 1
ATOM 2647 C C . GLN A 1 336 ? -14.884 2.261 5.109 1.00 94.19 336 GLN A C 1
ATOM 2649 O O . GLN A 1 336 ? -15.630 2.654 6.003 1.00 94.19 336 GLN A O 1
ATOM 2654 N N . SER A 1 337 ? -14.092 1.198 5.278 1.00 93.62 337 SER A N 1
ATOM 2655 C CA . SER A 1 337 ? -14.111 0.393 6.505 1.00 93.62 337 SER A CA 1
ATOM 2656 C C . SER A 1 337 ? -13.731 1.204 7.750 1.00 93.62 337 SER A C 1
ATOM 2658 O O . SER A 1 337 ? -14.315 1.006 8.815 1.00 93.62 337 SER A O 1
ATOM 2660 N N . THR A 1 338 ? -12.781 2.140 7.643 1.00 91.88 338 THR A N 1
ATOM 2661 C CA . THR A 1 338 ? -12.430 3.035 8.758 1.00 91.88 338 THR A CA 1
ATOM 2662 C C . THR A 1 338 ? -13.561 3.998 9.108 1.00 91.88 338 THR A C 1
ATOM 2664 O O . THR A 1 338 ? -13.790 4.249 10.292 1.00 91.88 338 THR A O 1
ATOM 2667 N N . SER A 1 339 ? -14.302 4.489 8.110 1.00 92.81 339 SER A N 1
ATOM 2668 C CA . SER A 1 339 ? -15.497 5.306 8.331 1.00 92.81 339 SER A CA 1
ATOM 2669 C C . SER A 1 339 ? -16.597 4.507 9.036 1.00 92.81 339 SER A C 1
ATOM 2671 O O . SER A 1 339 ? -17.131 4.964 10.046 1.00 92.81 339 SER A O 1
ATOM 2673 N N . ASP A 1 340 ? -16.885 3.292 8.563 1.00 91.19 340 ASP A N 1
ATOM 2674 C CA . ASP A 1 340 ? -17.903 2.413 9.149 1.00 91.19 340 ASP A CA 1
ATOM 2675 C C . ASP A 1 340 ? -17.551 2.025 10.598 1.00 91.19 340 ASP A C 1
ATOM 2677 O O . ASP A 1 340 ? -18.411 2.030 11.482 1.00 91.19 340 ASP A O 1
ATOM 2681 N N . ASN A 1 341 ? -16.271 1.748 10.878 1.00 90.12 341 ASN A N 1
ATOM 2682 C CA . ASN A 1 341 ? -15.791 1.481 12.237 1.00 90.12 341 ASN A CA 1
ATOM 2683 C C . ASN A 1 341 ? -15.964 2.697 13.152 1.00 90.12 341 ASN A C 1
ATOM 2685 O O . ASN A 1 341 ? -16.415 2.544 14.285 1.00 90.12 341 ASN A O 1
ATOM 2689 N N . ARG A 1 342 ? -15.669 3.907 12.660 1.00 91.31 342 ARG A N 1
ATOM 2690 C CA . ARG A 1 342 ? -15.886 5.145 13.419 1.00 91.31 342 ARG A CA 1
ATOM 2691 C C . ARG A 1 342 ? -17.368 5.360 13.732 1.00 91.31 342 ARG A C 1
ATOM 2693 O O . ARG A 1 342 ? -17.709 5.794 14.829 1.00 91.31 342 ARG A O 1
ATOM 2700 N N . GLU A 1 343 ? -18.263 5.037 12.799 1.00 93.38 343 GLU A N 1
ATOM 2701 C CA . GLU A 1 343 ? -19.708 5.082 13.044 1.00 93.38 343 GLU A CA 1
ATOM 2702 C C . GLU A 1 343 ? -20.145 4.049 14.095 1.00 93.38 343 GLU A C 1
ATOM 2704 O O . GLU A 1 343 ? -20.947 4.360 14.979 1.00 93.38 343 GLU A O 1
ATOM 2709 N N . ALA A 1 344 ? -19.601 2.831 14.037 1.00 90.25 344 ALA A N 1
ATOM 2710 C CA . ALA A 1 344 ? -19.864 1.796 15.032 1.00 90.25 344 ALA A CA 1
ATOM 2711 C C . ALA A 1 344 ? -19.366 2.194 16.434 1.00 90.25 344 ALA A C 1
ATOM 2713 O O . ALA A 1 344 ? -20.075 1.968 17.416 1.00 90.25 344 ALA A O 1
ATOM 2714 N N . GLU A 1 345 ? -18.196 2.831 16.532 1.00 88.62 345 GLU A N 1
ATOM 2715 C CA . GLU A 1 345 ? -17.668 3.382 17.785 1.00 88.62 345 GLU A CA 1
ATOM 2716 C C . GLU A 1 345 ? -18.595 4.456 18.368 1.00 88.62 345 GLU A C 1
ATOM 2718 O O . GLU A 1 345 ? -18.947 4.371 19.544 1.00 88.62 345 GLU A O 1
ATOM 2723 N N . MET A 1 346 ? -19.081 5.399 17.550 1.00 93.19 346 MET A N 1
ATOM 2724 C CA . MET A 1 346 ? -20.048 6.412 18.004 1.00 93.19 346 MET A CA 1
ATOM 2725 C C . MET A 1 346 ? -21.351 5.783 18.523 1.00 93.19 346 MET A C 1
ATOM 2727 O O . MET A 1 346 ? -21.892 6.215 19.542 1.00 93.19 346 MET A O 1
ATOM 2731 N N . LYS A 1 347 ? -21.863 4.737 17.856 1.00 93.94 347 LYS A N 1
ATOM 2732 C CA . LYS A 1 347 ? -23.060 4.005 18.315 1.00 93.94 347 LYS A CA 1
ATOM 2733 C C . LYS A 1 347 ? -22.820 3.301 19.649 1.00 93.94 347 LYS A C 1
ATOM 2735 O O . LYS A 1 347 ? -23.703 3.300 20.506 1.00 93.94 347 LYS A O 1
ATOM 2740 N N . LEU A 1 348 ? -21.642 2.709 19.830 1.00 93.19 348 LEU A N 1
ATOM 2741 C CA . LEU A 1 348 ? -21.268 2.038 21.072 1.00 93.19 348 LEU A CA 1
ATOM 2742 C C . LEU A 1 348 ? -21.127 3.036 22.224 1.00 93.19 348 LEU A C 1
ATOM 2744 O O . LEU A 1 348 ? -21.617 2.768 23.322 1.00 93.19 348 LEU A O 1
ATOM 2748 N N . GLU A 1 349 ? -20.511 4.193 21.980 1.00 92.19 349 GLU A N 1
ATOM 2749 C CA . GLU A 1 349 ? -20.421 5.277 22.960 1.00 92.19 349 GLU A CA 1
ATOM 2750 C C . GLU A 1 349 ? -21.819 5.743 23.380 1.00 92.19 349 GLU A C 1
ATOM 2752 O O . GLU A 1 349 ? -22.123 5.789 24.573 1.00 92.19 349 GLU A O 1
ATOM 2757 N N . HIS A 1 350 ? -22.710 5.975 22.412 1.00 93.94 350 HIS A N 1
ATOM 2758 C CA . HIS A 1 350 ? -24.090 6.360 22.688 1.00 93.94 350 HIS A CA 1
ATOM 2759 C C . HIS A 1 350 ? -24.819 5.325 23.559 1.00 93.94 350 HIS A C 1
ATOM 2761 O O . HIS A 1 350 ? -25.301 5.670 24.638 1.00 93.94 350 HIS A O 1
ATOM 2767 N N . LEU A 1 351 ? -24.809 4.044 23.173 1.00 94.25 351 LEU A N 1
ATOM 2768 C CA . LEU A 1 351 ? -25.412 2.964 23.967 1.00 94.25 351 LEU A CA 1
ATOM 2769 C C . LEU A 1 351 ? -24.813 2.864 25.376 1.00 94.25 351 LEU A C 1
ATOM 2771 O O . LEU A 1 351 ? -25.523 2.590 26.341 1.00 94.25 351 LEU A O 1
ATOM 2775 N N . THR A 1 352 ? -23.511 3.114 25.516 1.00 94.88 352 THR A N 1
ATOM 2776 C CA . THR A 1 352 ? -22.841 3.121 26.822 1.00 94.88 352 THR A CA 1
ATOM 2777 C C . THR A 1 352 ? -23.360 4.263 27.695 1.00 94.88 352 THR A C 1
ATOM 2779 O O . THR A 1 352 ? -23.670 4.045 28.868 1.00 94.88 352 THR A O 1
ATOM 2782 N N . THR A 1 353 ? -23.518 5.467 27.136 1.00 92.00 353 THR A N 1
ATOM 2783 C CA . THR A 1 353 ? -24.096 6.604 27.872 1.00 92.00 353 THR A CA 1
ATOM 2784 C C . THR A 1 353 ? -25.542 6.342 28.293 1.00 92.00 353 THR A C 1
ATOM 2786 O O . THR A 1 353 ? -25.903 6.617 29.440 1.00 92.00 353 THR A O 1
ATOM 2789 N N . GLU A 1 354 ? -26.352 5.732 27.423 1.00 95.00 354 GLU A N 1
ATOM 2790 C CA . GLU A 1 354 ? -27.729 5.343 27.744 1.00 95.00 354 GLU A CA 1
ATOM 2791 C C . GLU A 1 354 ? -27.777 4.274 28.841 1.00 95.00 354 GLU A C 1
ATOM 2793 O O . GLU A 1 354 ? -28.571 4.374 29.780 1.00 95.00 354 GLU A O 1
ATOM 2798 N N . HIS A 1 355 ? -26.896 3.274 28.782 1.00 94.44 355 HIS A N 1
ATOM 2799 C CA . HIS A 1 355 ? -26.791 2.247 29.815 1.00 94.44 355 HIS A CA 1
ATOM 2800 C C . HIS A 1 355 ? -26.417 2.846 31.180 1.00 94.44 355 HIS A C 1
ATOM 2802 O O . HIS A 1 355 ? -26.994 2.475 32.204 1.00 94.44 355 HIS A O 1
ATOM 2808 N N . ILE A 1 356 ? -25.479 3.799 31.220 1.00 92.75 356 ILE A N 1
ATOM 2809 C CA . ILE A 1 356 ? -25.106 4.501 32.458 1.00 92.75 356 ILE A CA 1
ATOM 2810 C C . ILE A 1 356 ? -26.301 5.291 33.003 1.00 92.75 356 ILE A C 1
ATOM 2812 O O . ILE A 1 356 ? -26.605 5.197 34.194 1.00 92.75 356 ILE A O 1
ATOM 2816 N N . ALA A 1 357 ? -27.007 6.030 32.144 1.00 94.06 357 ALA A N 1
ATOM 2817 C CA . ALA A 1 357 ? -28.168 6.822 32.541 1.00 94.06 357 ALA A CA 1
ATOM 2818 C C . ALA A 1 357 ? -29.308 5.943 33.083 1.00 94.06 357 ALA A C 1
ATOM 2820 O O . ALA A 1 357 ? -29.846 6.216 34.157 1.00 94.06 357 ALA A O 1
ATOM 2821 N N . THR A 1 358 ? -29.643 4.858 32.384 1.00 94.88 358 THR A N 1
ATOM 2822 C CA . THR A 1 358 ? -30.691 3.910 32.798 1.00 94.88 358 THR A CA 1
ATOM 2823 C C . THR A 1 358 ? -30.316 3.163 34.077 1.00 94.88 358 THR A C 1
ATOM 2825 O O . THR A 1 358 ? -31.152 3.017 34.969 1.00 94.88 358 THR A O 1
ATOM 2828 N N . SER A 1 359 ? -29.050 2.770 34.236 1.00 93.75 359 SER A N 1
ATOM 2829 C CA . SER A 1 359 ? -28.549 2.161 35.476 1.00 93.75 359 SER A CA 1
ATOM 2830 C C . SER A 1 359 ? -28.637 3.125 36.663 1.00 93.75 359 SER A C 1
ATOM 2832 O O . SER A 1 359 ? -29.043 2.732 37.756 1.00 93.75 359 SER A O 1
ATOM 2834 N N . ALA A 1 360 ? -28.301 4.404 36.461 1.00 92.81 360 ALA A N 1
ATOM 2835 C CA . ALA A 1 360 ? -28.441 5.431 37.490 1.00 92.81 360 ALA A CA 1
ATOM 2836 C C . ALA A 1 360 ? -29.913 5.652 37.880 1.00 92.81 360 ALA A C 1
ATOM 2838 O O . ALA A 1 360 ? -30.223 5.726 39.069 1.00 92.81 360 ALA A O 1
ATOM 2839 N N . GLN A 1 361 ? -30.823 5.688 36.899 1.00 94.25 361 GLN A N 1
ATOM 2840 C CA . GLN A 1 361 ? -32.267 5.769 37.142 1.00 94.25 361 GLN A CA 1
ATOM 2841 C C . GLN A 1 361 ? -32.780 4.561 37.935 1.00 94.25 361 GLN A C 1
ATOM 2843 O O . GLN A 1 361 ? -33.505 4.737 38.912 1.00 94.25 361 GLN A O 1
ATOM 2848 N N . LEU A 1 362 ? -32.369 3.342 37.571 1.00 94.81 362 LEU A N 1
ATOM 2849 C CA . LEU A 1 362 ? -32.751 2.128 38.293 1.00 94.81 362 LEU A CA 1
ATOM 2850 C C . LEU A 1 362 ? -32.261 2.160 39.746 1.00 94.81 362 LEU A C 1
ATOM 2852 O O . LEU A 1 362 ? -33.022 1.848 40.660 1.00 94.81 362 LEU A O 1
ATOM 2856 N N . ASN A 1 363 ? -31.015 2.581 39.972 1.00 94.00 363 ASN A N 1
ATOM 2857 C CA . ASN A 1 363 ? -30.458 2.717 41.317 1.00 94.00 363 ASN A CA 1
ATOM 2858 C C . ASN A 1 363 ? -31.216 3.758 42.154 1.00 94.00 363 ASN A C 1
ATOM 2860 O O . ASN A 1 363 ? -31.483 3.505 43.329 1.00 94.00 363 ASN A O 1
ATOM 2864 N N . ALA A 1 364 ? -31.609 4.887 41.555 1.00 93.06 364 ALA A N 1
ATOM 2865 C CA . ALA A 1 364 ? -32.429 5.898 42.220 1.00 93.06 364 ALA A CA 1
ATOM 2866 C C . ALA A 1 364 ? -33.805 5.338 42.623 1.00 93.06 364 ALA A C 1
ATOM 2868 O O . ALA A 1 364 ? -34.199 5.452 43.781 1.00 93.06 364 ALA A O 1
ATOM 2869 N N . VAL A 1 365 ? -34.490 4.634 41.714 1.00 95.69 365 VAL A N 1
ATOM 2870 C CA . VAL A 1 365 ? -35.793 4.003 41.997 1.00 95.69 365 VAL A CA 1
ATOM 2871 C C . VAL A 1 365 ? -35.677 2.930 43.085 1.00 95.69 365 VAL A C 1
ATOM 2873 O O . VAL A 1 365 ? -36.530 2.847 43.970 1.00 95.69 365 VAL A O 1
ATOM 2876 N N . CYS A 1 366 ? -34.615 2.120 43.069 1.00 93.69 366 CYS A N 1
ATOM 2877 C CA . CYS A 1 366 ? -34.348 1.140 44.122 1.00 93.69 366 CYS A CA 1
ATOM 2878 C C . CYS A 1 366 ? -34.133 1.808 45.490 1.00 93.69 366 CYS A C 1
ATOM 2880 O O . CYS A 1 366 ? -34.648 1.312 46.496 1.00 93.69 366 CYS A O 1
ATOM 2882 N N . ALA A 1 367 ? -33.414 2.935 45.537 1.00 90.69 367 ALA A N 1
ATOM 2883 C CA . ALA A 1 367 ? -33.213 3.708 46.760 1.00 90.69 367 ALA A CA 1
ATOM 2884 C C . ALA A 1 367 ? -34.530 4.313 47.281 1.00 90.69 367 ALA A C 1
ATOM 2886 O O . ALA A 1 367 ? -34.832 4.186 48.470 1.00 90.69 367 ALA A O 1
ATOM 2887 N N . ASP A 1 368 ? -35.358 4.879 46.399 1.00 94.50 368 ASP A N 1
ATOM 2888 C CA . ASP A 1 368 ? -36.684 5.404 46.748 1.00 94.50 368 ASP A CA 1
ATOM 2889 C C . ASP A 1 368 ? -37.614 4.301 47.276 1.00 94.50 368 ASP A C 1
ATOM 2891 O O . ASP A 1 368 ? -38.333 4.481 48.265 1.00 94.50 368 ASP A O 1
ATOM 2895 N N . LEU A 1 369 ? -37.570 3.113 46.669 1.00 92.75 369 LEU A N 1
ATOM 2896 C CA . LEU A 1 369 ? -38.338 1.954 47.116 1.00 92.75 369 LEU A CA 1
ATOM 2897 C C . LEU A 1 369 ? -37.868 1.448 48.490 1.00 92.75 369 LEU A C 1
ATOM 2899 O O . LEU A 1 369 ? -38.689 1.091 49.336 1.00 92.75 369 LEU A O 1
ATOM 2903 N N . ALA A 1 370 ? -36.560 1.445 48.753 1.00 93.00 370 ALA A N 1
ATOM 2904 C CA . ALA A 1 370 ? -36.028 1.118 50.074 1.00 93.00 370 ALA A CA 1
ATOM 2905 C C . ALA A 1 370 ? -36.461 2.153 51.129 1.00 93.00 370 ALA A C 1
ATOM 2907 O O . ALA A 1 370 ? -36.911 1.777 52.213 1.00 93.00 370 ALA A O 1
ATOM 2908 N N . ALA A 1 371 ? -36.405 3.446 50.798 1.00 92.62 371 ALA A N 1
ATOM 2909 C CA . ALA A 1 371 ? -36.828 4.523 51.688 1.00 92.62 371 ALA A CA 1
ATOM 2910 C C . ALA A 1 371 ? -38.333 4.468 51.999 1.00 92.62 371 ALA A C 1
ATOM 2912 O O . ALA A 1 371 ? -38.737 4.639 53.149 1.00 92.62 371 ALA A O 1
ATOM 2913 N N . THR A 1 372 ? -39.179 4.197 51.001 1.00 93.31 372 THR A N 1
ATOM 2914 C CA . THR A 1 372 ? -40.630 4.036 51.203 1.00 93.31 372 THR A CA 1
ATOM 2915 C C . THR A 1 372 ? -40.956 2.808 52.047 1.00 93.31 372 THR A C 1
ATOM 2917 O O . THR A 1 372 ? -41.774 2.918 52.959 1.00 93.31 372 THR A O 1
ATOM 2920 N N . LYS A 1 373 ? -40.273 1.675 51.832 1.00 92.69 373 LYS A N 1
ATOM 2921 C CA . LYS A 1 373 ? -40.393 0.493 52.702 1.00 92.69 373 LYS A CA 1
ATOM 2922 C C . LYS A 1 373 ? -39.980 0.789 54.141 1.00 92.69 373 LYS A C 1
ATOM 2924 O O . LYS A 1 373 ? -40.704 0.411 55.055 1.00 92.69 373 LYS A O 1
ATOM 2929 N N . ALA A 1 374 ? -38.865 1.490 54.349 1.00 92.19 374 ALA A N 1
ATOM 2930 C CA . ALA A 1 374 ? -38.411 1.875 55.684 1.00 92.19 374 ALA A CA 1
ATOM 2931 C C . ALA A 1 374 ? -39.418 2.804 56.384 1.00 92.19 374 ALA A C 1
ATOM 2933 O O . ALA A 1 374 ? -39.745 2.587 57.548 1.00 92.19 374 ALA A O 1
ATOM 2934 N N . ARG A 1 375 ? -39.975 3.791 55.664 1.00 90.00 375 ARG A N 1
ATOM 2935 C CA . ARG A 1 375 ? -41.045 4.660 56.186 1.00 90.00 375 ARG A CA 1
ATOM 2936 C C . ARG A 1 375 ? -42.302 3.864 56.536 1.00 90.00 375 ARG A C 1
ATOM 2938 O O . ARG A 1 375 ? -42.854 4.073 57.608 1.00 90.00 375 ARG A O 1
ATOM 2945 N N . ALA A 1 376 ? -42.729 2.947 55.668 1.00 92.38 376 ALA A N 1
ATOM 2946 C CA . ALA A 1 376 ? -43.892 2.100 55.915 1.00 92.38 376 ALA A CA 1
ATOM 2947 C C . ALA A 1 376 ? -43.686 1.196 57.144 1.00 92.38 376 ALA A C 1
ATOM 2949 O O . ALA A 1 376 ? -44.559 1.120 58.005 1.00 92.38 376 ALA A O 1
ATOM 2950 N N . ALA A 1 377 ? -42.511 0.573 57.272 1.00 91.25 377 ALA A N 1
ATOM 2951 C CA . ALA A 1 377 ? -42.151 -0.212 58.448 1.00 91.25 377 ALA A CA 1
ATOM 2952 C C . ALA A 1 377 ? -42.190 0.644 59.725 1.00 91.25 377 ALA A C 1
ATOM 2954 O O . ALA A 1 377 ? -42.844 0.254 60.684 1.00 91.25 377 ALA A O 1
ATOM 2955 N N . ALA A 1 378 ? -41.602 1.845 59.704 1.00 92.19 378 ALA A N 1
ATOM 2956 C CA . ALA A 1 378 ? -41.638 2.771 60.837 1.00 92.19 378 ALA A CA 1
ATOM 2957 C C . ALA A 1 378 ? -43.067 3.210 61.211 1.00 92.19 378 ALA A C 1
ATOM 2959 O O . ALA A 1 378 ? -43.386 3.362 62.388 1.00 92.19 378 ALA A O 1
ATOM 2960 N N . THR A 1 379 ? -43.955 3.401 60.228 1.00 93.19 379 THR A N 1
ATOM 2961 C CA . THR A 1 379 ? -45.367 3.704 60.513 1.00 93.19 379 THR A CA 1
ATOM 2962 C C . THR A 1 379 ? -46.108 2.524 61.133 1.00 93.19 379 THR A C 1
ATOM 2964 O O . THR A 1 379 ? -46.956 2.741 61.993 1.00 93.19 379 THR A O 1
ATOM 2967 N N . ILE A 1 380 ? -45.786 1.290 60.729 1.00 91.56 380 ILE A N 1
ATOM 2968 C CA . ILE A 1 380 ? -46.368 0.079 61.321 1.00 91.56 380 ILE A CA 1
ATOM 2969 C C . ILE A 1 380 ? -45.896 -0.061 62.768 1.00 91.56 380 ILE A C 1
ATOM 2971 O O . ILE A 1 380 ? -46.736 -0.175 63.653 1.00 91.56 380 ILE A O 1
ATOM 2975 N N . THR A 1 381 ? -44.591 0.052 63.030 1.00 93.06 381 THR A N 1
ATOM 2976 C CA . THR A 1 381 ? -44.053 -0.046 64.396 1.00 93.06 381 THR A CA 1
ATOM 2977 C C . THR A 1 381 ? -44.618 1.043 65.307 1.00 93.06 381 THR A C 1
ATOM 2979 O O . THR A 1 381 ? -45.013 0.757 66.430 1.00 93.06 381 THR A O 1
ATOM 2982 N N . ALA A 1 382 ? -44.750 2.282 64.815 1.00 92.25 382 ALA A N 1
ATOM 2983 C CA . ALA A 1 382 ? -45.372 3.364 65.580 1.00 92.25 382 ALA A CA 1
ATOM 2984 C C . ALA A 1 382 ? -46.849 3.072 65.912 1.00 92.25 382 ALA A C 1
ATOM 2986 O O . ALA A 1 382 ? -47.310 3.379 67.009 1.00 92.25 382 ALA A O 1
ATOM 2987 N N . LYS A 1 383 ? -47.594 2.456 64.983 1.00 93.25 383 LYS A N 1
ATOM 2988 C CA . LYS A 1 383 ? -48.988 2.042 65.209 1.00 93.25 383 LYS A CA 1
ATOM 2989 C C . LYS A 1 383 ? -49.104 0.869 66.182 1.00 93.25 383 LYS A C 1
ATOM 2991 O O . LYS A 1 383 ? -50.041 0.835 66.974 1.00 93.25 383 LYS A O 1
ATOM 2996 N N . GLU A 1 384 ? -48.165 -0.070 66.145 1.00 92.06 384 GLU A N 1
ATOM 2997 C CA . GLU A 1 384 ? -48.086 -1.175 67.106 1.00 92.06 384 GLU A CA 1
ATOM 2998 C C . GLU A 1 384 ? -47.798 -0.668 68.525 1.00 92.06 384 GLU A C 1
ATOM 3000 O O . GLU A 1 384 ? -48.437 -1.119 69.476 1.00 92.06 384 GLU A O 1
ATOM 3005 N N . GLU A 1 385 ? -46.890 0.301 68.674 1.00 92.88 385 GLU A N 1
ATOM 3006 C CA . GLU A 1 385 ? -46.614 0.965 69.954 1.00 92.88 385 GLU A CA 1
ATOM 3007 C C . GLU A 1 385 ? -47.825 1.756 70.467 1.00 92.88 385 GLU A C 1
ATOM 3009 O O . GLU A 1 385 ? -48.175 1.641 71.641 1.00 92.88 385 GLU A O 1
ATOM 3014 N N . GLU A 1 386 ? -48.505 2.512 69.598 1.00 91.75 386 GLU A N 1
ATOM 3015 C CA . GLU A 1 386 ? -49.741 3.233 69.939 1.00 91.75 386 GLU A CA 1
ATOM 3016 C C . GLU A 1 386 ? -50.823 2.270 70.453 1.00 91.75 386 GLU A C 1
ATOM 3018 O O . GLU A 1 386 ? -51.377 2.481 71.531 1.00 91.75 386 GLU A O 1
ATOM 3023 N N . HIS A 1 387 ? -51.056 1.164 69.739 1.00 92.31 387 HIS A N 1
ATOM 3024 C CA . HIS A 1 387 ? -52.010 0.133 70.148 1.00 92.31 387 HIS A CA 1
ATOM 3025 C C . HIS A 1 387 ? -51.600 -0.549 71.462 1.00 92.31 387 HIS A C 1
ATOM 3027 O O . HIS A 1 387 ? -52.442 -0.813 72.319 1.00 92.31 387 HIS A O 1
ATOM 3033 N N . LYS A 1 388 ? -50.305 -0.823 71.664 1.00 94.94 388 LYS A N 1
ATOM 3034 C CA . LYS A 1 388 ? -49.801 -1.378 72.927 1.00 94.94 388 LYS A CA 1
ATOM 3035 C C . LYS A 1 388 ? -50.079 -0.434 74.100 1.00 94.94 388 LYS A C 1
ATOM 3037 O O . LYS A 1 388 ? -50.571 -0.891 75.131 1.00 94.94 388 LYS A O 1
ATOM 3042 N N . ASN A 1 389 ? -49.824 0.862 73.929 1.00 93.56 389 ASN A N 1
ATOM 3043 C CA . ASN A 1 389 ? -50.111 1.875 74.945 1.00 93.56 389 ASN A CA 1
ATOM 3044 C C . ASN A 1 389 ? -51.616 1.956 75.254 1.00 93.56 389 ASN A C 1
ATOM 3046 O O . ASN A 1 389 ? -51.997 2.057 76.418 1.00 93.56 389 ASN A O 1
ATOM 3050 N N . GLU A 1 390 ? -52.476 1.860 74.236 1.00 92.81 390 GLU A N 1
ATOM 3051 C CA . GLU A 1 390 ? -53.933 1.828 74.412 1.00 92.81 390 GLU A CA 1
ATOM 3052 C C . GLU A 1 390 ? -54.385 0.591 75.207 1.00 92.81 390 GLU A C 1
ATOM 3054 O O . GLU A 1 390 ? -55.177 0.704 76.143 1.00 92.81 390 GLU A O 1
ATOM 3059 N N . VAL A 1 391 ? -53.828 -0.588 74.911 1.00 92.31 391 VAL A N 1
ATOM 3060 C CA . VAL A 1 391 ? -54.092 -1.820 75.675 1.00 92.31 391 VAL A CA 1
ATOM 3061 C C . VAL A 1 391 ? -53.650 -1.680 77.134 1.00 92.31 391 VAL A C 1
ATOM 3063 O O . VAL A 1 391 ? -54.392 -2.067 78.040 1.00 92.31 391 VAL A O 1
ATOM 3066 N N . GLU A 1 392 ? -52.462 -1.122 77.383 1.00 93.12 392 GLU A N 1
ATOM 3067 C CA . GLU A 1 392 ? -51.961 -0.865 78.738 1.00 93.12 392 GLU A CA 1
ATOM 3068 C C . GLU A 1 392 ? -52.867 0.118 79.497 1.00 93.12 392 GLU A C 1
ATOM 3070 O O . GLU A 1 392 ? -53.215 -0.131 80.657 1.00 93.12 392 GLU A O 1
ATOM 3075 N N . GLN A 1 393 ? -53.321 1.185 78.834 1.00 93.69 393 GLN A N 1
ATOM 3076 C CA . GLN A 1 393 ? -54.263 2.149 79.397 1.00 93.69 393 GLN A CA 1
ATOM 3077 C C . GLN A 1 393 ? -55.606 1.495 79.749 1.00 93.69 393 GLN A C 1
ATOM 3079 O O . GLN A 1 393 ? -56.088 1.648 80.873 1.00 93.69 393 GLN A O 1
ATOM 3084 N N . LEU A 1 394 ? -56.190 0.711 78.840 1.00 92.62 394 LEU A N 1
ATOM 3085 C CA . LEU A 1 394 ? -57.440 -0.012 79.093 1.00 92.62 394 LEU A CA 1
ATOM 3086 C C . LEU A 1 394 ? -57.296 -1.016 80.245 1.00 92.62 394 LEU A C 1
ATOM 3088 O O . LEU A 1 394 ? -58.195 -1.148 81.078 1.00 92.62 394 LEU A O 1
ATOM 3092 N N . HIS A 1 395 ? -56.158 -1.708 80.341 1.00 89.81 395 HIS A N 1
ATOM 3093 C CA . HIS A 1 395 ? -55.882 -2.626 81.445 1.00 89.81 395 HIS A CA 1
ATOM 3094 C C . HIS A 1 395 ? -55.780 -1.890 82.790 1.00 89.81 395 HIS A C 1
ATOM 3096 O O . HIS A 1 395 ? -56.277 -2.377 83.815 1.00 89.81 395 HIS A O 1
ATOM 3102 N N . PHE A 1 396 ? -55.168 -0.703 82.797 1.00 93.75 396 PHE A N 1
ATOM 3103 C CA . PHE A 1 396 ? -55.140 0.176 83.961 1.00 93.75 396 PHE A CA 1
ATOM 3104 C C . PHE A 1 396 ? -56.553 0.623 84.35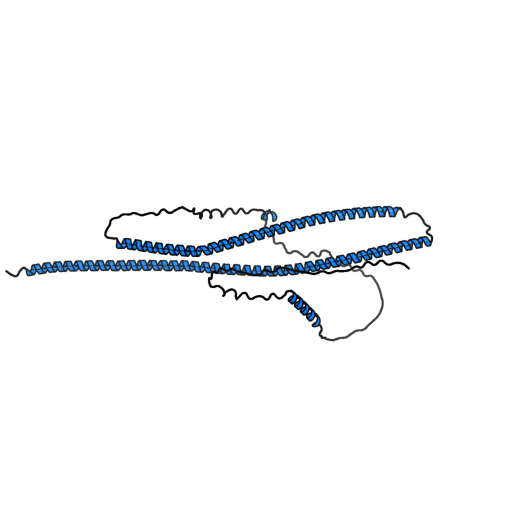9 1.00 93.75 396 PHE A C 1
ATOM 3106 O O . PHE A 1 396 ? -56.949 0.432 85.510 1.00 93.75 396 PHE A O 1
ATOM 3113 N N . GLU A 1 397 ? -57.348 1.137 83.420 1.00 91.69 397 GLU A N 1
ATOM 3114 C CA . GLU A 1 397 ? -58.731 1.565 83.666 1.00 91.69 397 GLU A CA 1
ATOM 3115 C C . GLU A 1 397 ? -59.602 0.417 84.198 1.00 91.69 397 GLU A C 1
ATOM 3117 O O . GLU A 1 397 ? -60.322 0.579 85.188 1.00 91.69 397 GLU A O 1
ATOM 3122 N N . MET A 1 398 ? -59.477 -0.780 83.622 1.00 87.69 398 MET A N 1
ATOM 3123 C CA . MET A 1 398 ? -60.160 -1.984 84.094 1.00 87.69 398 MET A CA 1
ATOM 3124 C C . MET A 1 398 ? -59.718 -2.381 85.511 1.00 87.69 398 MET A C 1
ATOM 3126 O O . MET A 1 398 ? -60.552 -2.770 86.332 1.00 87.69 398 MET A O 1
ATOM 3130 N N . SER A 1 399 ? -58.431 -2.240 85.839 1.00 87.69 399 SER A N 1
ATOM 3131 C CA . SER A 1 399 ? -57.906 -2.480 87.192 1.00 87.69 399 SER A CA 1
ATOM 3132 C C . SER A 1 399 ? -58.454 -1.467 88.207 1.00 87.69 399 SER A C 1
ATOM 3134 O O . SER A 1 399 ? -58.847 -1.846 89.317 1.00 87.69 399 SER A O 1
ATOM 3136 N N . VAL A 1 400 ? -58.565 -0.191 87.822 1.00 86.94 400 VAL A N 1
ATOM 3137 C CA . VAL A 1 400 ? -59.208 0.859 88.630 1.00 86.94 400 VAL A CA 1
ATOM 3138 C C . VAL A 1 400 ? -60.687 0.536 88.863 1.00 86.94 400 VAL A C 1
ATOM 3140 O O . VAL A 1 400 ? -61.154 0.582 90.005 1.00 86.94 400 VAL A O 1
ATOM 3143 N N . LEU A 1 401 ? -61.423 0.158 87.813 1.00 84.31 401 LEU A N 1
ATOM 3144 C CA . LEU A 1 401 ? -62.832 -0.235 87.906 1.00 84.31 401 LEU A CA 1
ATOM 3145 C C . LEU A 1 401 ? -63.026 -1.469 88.792 1.00 84.31 401 LEU A C 1
ATOM 3147 O O . LEU A 1 401 ? -63.907 -1.467 89.648 1.00 84.31 401 LEU A O 1
ATOM 3151 N N . LYS A 1 402 ? -62.174 -2.491 88.658 1.00 83.75 402 LYS A N 1
ATOM 3152 C CA . LYS A 1 402 ? -62.208 -3.700 89.494 1.00 83.75 402 LYS A CA 1
ATOM 3153 C C . LYS A 1 402 ? -61.972 -3.383 90.971 1.00 83.75 402 LYS A C 1
ATOM 3155 O O . LYS A 1 402 ? -62.664 -3.925 91.828 1.00 83.75 402 LYS A O 1
ATOM 3160 N N . THR A 1 403 ? -61.056 -2.463 91.271 1.00 76.19 403 THR A N 1
ATOM 3161 C CA . THR A 1 403 ? -60.798 -2.002 92.646 1.00 76.19 403 THR A CA 1
ATOM 3162 C C . THR A 1 403 ? -62.003 -1.243 93.215 1.00 76.19 403 THR A C 1
ATOM 3164 O O . THR A 1 403 ? -62.410 -1.486 94.350 1.00 76.19 403 THR A O 1
ATOM 3167 N N . ARG A 1 404 ? -62.646 -0.379 92.415 1.00 72.62 404 ARG A N 1
ATOM 3168 C CA . ARG A 1 404 ? -63.882 0.326 92.810 1.00 72.62 404 ARG A CA 1
ATOM 3169 C C . ARG A 1 404 ? -65.080 -0.618 92.993 1.00 72.62 404 ARG A C 1
ATOM 3171 O O . ARG A 1 404 ? -65.862 -0.429 93.923 1.00 72.62 404 ARG A O 1
ATOM 3178 N N . ALA A 1 405 ? -65.209 -1.647 92.157 1.00 65.19 405 ALA A N 1
ATOM 3179 C CA . ALA A 1 405 ? -66.248 -2.671 92.279 1.00 65.19 405 ALA A CA 1
ATOM 3180 C C . ALA A 1 405 ? -66.029 -3.578 93.508 1.00 65.19 405 ALA A C 1
ATOM 3182 O O . ALA A 1 405 ? -66.971 -3.866 94.239 1.00 65.19 405 ALA A O 1
ATOM 3183 N N . GLY A 1 406 ? -64.782 -3.959 93.809 1.00 60.06 406 GLY A N 1
ATOM 3184 C CA . GLY A 1 406 ? -64.443 -4.708 95.027 1.00 60.06 406 GLY A CA 1
ATOM 3185 C C . GLY A 1 406 ? -64.717 -3.922 96.314 1.00 60.06 406 GLY A C 1
ATOM 3186 O O . GLY A 1 406 ? -65.188 -4.489 97.296 1.00 60.06 406 GLY A O 1
ATOM 3187 N N . ASN A 1 407 ? -64.518 -2.601 96.291 1.00 54.88 407 ASN A N 1
ATOM 3188 C CA . ASN A 1 407 ? -64.780 -1.728 97.439 1.00 54.88 407 ASN A CA 1
ATOM 3189 C C . ASN A 1 407 ? -66.278 -1.435 97.675 1.00 54.88 407 ASN A C 1
ATOM 3191 O O . ASN A 1 407 ? -66.642 -0.911 98.723 1.00 54.88 407 ASN A O 1
ATOM 3195 N N . THR A 1 408 ? -67.157 -1.767 96.723 1.00 54.12 408 THR A N 1
ATOM 3196 C CA . THR A 1 408 ? -68.622 -1.627 96.861 1.00 54.12 408 THR A CA 1
ATOM 3197 C C . THR A 1 408 ? -69.331 -2.958 97.137 1.00 54.12 408 THR A C 1
ATOM 3199 O O . THR A 1 408 ? -70.477 -2.946 97.575 1.00 54.12 408 THR A O 1
ATOM 3202 N N . GLY A 1 409 ? -68.644 -4.097 96.978 1.00 50.97 409 GLY A N 1
ATOM 3203 C CA . GLY A 1 409 ? -69.133 -5.429 97.363 1.00 50.97 409 GLY A CA 1
ATOM 3204 C C . GLY A 1 409 ? -68.813 -5.857 98.805 1.00 50.97 409 GLY A C 1
ATOM 3205 O O . GLY A 1 409 ? -69.326 -6.874 99.254 1.00 50.97 409 GLY A O 1
ATOM 3206 N N . GLY A 1 410 ? -67.987 -5.101 99.539 1.00 47.72 410 GLY A N 1
ATOM 3207 C CA . GLY A 1 410 ? -67.592 -5.405 100.926 1.00 47.72 410 GLY A CA 1
ATOM 3208 C C . GLY A 1 410 ? -68.457 -4.766 102.022 1.00 47.72 410 GLY A C 1
ATOM 3209 O O . GLY A 1 410 ? -68.143 -4.916 103.196 1.00 47.72 410 GLY A O 1
ATOM 3210 N N . ALA A 1 411 ? -69.525 -4.045 101.669 1.00 48.12 411 ALA A N 1
ATOM 3211 C CA . ALA A 1 411 ? -70.406 -3.364 102.628 1.00 48.12 411 ALA A CA 1
ATOM 3212 C C . ALA A 1 411 ? -71.747 -4.092 102.848 1.00 48.12 411 ALA A C 1
ATOM 3214 O O . ALA A 1 411 ? -72.754 -3.460 103.165 1.00 48.12 411 ALA A O 1
ATOM 3215 N N . GLY A 1 412 ? -71.784 -5.413 102.660 1.00 50.12 412 GLY A N 1
ATOM 3216 C CA . GLY A 1 412 ? -73.019 -6.174 102.809 1.00 50.12 412 GLY A CA 1
ATOM 3217 C C . GLY A 1 412 ? -72.813 -7.674 102.934 1.00 50.12 412 GLY A C 1
ATOM 3218 O O . GLY A 1 412 ? -73.194 -8.386 102.019 1.00 50.12 412 GLY A O 1
ATOM 3219 N N . THR A 1 413 ? -72.23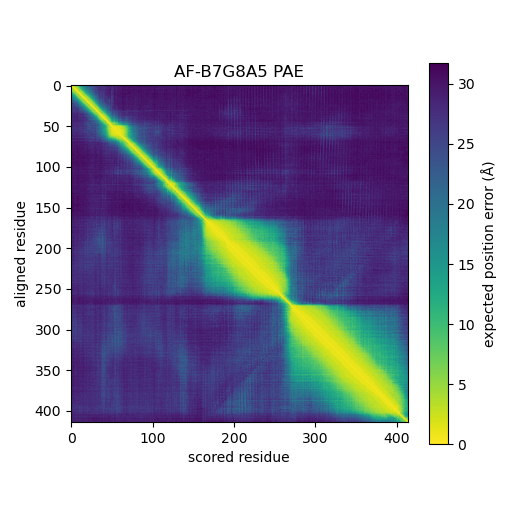7 -8.121 104.053 1.00 46.59 413 THR A N 1
ATOM 3220 C CA . THR A 1 413 ? -72.700 -9.286 104.836 1.00 46.59 413 THR A CA 1
ATOM 3221 C C . THR A 1 413 ? -71.878 -9.390 106.123 1.00 46.59 413 THR A C 1
ATOM 3223 O O . THR A 1 413 ? -70.686 -9.673 106.048 1.00 46.59 413 THR A O 1
ATOM 3226 N N . GLU A 1 414 ? -72.599 -9.166 107.229 1.00 40.75 414 GLU A N 1
ATOM 3227 C CA . GLU A 1 414 ? -72.368 -9.494 108.656 1.00 40.75 414 GLU A CA 1
ATOM 3228 C C . GLU A 1 414 ? -71.191 -8.872 109.422 1.00 40.75 414 GLU A C 1
ATOM 3230 O O . GLU A 1 414 ? -70.017 -9.242 109.201 1.00 40.75 414 GLU A O 1
#

Sequence (414 aa):
MSSRLSLGGKATALRDVSSHQNSRSSSFSRRMSFSGDALNALRAETPKKDRHAMLDEWRRQSRTRDFSSSVGMPTDHDSSTITDGAGPTVPTGKRLRTRHPDGVPPLPPSNISAADSGLSALERIRQPTMHHESQVALAALYCPEHPAVETFSVVGQVVGAGMDTVEDAVVQQLQQRVRDLERIKMDLSMEIAPLKARLRQKEDIYLKEQKKLLQEIEDLQEANQGANERNRDLQMQFENLKEECKKLQTEVRKASSTLHNNNHIDGASSGWNRQLQNDRDVAELKERLRSAEDEIDSIRLTKVSVEKELHGTKIELDSLYRSFDELQTEYELVSQSTSDNREAEMKLEHLTTEHIATSAQLNAVCADLAATKARAAATITAKEEEHKNEVEQLHFEMSVLKTRAGNTGGAGTE

Mean predicted aligned error: 23.72 Å

Solvent-accessible surface area (backbone atoms only — not comparable to full-atom values): 26448 Å² total; per-residue (Å²): 134,90,82,88,89,86,87,85,82,87,90,82,92,79,89,80,91,82,88,79,89,86,79,88,81,90,82,90,82,87,82,89,82,84,90,71,94,79,75,73,86,76,72,75,79,74,78,80,69,52,68,66,58,55,53,53,50,50,56,49,54,57,62,56,57,76,70,70,81,80,74,89,87,88,84,87,88,79,90,84,86,90,83,89,82,86,88,89,82,89,80,90,80,91,78,91,76,89,76,81,84,82,94,70,81,85,76,83,86,84,88,78,91,78,82,89,75,102,68,58,80,76,59,68,78,68,59,80,81,77,79,85,81,73,78,82,73,69,73,80,75,71,74,74,88,77,80,77,86,74,84,82,79,83,86,76,92,76,91,70,94,84,57,65,73,60,58,51,49,52,51,50,50,50,53,51,50,50,53,52,50,52,49,51,52,50,52,50,52,61,60,46,49,60,53,54,52,52,50,51,53,50,52,55,51,51,54,51,52,54,53,49,53,51,50,53,52,50,54,51,50,51,54,50,50,57,48,52,50,52,51,52,52,52,51,54,52,51,53,52,53,52,51,48,53,51,50,52,53,52,49,52,51,51,55,52,55,60,56,66,74,68,75,82,78,82,92,81,71,52,75,65,53,51,48,54,48,49,53,49,52,51,51,51,50,51,50,53,49,50,54,50,51,54,49,51,53,51,51,53,52,52,50,55,50,51,53,50,52,51,52,50,53,50,53,52,50,57,50,50,53,52,53,49,54,53,51,51,54,51,51,54,51,50,52,51,51,54,52,54,50,53,53,51,50,53,52,50,52,51,53,49,54,50,50,53,54,53,51,52,51,51,53,50,52,52,50,51,53,50,51,52,50,52,50,51,50,52,52,49,53,52,49,52,51,52,52,50,53,52,53,52,49,51,52,48,52,51,51,54,50,51,53,56,52,55,69,65,65,72,80,76,80,135